Protein AF-A0A957ZTV7-F1 (afdb_monomer)

Mean predicted aligned error: 7.28 Å

Nearest PDB structures (foldseek):
  4j1s-assembly1_A  TM=8.173E-01  e=1.406E-20  Bacillus subtilis subsp. subtilis str. 168
  5d2e-assembly1_A  TM=8.448E-01  e=6.888E-19  Bacillus velezensis FZB42
  3mjc-assembly2_B  TM=8.173E-01  e=8.214E-17  Streptomyces nodosus
  7s6b-assembly1_D  TM=8.419E-01  e=7.181E-16  Streptomyces lasalocidi
  7s6b-assembly1_C  TM=7.382E-01  e=3.119E-16  Streptomyces lasalocidi

Foldseek 3Di:
DVCPVVDFDQEDEAELQVDQDDDLLPDDLVRLVVSLCSRALVVLVVCLVCVLRQFDASHEYEYEHAQAQALLPDPAFGRRLLLLLVLQLQLQVLQQLVVDPRSPNYATAYEYEHPPDDPVVVVVVSVVSSPFQSQAHYWGDDPNDIDGDDDDDDDLFPPAFFDQAAALAAEEAEPQLAFLNLLLLLLSLLRHLYEYEYEYQQDQDDPVPVLLVCCVPPVVVSLVVVCVVCVVVVHHDDPVNSVVVSVSSSSNNSSNSSQVSNVVSNHHYDYDNDQLLPLVRLLVVLVVCCVPRLAHAEYEAPFFDDDFDASNPQDSVNLCRRQCSLSSSVSSNVNSCVVGYYQEYEYEAAVCLVRNHHRCSSNVSNRSSLLSVQSNCCPVPVNYAYEYEHEYAADPGGDQNDDCNVVVCVVQVFDHHYSVQPSCSVVSSNGRYSDTGYDYDGDDPGNSPDGPDQASRDPQVVLQVVQVPDPDHLQLFHGWRHQHSHFGTKTKDKDFLVPDVQQVFQAPDNQKGWRDVVVVVSNQQSRVCSVPPLKHFQDWAPKDFQDIDIQGRRDIWMKMKTWDWDQDPPRKIKIWIWIWTWACPPPNPDDIDIGTGMTTITIIDNDDHDDPPDPDDFDDQPDDDADLCNVCVPGSGGPVRSPPPGDGDDPDDDDDD

Sequence (657 aa):
ETWLAGGPIHGVYWLPALDVEPAIEDLTLEEWRELNRIRVKNLYATTRTLYDSIAGPGAFLLAATRLGGMHGYGPDAATAPLGGSVTGFTKSYNVEQGMRETGKGVLVKAVDFAAGRKTADPADQLIAETLFDPGIVEVGYVDGQRFTVTLTEQPARDGQPGMTLDGDTVFVVTGAAGGITSAIVTDLAVASKGVFYLLDLVDSPPRNDPNILLFRGDKDGLKRKLIDEAKARGERPTPVMIDKQIMAIERSEAALRAVESVEAAGGTANYHSVNLMDGAAVAAIVDEIRERYGKIDVLLHAGGLLIDRTLPDKQPEQFALVFDVKADGFFSLIKAAKGMPIGATVAFSSVAGRFGNNGQSDYAAANDLLCKLSSSMRSWRPETRAIAIDWTAWGEIGMASRGSVPTIMAALGIDMLPPEAGVPTIRRELTYGGTRGEILVAGRLGAWLEEKDATGGLDTAKVNAMLAERDTPLVMLGEVKTAGLYQGLIAEVELDPTVQPFLFDHKVETDLPWLPGVMGSEGMAEAASLLAPGYRVAEILDQRNLGALKFHRSEPKTVRLTVKLFAGDNGDLLGEALLQSIFQPPKPELPPQVKDHFAATVRLTQAEPEQPVVDFTPPADDELPITREEVYADFFHGPAYQVIAKKRWRATRPWRA

Solvent-accessible surface area (backbone atoms only — not comparable to full-atom values): 34690 Å² total; per-residue (Å²): 118,82,68,62,76,79,51,89,56,50,60,46,80,44,54,65,30,56,56,87,61,73,63,74,83,73,54,49,74,66,58,51,51,49,56,44,38,62,39,36,54,44,46,50,51,53,50,40,75,36,46,86,59,46,41,27,67,81,10,36,40,42,38,36,25,25,16,46,9,44,69,23,72,46,97,59,44,12,71,23,27,72,24,20,25,42,42,4,25,42,33,4,48,40,45,38,28,66,74,32,83,58,19,45,60,45,42,45,32,28,39,20,28,30,76,86,61,64,81,66,58,59,58,58,49,54,55,51,59,72,74,50,46,82,30,58,43,54,39,11,33,46,96,94,41,82,45,67,84,71,89,78,93,73,70,74,60,75,84,41,78,34,55,88,66,35,57,88,34,30,36,40,32,33,25,27,33,33,62,55,46,17,53,31,47,34,55,50,16,62,64,19,22,18,36,36,39,34,30,21,73,61,61,84,55,66,94,80,38,67,66,46,55,31,47,77,75,34,52,67,57,40,54,52,50,55,44,52,53,30,46,74,72,70,44,84,74,44,72,70,60,52,51,53,53,51,51,52,46,50,32,36,41,21,36,42,48,30,42,52,36,18,45,74,44,63,19,46,62,46,80,41,62,44,56,48,71,38,48,66,65,49,28,56,54,45,49,51,41,42,76,76,66,54,46,36,43,33,40,36,44,53,37,71,67,86,81,80,34,46,64,81,75,43,48,73,68,56,40,48,52,36,20,38,38,35,48,40,24,53,49,30,53,55,50,51,39,60,96,44,58,44,46,27,36,40,34,61,32,25,43,36,16,76,66,23,30,67,26,29,34,39,51,4,8,30,20,23,22,46,30,17,42,22,17,22,34,52,70,84,37,62,78,30,40,23,28,15,39,21,42,48,49,32,36,91,44,54,86,45,51,47,86,65,47,60,63,50,33,54,74,41,50,26,44,58,30,47,55,87,67,53,47,55,42,61,58,41,50,46,45,36,13,66,71,62,24,68,47,76,54,70,58,50,59,37,62,77,72,55,70,76,25,96,23,28,38,50,65,39,70,62,53,40,51,54,56,74,69,41,93,72,70,57,89,62,58,54,49,52,64,30,40,28,80,84,68,18,35,34,29,37,24,80,49,33,40,85,77,40,64,73,30,53,26,23,30,83,44,101,61,34,28,31,66,51,70,67,56,54,49,46,29,44,46,54,55,42,43,69,79,36,81,84,46,43,83,75,46,82,39,82,72,40,80,72,39,87,52,68,25,69,82,46,45,65,42,43,33,38,40,34,26,37,80,40,88,46,72,99,77,22,35,38,17,52,23,38,38,29,40,52,44,73,49,96,52,81,89,48,74,67,44,76,45,67,25,36,36,32,35,35,34,29,29,73,69,79,82,78,76,80,84,72,93,73,80,83,69,69,90,84,64,63,94,74,52,70,65,60,53,53,71,75,43,53,49,30,79,87,66,61,71,75,85,78,81,79,64,85,89,88,85,81,92,79,135

Secondary structure (DSSP, 8-state):
-TTGGG----EEEE-GGGSPPPPTTT--HHHHHHHHIIIIIHHHHHHHHTTTTS-STT-EEEEEE-S-SSTT-SSSPPSSTTHHHHHHHHHHHHHHHHHSGGGTT-EEEEEEE-TT--SHHHHHHHHHHHHS-SS-SEEEEETTEEEE-------S--SS------TT-EEEEESTTSHHHHHHHHHHHHHH--EEEEEESS----TT-HHHHHHHH-HHHHHHHHHHHHHHTT----HHHHHHHHHHHHHHHHHHHHHHHHHHTT-EEEEEE--TT-HHHHHHHHHHHHHHHS-EEEEEE---------TTT--HHHHHHHHHHHHHHHHHHHHHTTTS-EEEEEEEEEHHHHH--TT-HHHHHHHHHHHHHHHHHHHH-TTSEEEEEEE--BSSSSSTTSTTHHHHHHHTTBPPBPHHHHTTHHHHHHHS----EEEEE-S-BGGGGS-SSTTTT--HHHHHHHHHT-SS--TT--EEEEEETTTEEEEEEEE-TTT-HHHHT-EEETTEEB--HHHHHHHHHHHHHHHSTT-EEEEEEEEEE----B-GGG--EEEEEEEEEEE-GGG-EEEEEEEEEEE--SSTTSPPEEEEEEEEEEEEESSPPPPP----PPPPTT---S-HHHHHHHS---GGG----------S-----

Structure (mmCIF, N/CA/C/O backbone):
data_AF-A0A957ZTV7-F1
#
_entry.id   AF-A0A957ZTV7-F1
#
loop_
_atom_site.group_PDB
_atom_site.id
_atom_site.type_symbol
_atom_site.label_atom_id
_atom_site.label_alt_id
_atom_site.label_comp_id
_atom_site.label_asym_id
_atom_site.label_entity_id
_atom_site.label_seq_id
_atom_site.pdbx_PDB_ins_code
_atom_site.Cartn_x
_atom_site.Cartn_y
_atom_site.Cartn_z
_atom_site.occupancy
_atom_site.B_iso_or_equiv
_atom_site.auth_seq_id
_atom_site.auth_comp_id
_atom_site.auth_asym_id
_atom_site.auth_atom_id
_atom_site.pdbx_PDB_model_num
ATOM 1 N N . GLU A 1 1 ? 16.658 -22.507 21.977 1.00 55.25 1 GLU A N 1
ATOM 2 C CA . GLU A 1 1 ? 18.091 -22.152 21.867 1.00 55.25 1 GLU A CA 1
ATOM 3 C C . GLU A 1 1 ? 19.015 -23.341 21.575 1.00 55.25 1 GLU A C 1
ATOM 5 O O . GLU A 1 1 ? 20.063 -23.132 20.987 1.00 55.25 1 GLU A O 1
ATOM 10 N N . THR A 1 2 ? 18.638 -24.593 21.869 1.00 64.00 2 THR A N 1
ATOM 11 C CA . THR A 1 2 ? 19.458 -25.801 21.602 1.00 64.00 2 THR A CA 1
ATOM 12 C C . THR A 1 2 ? 19.892 -26.013 20.143 1.00 64.00 2 THR A C 1
ATOM 14 O O . THR A 1 2 ? 20.893 -26.674 19.900 1.00 64.00 2 THR A O 1
ATOM 17 N N . TRP A 1 3 ? 19.175 -25.449 19.171 1.00 67.81 3 TRP A N 1
ATOM 18 C CA . TRP A 1 3 ? 19.455 -25.575 17.736 1.00 67.81 3 TRP A CA 1
ATOM 19 C C . TRP A 1 3 ? 20.535 -24.605 17.229 1.00 67.81 3 TRP A C 1
ATOM 21 O O . TRP A 1 3 ? 21.214 -24.924 16.259 1.00 67.81 3 TRP A O 1
ATOM 31 N N . LEU A 1 4 ? 20.775 -23.483 17.924 1.00 67.81 4 LEU A N 1
ATOM 32 C CA . LEU A 1 4 ? 21.868 -22.550 17.602 1.00 67.81 4 LEU A CA 1
ATOM 33 C C . LEU A 1 4 ? 23.256 -23.171 17.841 1.00 67.81 4 LEU A C 1
ATOM 35 O O . LEU A 1 4 ? 24.248 -22.717 17.281 1.00 67.81 4 LEU A O 1
ATOM 39 N N . ALA A 1 5 ? 23.333 -24.247 18.631 1.00 74.50 5 ALA A N 1
ATOM 40 C CA . ALA A 1 5 ? 24.566 -25.002 18.843 1.00 74.50 5 ALA A CA 1
ATOM 41 C C . ALA A 1 5 ? 25.022 -25.797 17.600 1.00 74.50 5 ALA A C 1
ATOM 43 O O . ALA A 1 5 ? 26.161 -26.256 17.562 1.00 74.50 5 ALA A O 1
ATOM 44 N N . GLY A 1 6 ? 24.151 -25.974 16.596 1.00 75.12 6 GLY A N 1
ATOM 45 C CA . GLY A 1 6 ? 24.440 -26.730 15.372 1.00 75.12 6 GLY A CA 1
ATOM 46 C C . GLY A 1 6 ? 25.236 -25.966 14.307 1.00 75.12 6 GLY A C 1
ATOM 47 O O . GLY A 1 6 ? 25.660 -26.578 13.329 1.00 75.12 6 GLY A O 1
ATOM 48 N N . GLY A 1 7 ? 25.449 -24.659 14.483 1.00 81.75 7 GLY A N 1
ATOM 49 C CA . GLY A 1 7 ? 26.152 -23.794 13.532 1.00 81.75 7 GLY A CA 1
ATOM 50 C C . GLY A 1 7 ? 25.395 -22.493 13.234 1.00 81.75 7 GLY A C 1
ATOM 51 O O . GLY A 1 7 ? 24.272 -22.311 13.711 1.00 81.75 7 GLY A O 1
ATOM 52 N N . PRO A 1 8 ? 26.004 -21.571 12.465 1.00 81.50 8 PRO A N 1
ATOM 53 C CA . PRO A 1 8 ? 25.373 -20.307 12.102 1.00 81.50 8 PRO A CA 1
ATOM 54 C C . PRO A 1 8 ? 24.155 -20.536 11.201 1.00 81.50 8 PRO A C 1
ATOM 56 O O . PRO A 1 8 ? 24.158 -21.399 10.321 1.00 81.50 8 PRO A O 1
ATOM 59 N N . ILE A 1 9 ? 23.115 -19.733 11.409 1.00 88.25 9 ILE A N 1
ATOM 60 C CA . ILE A 1 9 ? 21.906 -19.758 10.586 1.00 88.25 9 ILE A CA 1
ATOM 61 C C . ILE A 1 9 ? 22.041 -18.688 9.519 1.00 88.25 9 ILE A C 1
ATOM 63 O O . ILE A 1 9 ? 22.038 -17.501 9.826 1.00 88.25 9 ILE A O 1
ATOM 67 N N . HIS A 1 10 ? 22.125 -19.123 8.267 1.00 88.25 10 HIS A N 1
ATOM 68 C CA . HIS A 1 10 ? 22.222 -18.212 7.132 1.00 88.25 10 HIS A CA 1
ATOM 69 C C . HIS A 1 10 ? 20.877 -17.556 6.804 1.00 88.25 10 HIS A C 1
ATOM 71 O O . HIS A 1 10 ? 20.843 -16.434 6.337 1.00 88.25 10 HIS A O 1
ATOM 77 N N . GLY A 1 11 ? 19.738 -18.185 7.077 1.00 93.88 11 GLY A N 1
ATOM 78 C CA . GLY A 1 11 ? 18.472 -17.517 6.809 1.00 93.88 11 GLY A CA 1
ATOM 79 C C . GLY A 1 11 ? 17.247 -18.329 7.160 1.00 93.88 11 GLY A C 1
ATOM 80 O O . GLY A 1 11 ? 17.339 -19.449 7.666 1.00 93.88 11 GLY A O 1
ATOM 81 N N . VAL A 1 12 ? 16.090 -17.727 6.903 1.00 96.88 12 VAL A N 1
ATOM 82 C CA . VAL A 1 12 ? 14.776 -18.283 7.222 1.00 96.88 12 VAL A CA 1
ATOM 83 C C . VAL A 1 12 ? 13.899 -18.269 5.978 1.00 96.88 12 VAL A C 1
ATOM 85 O O . VAL A 1 12 ? 13.639 -17.212 5.409 1.00 96.88 12 VAL A O 1
ATOM 88 N N . TYR A 1 13 ? 13.384 -19.442 5.614 1.00 97.88 13 TYR A N 1
ATOM 89 C CA . TYR A 1 13 ? 12.224 -19.568 4.735 1.00 97.88 13 TYR A CA 1
ATOM 90 C C . TYR A 1 13 ? 10.970 -19.681 5.602 1.00 97.88 13 TYR A C 1
ATOM 92 O O . TYR A 1 13 ? 10.759 -20.685 6.285 1.00 97.88 13 TYR A O 1
ATOM 100 N N . TRP A 1 14 ? 10.146 -18.640 5.605 1.00 98.44 14 TRP A N 1
ATOM 101 C CA . TRP A 1 14 ? 8.901 -18.597 6.356 1.00 98.44 14 TRP A CA 1
ATOM 102 C C . TRP A 1 14 ? 7.728 -19.041 5.480 1.00 98.44 14 TRP A C 1
ATOM 104 O O . TRP A 1 14 ? 7.265 -18.295 4.624 1.00 98.44 14 TRP A O 1
ATOM 114 N N . LEU A 1 15 ? 7.258 -20.272 5.687 1.00 97.56 15 LEU A N 1
ATOM 115 C CA . LEU A 1 15 ? 6.249 -20.939 4.852 1.00 97.56 15 LEU A CA 1
ATOM 116 C C . LEU A 1 15 ? 4.799 -21.004 5.391 1.00 97.56 15 LEU A C 1
ATOM 118 O O . LEU A 1 15 ? 3.923 -21.282 4.573 1.00 97.56 15 LEU A O 1
ATOM 122 N N . PRO A 1 16 ? 4.473 -20.755 6.683 1.00 97.62 16 PRO A N 1
ATOM 123 C CA . PRO A 1 16 ? 3.099 -20.925 7.187 1.00 97.62 16 PRO A CA 1
ATOM 124 C C . PRO A 1 16 ? 1.999 -20.120 6.474 1.00 97.62 16 PRO A C 1
ATOM 126 O O . PRO A 1 16 ? 0.829 -20.476 6.549 1.00 97.62 16 PRO A O 1
ATOM 129 N N . ALA A 1 17 ? 2.334 -19.035 5.768 1.00 96.75 17 ALA A N 1
ATOM 130 C CA . ALA A 1 17 ? 1.360 -18.281 4.969 1.00 96.75 17 ALA A CA 1
ATOM 131 C C . ALA A 1 17 ? 1.077 -18.895 3.579 1.00 96.75 17 ALA A C 1
ATOM 133 O O . ALA A 1 17 ? 0.339 -18.312 2.784 1.00 96.75 17 ALA A O 1
ATOM 134 N N . LEU A 1 18 ? 1.623 -20.081 3.285 1.00 95.56 18 LEU A N 1
ATOM 135 C CA . LEU A 1 18 ? 1.225 -20.908 2.142 1.00 95.56 18 LEU A CA 1
ATOM 136 C C . LEU A 1 18 ? 0.043 -21.832 2.453 1.00 95.56 18 LEU A C 1
ATOM 138 O O . LEU A 1 18 ? -0.563 -22.347 1.506 1.00 95.56 18 LEU A O 1
ATOM 142 N N . ASP A 1 19 ? -0.268 -22.035 3.737 1.00 94.12 19 ASP A N 1
ATOM 143 C CA . ASP A 1 19 ? -1.369 -22.879 4.193 1.00 94.12 19 ASP A CA 1
ATOM 144 C C . ASP A 1 19 ? -2.706 -22.364 3.655 1.00 94.12 19 ASP A C 1
ATOM 146 O O . ASP A 1 19 ? -2.973 -21.159 3.644 1.00 94.12 19 ASP A O 1
ATOM 150 N N . VAL A 1 20 ? -3.571 -23.293 3.241 1.00 92.62 20 VAL A N 1
ATOM 151 C CA . VAL A 1 20 ? -4.927 -22.967 2.790 1.00 92.62 20 VAL A CA 1
ATOM 152 C C . VAL A 1 20 ? -5.720 -22.390 3.959 1.00 92.62 20 VAL A C 1
ATOM 154 O O . VAL A 1 20 ? -5.777 -22.975 5.041 1.00 92.62 20 VAL A O 1
ATOM 157 N N . GLU A 1 21 ? -6.332 -21.234 3.732 1.00 94.19 21 GLU A N 1
ATOM 158 C CA . GLU A 1 21 ? -7.177 -20.571 4.718 1.00 94.19 21 GLU A CA 1
ATOM 159 C C . GLU A 1 21 ? -8.616 -21.098 4.620 1.00 94.19 21 GLU A C 1
ATOM 161 O O . GLU A 1 21 ? -9.137 -21.249 3.510 1.00 94.19 21 GLU A O 1
ATOM 166 N N . PRO A 1 22 ? -9.284 -21.386 5.753 1.00 94.25 22 PRO A N 1
ATOM 167 C CA . PRO A 1 22 ? -10.729 -21.577 5.762 1.00 94.25 22 PRO A CA 1
ATOM 168 C C . PRO A 1 22 ? -11.449 -20.296 5.324 1.00 94.25 22 PRO A C 1
ATOM 170 O O . PRO A 1 22 ? -10.888 -19.200 5.387 1.00 94.25 22 PRO A O 1
ATOM 173 N N . ALA A 1 23 ? -12.719 -20.415 4.934 1.00 92.81 23 ALA A N 1
ATOM 174 C CA . ALA A 1 23 ? -13.532 -19.247 4.620 1.00 92.81 23 ALA A CA 1
ATOM 175 C C . ALA A 1 23 ? -13.606 -18.303 5.833 1.00 92.81 23 ALA A C 1
ATOM 177 O O . ALA A 1 23 ? -14.030 -18.699 6.921 1.00 92.81 23 ALA A O 1
ATOM 178 N N . ILE A 1 24 ? -13.208 -17.041 5.643 1.00 93.25 24 ILE A N 1
ATOM 179 C CA . ILE A 1 24 ? -13.099 -16.055 6.732 1.00 93.25 24 ILE A CA 1
ATOM 180 C C . ILE A 1 24 ? -14.431 -15.878 7.471 1.00 93.25 24 ILE A C 1
ATOM 182 O O . ILE A 1 24 ? -14.464 -15.768 8.693 1.00 93.25 24 ILE A O 1
ATOM 186 N N . GLU A 1 25 ? -15.546 -15.906 6.744 1.00 88.94 25 GLU A N 1
ATOM 187 C CA . GLU A 1 25 ? -16.891 -15.773 7.310 1.00 88.94 25 GLU A CA 1
ATOM 188 C C . GLU A 1 25 ? -17.338 -16.960 8.179 1.00 88.94 25 GLU A C 1
ATOM 190 O O . GLU A 1 25 ? -18.316 -16.849 8.932 1.00 88.94 25 GLU A O 1
ATOM 195 N N . ASP A 1 26 ? -16.642 -18.093 8.107 1.00 92.00 26 ASP A N 1
ATOM 196 C CA . ASP A 1 26 ? -16.941 -19.299 8.881 1.00 92.00 26 ASP A CA 1
ATOM 197 C C . ASP A 1 26 ? -16.093 -19.402 10.145 1.00 92.00 26 ASP A C 1
ATOM 199 O O . ASP A 1 26 ? -16.579 -19.932 11.142 1.00 92.00 26 ASP A O 1
ATOM 203 N N . LEU A 1 27 ? -14.924 -18.760 10.172 1.00 96.81 27 LEU A N 1
ATOM 204 C CA . LEU A 1 27 ? -14.039 -18.729 11.336 1.00 96.81 27 LEU A CA 1
ATOM 205 C C . LEU A 1 27 ? -14.726 -18.161 12.583 1.00 96.81 27 LEU A C 1
ATOM 207 O O . LEU A 1 27 ? -15.497 -17.198 12.527 1.00 96.81 27 LEU A O 1
ATOM 211 N N . THR A 1 28 ? -14.407 -18.729 13.736 1.00 97.56 28 THR A N 1
ATOM 212 C CA . THR A 1 28 ? -14.578 -18.089 15.041 1.00 97.56 28 THR A CA 1
ATOM 213 C C . THR A 1 28 ? -13.434 -17.106 15.316 1.00 97.56 28 THR A C 1
ATOM 215 O O . THR A 1 28 ? -12.389 -17.144 14.666 1.00 97.56 28 THR A O 1
ATOM 218 N N . LEU A 1 29 ? -13.602 -16.221 16.307 1.00 97.75 29 LEU A N 1
ATOM 219 C CA . LEU A 1 29 ? -12.530 -15.303 16.719 1.00 97.75 29 LEU A CA 1
ATOM 220 C C . LEU A 1 29 ? -11.304 -16.050 17.274 1.00 97.75 29 LEU A C 1
ATOM 222 O O . LEU A 1 29 ? -10.177 -15.590 17.116 1.00 97.75 29 LEU A O 1
ATOM 226 N N . GLU A 1 30 ? -11.507 -17.208 17.901 1.00 98.25 30 GLU A N 1
ATOM 227 C CA . GLU A 1 30 ? -10.418 -18.052 18.398 1.00 98.25 30 GLU A CA 1
ATOM 228 C C . GLU A 1 30 ? -9.603 -18.658 17.248 1.00 98.25 30 GLU A C 1
ATOM 230 O O . GLU A 1 30 ? -8.380 -18.524 17.228 1.00 98.25 30 GLU A O 1
ATOM 235 N N . GLU A 1 31 ? -10.268 -19.239 16.245 1.00 98.50 31 GLU A N 1
ATOM 236 C CA . GLU A 1 31 ? -9.599 -19.785 15.056 1.00 98.50 31 GLU A CA 1
ATOM 237 C C . GLU A 1 31 ? -8.881 -18.687 14.261 1.00 98.50 31 GLU A C 1
ATOM 239 O O . GLU A 1 31 ? -7.740 -18.872 13.842 1.00 98.50 31 GLU A O 1
ATOM 244 N N . TRP A 1 32 ? -9.506 -17.515 14.108 1.00 98.44 32 TRP A N 1
ATOM 245 C CA . TRP A 1 32 ? -8.881 -16.334 13.505 1.00 98.44 32 TRP A CA 1
ATOM 246 C C . TRP A 1 32 ? -7.572 -15.950 14.210 1.00 98.44 32 TRP A C 1
ATOM 248 O O . TRP A 1 32 ? -6.536 -15.748 13.565 1.00 98.44 32 TRP A O 1
ATOM 258 N N . ARG A 1 33 ? -7.593 -15.875 15.545 1.00 98.50 33 ARG A N 1
ATOM 259 C CA . ARG A 1 33 ? -6.410 -15.559 16.356 1.00 98.50 33 ARG A CA 1
ATOM 260 C C . ARG A 1 33 ? -5.333 -16.623 16.225 1.00 98.50 33 ARG A C 1
ATOM 262 O O . ARG A 1 33 ? -4.157 -16.273 16.128 1.00 98.50 33 ARG A O 1
ATOM 269 N N . GLU A 1 34 ? -5.714 -17.895 16.194 1.00 98.56 34 GLU A N 1
ATOM 270 C CA . GLU A 1 34 ? -4.767 -18.998 16.051 1.00 98.56 34 GLU A CA 1
ATOM 271 C C . GLU A 1 34 ? -4.090 -18.992 14.676 1.00 98.56 34 GLU A C 1
ATOM 273 O O . GLU A 1 34 ? -2.864 -19.094 14.586 1.00 98.56 34 GLU A O 1
ATOM 278 N N . LEU A 1 35 ? -4.846 -18.763 13.600 1.00 98.56 35 LEU A N 1
ATOM 279 C CA . LEU A 1 35 ? -4.289 -18.656 12.250 1.00 98.56 35 LEU A CA 1
ATOM 280 C C . LEU A 1 35 ? -3.300 -17.485 12.124 1.00 98.56 35 LEU A C 1
ATOM 282 O O . LEU A 1 35 ? -2.252 -17.638 11.488 1.00 98.56 35 LEU A O 1
ATOM 286 N N . ASN A 1 36 ? -3.591 -16.344 12.759 1.00 98.56 36 ASN A N 1
ATOM 287 C CA . ASN A 1 36 ? -2.671 -15.206 12.831 1.00 98.56 36 ASN A CA 1
ATOM 288 C C . ASN A 1 36 ? -1.465 -15.486 13.742 1.00 98.56 36 ASN A C 1
ATOM 290 O O . ASN A 1 36 ? -0.342 -15.079 13.431 1.00 98.56 36 ASN A O 1
ATOM 294 N N . ARG A 1 37 ? -1.643 -16.228 14.844 1.00 98.62 37 ARG A N 1
ATOM 295 C CA . ARG A 1 37 ? -0.528 -16.652 15.700 1.00 98.62 37 ARG A CA 1
ATOM 296 C C . ARG A 1 37 ? 0.466 -17.497 14.911 1.00 98.62 37 ARG A C 1
ATOM 298 O O . ARG A 1 37 ? 1.663 -17.210 14.945 1.00 98.62 37 ARG A O 1
ATOM 305 N N . ILE A 1 38 ? -0.040 -18.489 14.178 1.00 98.50 38 ILE A N 1
ATOM 306 C CA . ILE A 1 38 ? 0.751 -19.386 13.330 1.00 98.50 38 ILE A CA 1
ATOM 307 C C . ILE A 1 38 ? 1.543 -18.600 12.282 1.00 98.50 38 ILE A C 1
ATOM 309 O O . ILE A 1 38 ? 2.726 -18.877 12.104 1.00 98.50 38 ILE A O 1
ATOM 313 N N . ARG A 1 39 ? 0.915 -17.617 11.624 1.00 98.31 39 ARG A N 1
ATOM 314 C CA . ARG A 1 39 ? 1.493 -16.897 10.479 1.00 98.31 39 ARG A CA 1
ATOM 315 C C . ARG A 1 39 ? 2.408 -15.741 10.860 1.00 98.31 39 ARG A C 1
ATOM 317 O O . ARG A 1 39 ? 3.520 -15.687 10.352 1.00 98.31 39 ARG A O 1
ATOM 324 N N . VAL A 1 40 ? 1.975 -14.819 11.720 1.00 98.75 40 VAL A N 1
ATOM 325 C CA . VAL A 1 40 ? 2.717 -13.567 11.963 1.00 98.75 40 VAL A CA 1
ATOM 326 C C . VAL A 1 40 ? 3.302 -13.465 13.366 1.00 98.75 40 VAL A C 1
ATOM 328 O O . VAL A 1 40 ? 4.433 -13.010 13.516 1.00 98.75 40 VAL A O 1
ATOM 331 N N . LYS A 1 41 ? 2.610 -13.946 14.409 1.00 98.69 41 LYS A N 1
ATOM 332 C CA . LYS A 1 41 ? 3.158 -13.858 15.779 1.00 98.69 41 LYS A CA 1
ATOM 333 C C . LYS A 1 41 ? 4.337 -14.816 15.967 1.00 98.69 41 LYS A C 1
ATOM 335 O O . LYS A 1 41 ? 5.322 -14.457 16.608 1.00 98.69 41 LYS A O 1
ATOM 340 N N . ASN A 1 42 ? 4.281 -16.001 15.359 1.00 98.62 42 ASN A N 1
ATOM 341 C CA . ASN A 1 42 ? 5.429 -16.904 15.331 1.00 98.62 42 ASN A CA 1
ATOM 342 C C . ASN A 1 42 ? 6.555 -16.370 14.428 1.00 98.62 42 ASN A C 1
ATOM 344 O O . ASN A 1 42 ? 7.713 -16.522 14.799 1.00 98.62 42 ASN A O 1
ATOM 348 N N . LEU A 1 43 ? 6.248 -15.690 13.311 1.00 98.69 43 LEU A N 1
ATOM 349 C CA . LEU A 1 43 ? 7.265 -15.029 12.477 1.00 98.69 43 LEU A CA 1
ATOM 350 C C . LEU A 1 43 ? 8.028 -13.978 13.284 1.00 98.69 43 LEU A C 1
ATOM 352 O O . LEU A 1 43 ? 9.259 -13.977 13.298 1.00 98.69 43 LEU A O 1
ATOM 356 N N . TYR A 1 44 ? 7.291 -13.131 14.004 1.00 98.56 44 TYR A N 1
ATOM 357 C CA . TYR A 1 44 ? 7.834 -12.177 14.963 1.00 98.56 44 TYR A CA 1
ATOM 358 C C . TYR A 1 44 ? 8.731 -12.867 15.999 1.00 98.56 44 TYR A C 1
ATOM 360 O O . TYR A 1 44 ? 9.876 -12.463 16.179 1.00 98.56 44 TYR A O 1
ATOM 368 N N . ALA A 1 45 ? 8.255 -13.935 16.648 1.00 98.12 45 ALA A N 1
ATOM 369 C CA . ALA A 1 45 ? 9.041 -14.649 17.650 1.00 98.12 45 ALA A CA 1
ATOM 370 C C . ALA A 1 45 ? 10.339 -15.226 17.056 1.00 98.12 45 ALA A C 1
ATOM 372 O O . ALA A 1 45 ? 11.414 -15.028 17.618 1.00 98.12 45 ALA A O 1
ATOM 373 N N . THR A 1 46 ? 10.259 -15.878 15.893 1.00 96.81 46 THR A N 1
ATOM 374 C CA . THR A 1 46 ? 11.410 -16.464 15.194 1.00 96.81 46 THR A CA 1
ATOM 375 C C . THR A 1 46 ? 12.436 -15.405 14.808 1.00 96.81 46 THR A C 1
ATOM 377 O O . THR A 1 46 ? 13.614 -15.544 15.131 1.00 96.81 46 THR A O 1
ATOM 380 N N . THR A 1 47 ? 12.008 -14.334 14.145 1.00 96.56 47 THR A N 1
ATOM 381 C CA . THR A 1 47 ? 12.906 -13.268 13.674 1.00 96.56 47 THR A CA 1
ATOM 382 C C . THR A 1 47 ? 13.479 -12.441 14.820 1.00 96.56 47 THR A C 1
ATOM 384 O O . THR A 1 47 ? 14.628 -12.015 14.731 1.00 96.56 47 THR A O 1
ATOM 387 N N . ARG A 1 48 ? 12.739 -12.275 15.925 1.00 95.94 48 ARG A N 1
ATOM 388 C CA . ARG A 1 48 ? 13.249 -11.660 17.156 1.00 95.94 48 ARG A CA 1
ATOM 389 C C . ARG A 1 48 ? 14.335 -12.517 17.797 1.00 95.94 48 ARG A C 1
ATOM 391 O O . ARG A 1 48 ? 15.381 -11.994 18.159 1.00 95.94 48 ARG A O 1
ATOM 398 N N . THR A 1 49 ? 14.119 -13.828 17.912 1.00 94.06 49 THR A N 1
ATOM 399 C CA . THR A 1 49 ? 15.132 -14.759 18.440 1.00 94.06 49 THR A CA 1
ATOM 400 C C . THR A 1 49 ? 16.379 -14.807 17.558 1.00 94.06 49 THR A C 1
ATOM 402 O O . THR A 1 49 ? 17.488 -14.919 18.069 1.00 94.06 49 THR A O 1
ATOM 405 N N . LEU A 1 50 ? 16.207 -14.710 16.241 1.00 93.38 50 LEU A N 1
ATOM 406 C CA . LEU A 1 50 ? 17.296 -14.767 15.269 1.00 93.38 50 LEU A CA 1
ATOM 407 C C . LEU A 1 50 ? 17.887 -13.411 14.903 1.00 93.38 50 LEU A C 1
ATOM 409 O O . LEU A 1 50 ? 18.731 -13.353 14.009 1.00 93.38 50 LEU A O 1
ATOM 413 N N . TYR A 1 51 ? 17.474 -12.341 15.581 1.00 93.06 51 TYR A N 1
ATOM 414 C CA . TYR A 1 51 ? 17.768 -10.980 15.160 1.00 93.06 51 TYR A CA 1
ATOM 415 C C . TYR A 1 51 ? 19.265 -10.762 14.923 1.00 93.06 51 TYR A C 1
ATOM 417 O O . TYR A 1 51 ? 19.648 -10.324 13.841 1.00 93.06 51 TYR A O 1
ATOM 425 N N . ASP A 1 52 ? 20.116 -11.134 15.879 1.00 91.00 52 ASP A N 1
ATOM 426 C CA . ASP A 1 52 ? 21.573 -10.965 15.770 1.00 91.00 52 ASP A CA 1
ATOM 427 C C . ASP A 1 52 ? 22.267 -12.076 14.965 1.00 91.00 52 ASP A C 1
ATOM 429 O O . ASP A 1 52 ? 23.403 -11.902 14.534 1.00 91.00 52 ASP A O 1
ATOM 433 N N . SER A 1 53 ? 21.598 -13.215 14.752 1.00 90.19 53 SER A N 1
ATOM 434 C CA . SER A 1 53 ? 22.144 -14.338 13.971 1.00 90.19 53 SER A CA 1
ATOM 435 C C . SER A 1 53 ? 21.996 -14.128 12.464 1.00 90.19 53 SER A C 1
ATOM 437 O O . SER A 1 53 ? 22.872 -14.528 11.705 1.00 90.19 53 SER A O 1
ATOM 439 N N . ILE A 1 54 ? 20.901 -13.497 12.029 1.00 92.25 54 ILE A N 1
ATOM 440 C CA . ILE A 1 54 ? 20.682 -13.105 10.633 1.00 92.25 54 ILE A CA 1
ATOM 441 C C . ILE A 1 54 ? 21.353 -11.747 10.438 1.00 92.25 54 ILE A C 1
ATOM 443 O O . ILE A 1 54 ? 20.774 -10.702 10.747 1.00 92.25 54 ILE A O 1
ATOM 447 N N . ALA A 1 55 ? 22.600 -11.778 9.981 1.00 92.50 55 ALA A N 1
ATOM 448 C CA . ALA A 1 55 ? 23.437 -10.599 9.848 1.00 92.50 55 ALA A CA 1
ATOM 449 C C . ALA A 1 55 ? 24.383 -10.707 8.647 1.00 92.50 55 ALA A C 1
ATOM 451 O O . ALA A 1 55 ? 24.941 -11.767 8.370 1.00 92.50 55 ALA A O 1
ATOM 452 N N . GLY A 1 56 ? 24.606 -9.569 7.994 1.00 90.38 56 GLY A N 1
ATOM 453 C CA . GLY A 1 56 ? 25.558 -9.403 6.906 1.00 90.38 56 GLY A CA 1
ATOM 454 C C . GLY A 1 56 ? 25.132 -10.008 5.560 1.00 90.38 56 GLY A C 1
ATOM 455 O O . GLY A 1 56 ? 24.039 -10.564 5.420 1.00 90.38 56 GLY A O 1
ATOM 456 N N . PRO A 1 57 ? 26.011 -9.894 4.546 1.00 90.38 57 PRO A N 1
ATOM 457 C CA . PRO A 1 57 ? 25.775 -10.437 3.213 1.00 90.38 57 PRO A CA 1
ATOM 458 C C . PRO A 1 57 ? 25.570 -11.953 3.213 1.00 90.38 57 PRO A C 1
ATOM 460 O O . PRO A 1 57 ? 26.260 -12.688 3.918 1.00 90.38 57 PRO A O 1
ATOM 463 N N . GLY A 1 58 ? 24.647 -12.422 2.373 1.00 88.88 58 GLY A N 1
ATOM 464 C CA . GLY A 1 58 ? 24.308 -13.842 2.245 1.00 88.88 58 GLY A CA 1
ATOM 465 C C . GLY A 1 58 ? 23.323 -14.344 3.300 1.00 88.88 58 GLY A C 1
ATOM 466 O O . GLY A 1 58 ? 22.838 -15.469 3.170 1.00 88.88 58 GLY A O 1
ATOM 467 N N . ALA A 1 59 ? 22.995 -13.522 4.305 1.00 95.00 59 ALA A N 1
ATOM 468 C CA . ALA A 1 59 ? 21.917 -13.826 5.226 1.00 95.00 59 ALA A CA 1
ATOM 469 C C . ALA A 1 59 ? 20.550 -13.403 4.667 1.00 95.00 59 ALA A C 1
ATOM 471 O O . ALA A 1 59 ? 20.470 -12.422 3.924 1.00 95.00 59 ALA A O 1
ATOM 472 N N . PHE A 1 60 ? 19.470 -14.118 5.009 1.00 96.69 60 PHE A N 1
ATOM 473 C CA . PHE A 1 60 ? 18.160 -13.835 4.410 1.00 96.69 60 PHE A CA 1
ATOM 474 C C . PHE A 1 60 ? 16.921 -14.145 5.267 1.00 96.69 60 PHE A C 1
ATOM 476 O O . PHE A 1 60 ? 16.923 -15.017 6.137 1.00 96.69 60 PHE A O 1
ATOM 483 N N . LEU A 1 61 ? 15.818 -13.466 4.939 1.00 97.62 61 LEU A N 1
ATOM 484 C CA . LEU A 1 61 ? 14.445 -13.828 5.297 1.00 97.62 61 LEU A CA 1
ATOM 485 C C . LEU A 1 61 ? 13.583 -13.838 4.028 1.00 97.62 61 LEU A C 1
ATOM 487 O O . LEU A 1 61 ? 13.349 -12.789 3.431 1.00 97.62 61 LEU A O 1
ATOM 491 N N . LEU A 1 62 ? 13.066 -15.003 3.645 1.00 98.19 62 LEU A N 1
ATOM 492 C CA . LEU A 1 62 ? 12.083 -15.131 2.570 1.00 98.19 62 LEU A CA 1
ATOM 493 C C . LEU A 1 62 ? 10.756 -15.608 3.148 1.00 98.19 62 LEU A C 1
ATOM 495 O O . LEU A 1 62 ? 10.660 -16.726 3.651 1.00 98.19 62 LEU A O 1
ATOM 499 N N . ALA A 1 63 ? 9.730 -14.769 3.071 1.00 98.56 63 ALA A N 1
ATOM 500 C CA . ALA A 1 63 ? 8.396 -15.070 3.559 1.00 98.56 63 ALA A CA 1
ATOM 501 C C . ALA A 1 63 ? 7.447 -15.396 2.403 1.00 98.56 63 ALA A C 1
ATOM 503 O O . ALA A 1 63 ? 7.172 -14.555 1.554 1.00 98.56 63 ALA A O 1
ATOM 504 N N . ALA A 1 64 ? 6.954 -16.629 2.369 1.00 98.06 64 ALA A N 1
ATOM 505 C CA . ALA A 1 64 ? 6.147 -17.158 1.282 1.00 98.06 64 ALA A CA 1
ATOM 506 C C . ALA A 1 64 ? 4.644 -17.014 1.580 1.00 98.06 64 ALA A C 1
ATOM 508 O O . ALA A 1 64 ? 4.191 -17.370 2.670 1.00 98.06 64 ALA A O 1
ATOM 509 N N . THR A 1 65 ? 3.864 -16.529 0.612 1.00 98.00 65 THR A N 1
ATOM 510 C CA . THR A 1 65 ? 2.413 -16.298 0.740 1.00 98.00 65 THR A CA 1
ATOM 511 C C . THR A 1 65 ? 1.615 -16.880 -0.437 1.00 98.00 65 THR A C 1
ATOM 513 O O . THR A 1 65 ? 2.176 -17.280 -1.458 1.00 98.00 65 THR A O 1
ATOM 516 N N . ARG A 1 66 ? 0.292 -17.017 -0.262 1.00 95.50 66 ARG A N 1
ATOM 517 C CA . ARG A 1 66 ? -0.676 -17.533 -1.255 1.00 95.50 66 ARG A CA 1
ATOM 518 C C . ARG A 1 66 ? -1.816 -16.527 -1.493 1.00 95.50 66 ARG A C 1
ATOM 520 O O . ARG A 1 66 ? -2.997 -16.862 -1.490 1.00 95.50 66 ARG A O 1
ATOM 527 N N . LEU A 1 67 ? -1.476 -15.261 -1.665 1.00 96.56 67 LEU A N 1
ATOM 528 C CA . LEU A 1 67 ? -2.421 -14.178 -1.920 1.00 96.56 67 LEU A CA 1
ATOM 529 C C . LEU A 1 67 ? -2.969 -14.186 -3.351 1.00 96.56 67 LEU A C 1
ATOM 531 O O . LEU A 1 67 ? -3.981 -13.542 -3.585 1.00 96.56 67 LEU A O 1
ATOM 535 N N . GLY A 1 68 ? -2.362 -14.910 -4.292 1.00 94.62 68 GLY A N 1
ATOM 536 C CA . GLY A 1 68 ? -2.852 -15.006 -5.674 1.00 94.62 68 GLY A CA 1
ATOM 537 C C . GLY A 1 68 ? -1.766 -14.866 -6.740 1.00 94.62 68 GLY A C 1
ATOM 538 O O . GLY A 1 68 ? -2.071 -14.941 -7.921 1.00 94.62 68 GLY A O 1
ATOM 539 N N . GLY A 1 69 ? -0.503 -14.709 -6.343 1.00 95.50 69 GLY A N 1
ATOM 540 C CA . GLY A 1 69 ? 0.641 -14.531 -7.241 1.00 95.50 69 GLY A CA 1
ATOM 541 C C . GLY A 1 69 ? 0.926 -13.074 -7.606 1.00 95.50 69 GLY A C 1
ATOM 542 O O . GLY A 1 69 ? 1.945 -12.792 -8.222 1.00 95.50 69 GLY A O 1
ATOM 543 N N . MET A 1 70 ? 0.062 -12.141 -7.201 1.00 95.69 70 MET A N 1
ATOM 544 C CA . MET A 1 70 ? 0.216 -10.694 -7.401 1.00 95.69 70 MET A CA 1
ATOM 545 C C . MET A 1 70 ? -0.058 -9.913 -6.107 1.00 95.69 70 MET A C 1
ATOM 547 O O . MET A 1 70 ? -0.585 -8.805 -6.131 1.00 95.69 70 MET A O 1
ATOM 551 N N . HIS A 1 71 ? 0.218 -10.515 -4.947 1.00 97.00 71 HIS A N 1
ATOM 552 C CA . HIS A 1 71 ? 0.015 -9.935 -3.614 1.00 97.00 71 HIS A CA 1
ATOM 553 C C . HIS A 1 71 ? -1.425 -9.459 -3.354 1.00 97.00 71 HIS A C 1
ATOM 555 O O . HIS A 1 71 ? -1.651 -8.578 -2.529 1.00 97.00 71 HIS A O 1
ATOM 561 N N . GLY A 1 72 ? -2.418 -10.022 -4.046 1.00 94.69 72 GLY A N 1
ATOM 562 C CA . GLY A 1 72 ? -3.817 -9.587 -3.964 1.00 94.69 72 GLY A CA 1
ATOM 563 C C . GLY A 1 72 ? -4.154 -8.307 -4.746 1.00 94.69 72 GLY A C 1
ATOM 564 O O . GLY A 1 72 ? -5.269 -7.805 -4.595 1.00 94.69 72 GLY A O 1
ATOM 565 N N . TYR A 1 73 ? -3.234 -7.792 -5.569 1.00 94.00 73 TYR A N 1
ATOM 566 C CA . TYR A 1 73 ? -3.447 -6.652 -6.482 1.00 94.00 73 TYR A CA 1
ATOM 567 C C . TYR A 1 73 ? -3.816 -7.055 -7.904 1.00 94.00 73 TYR A C 1
ATOM 569 O O . TYR A 1 73 ? -4.110 -6.194 -8.727 1.00 94.00 73 TYR A O 1
ATOM 577 N N . GLY A 1 74 ? -3.784 -8.355 -8.190 1.00 90.56 74 GLY A N 1
ATOM 578 C CA . GLY A 1 74 ? -4.217 -8.878 -9.473 1.00 90.56 74 GLY A CA 1
ATOM 579 C C . GLY A 1 74 ? -5.721 -8.690 -9.709 1.00 90.56 74 GLY A C 1
ATOM 580 O O . GLY A 1 74 ? -6.456 -8.262 -8.806 1.00 90.56 74 GLY A O 1
ATOM 581 N N . PRO A 1 75 ? -6.193 -9.049 -10.914 1.00 88.00 75 PRO A N 1
ATOM 582 C CA . PRO A 1 75 ? -7.619 -9.025 -11.239 1.00 88.00 75 PRO A CA 1
ATOM 583 C C . PRO A 1 75 ? -8.424 -9.889 -10.255 1.00 88.00 75 PRO A C 1
ATOM 585 O O . PRO A 1 75 ? -9.446 -9.456 -9.710 1.00 88.00 75 PRO A O 1
ATOM 588 N N . ASP A 1 76 ? -7.897 -11.068 -9.928 1.00 90.19 76 ASP A N 1
ATOM 589 C CA . ASP A 1 76 ? -8.490 -11.963 -8.945 1.00 90.19 76 ASP A CA 1
ATOM 590 C C . ASP A 1 76 ? -8.293 -11.466 -7.508 1.00 90.19 76 ASP A C 1
ATOM 592 O O . ASP A 1 76 ? -7.279 -10.872 -7.133 1.00 90.19 76 ASP A O 1
ATOM 596 N N . ALA A 1 77 ? -9.309 -11.709 -6.681 1.00 93.81 77 ALA A N 1
ATOM 597 C CA . ALA A 1 77 ? -9.299 -11.378 -5.262 1.00 93.81 77 ALA A CA 1
ATOM 598 C C . ALA A 1 77 ? -8.220 -12.159 -4.501 1.00 93.81 77 ALA A C 1
ATOM 600 O O . ALA A 1 77 ? -7.914 -13.305 -4.836 1.00 93.81 77 ALA A O 1
ATOM 601 N N . ALA A 1 78 ? -7.715 -11.581 -3.407 1.00 95.56 78 ALA A N 1
ATOM 602 C CA . ALA A 1 78 ? -6.769 -12.290 -2.556 1.00 95.56 78 ALA A CA 1
ATOM 603 C C . ALA A 1 78 ? -7.373 -13.589 -1.983 1.00 95.56 78 ALA A C 1
ATOM 605 O O . ALA A 1 78 ? -8.368 -13.547 -1.252 1.00 95.56 78 ALA A O 1
ATOM 606 N N . THR A 1 79 ? -6.763 -14.741 -2.285 1.00 93.50 79 THR A N 1
ATOM 607 C CA . THR A 1 79 ? -7.314 -16.059 -1.903 1.00 93.50 79 THR A CA 1
ATOM 608 C C . THR A 1 79 ? -7.018 -16.471 -0.464 1.00 93.50 79 THR A C 1
ATOM 610 O O . THR A 1 79 ? -7.762 -17.261 0.106 1.00 93.50 79 THR A O 1
ATOM 613 N N . ALA A 1 80 ? -5.924 -15.968 0.108 1.00 96.38 80 ALA A N 1
ATOM 614 C CA . ALA A 1 80 ? -5.480 -16.270 1.468 1.00 96.38 80 ALA A CA 1
ATOM 615 C C . ALA A 1 80 ? -5.028 -14.966 2.164 1.00 96.38 80 ALA A C 1
ATOM 617 O O . ALA A 1 80 ? -3.824 -14.706 2.280 1.00 96.38 80 ALA A O 1
ATOM 618 N N . PRO A 1 81 ? -5.970 -14.062 2.509 1.00 97.31 81 PRO A N 1
ATOM 619 C CA . PRO A 1 81 ? -5.661 -12.709 2.965 1.00 97.31 81 PRO A CA 1
ATOM 620 C C . PRO A 1 81 ? -4.827 -12.623 4.247 1.00 97.31 81 PRO A C 1
ATOM 622 O O . PRO A 1 81 ? -4.184 -11.589 4.440 1.00 97.31 81 PRO A O 1
ATOM 625 N N . LEU A 1 82 ? -4.762 -13.655 5.105 1.00 98.44 82 LEU A N 1
ATOM 626 C CA . LEU A 1 82 ? -3.896 -13.581 6.294 1.00 98.44 82 LEU A CA 1
ATOM 627 C C . LEU A 1 82 ? -2.410 -13.489 5.914 1.00 98.44 82 LEU A C 1
ATOM 629 O O . LEU A 1 82 ? -1.614 -12.989 6.713 1.00 98.44 82 LEU A O 1
ATOM 633 N N . GLY A 1 83 ? -2.035 -13.868 4.686 1.00 98.19 83 GLY A N 1
ATOM 634 C CA . GLY A 1 83 ? -0.714 -13.593 4.113 1.00 98.19 83 GLY A CA 1
ATOM 635 C C . GLY A 1 83 ? -0.317 -12.109 4.151 1.00 98.19 83 GLY A C 1
ATOM 636 O O . GLY A 1 83 ? 0.866 -11.813 4.298 1.00 98.19 83 GLY A O 1
ATOM 637 N N . GLY A 1 84 ? -1.285 -11.184 4.147 1.00 98.44 84 GLY A N 1
ATOM 638 C CA . GLY A 1 84 ? -1.049 -9.743 4.302 1.00 98.44 84 GLY A CA 1
ATOM 639 C C . GLY A 1 84 ? -0.323 -9.362 5.592 1.00 98.44 84 GLY A C 1
ATOM 640 O O . GLY A 1 84 ? 0.528 -8.478 5.610 1.00 98.44 84 GLY A O 1
ATOM 641 N N . SER A 1 85 ? -0.593 -10.087 6.681 1.00 98.81 85 SER A N 1
ATOM 642 C CA . SER A 1 85 ? 0.121 -9.878 7.946 1.00 98.81 85 SER A CA 1
ATOM 643 C C . SER A 1 85 ? 1.612 -10.207 7.835 1.00 98.81 85 SER A C 1
ATOM 645 O O . SER A 1 85 ? 2.459 -9.538 8.427 1.00 98.81 85 SER A O 1
ATOM 647 N N . VAL A 1 86 ? 1.945 -11.210 7.025 1.00 98.81 86 VAL A N 1
ATOM 648 C CA . VAL A 1 86 ? 3.316 -11.653 6.782 1.00 98.81 86 VAL A CA 1
ATOM 649 C C . VAL A 1 86 ? 4.037 -10.700 5.830 1.00 98.81 86 VAL A C 1
ATOM 651 O O . VAL A 1 86 ? 5.186 -10.347 6.099 1.00 98.81 86 VAL A O 1
ATOM 654 N N . THR A 1 87 ? 3.380 -10.228 4.766 1.00 98.69 87 THR A N 1
ATOM 655 C CA . THR A 1 87 ? 3.963 -9.246 3.835 1.00 98.69 87 THR A CA 1
ATOM 656 C C . THR A 1 87 ? 4.267 -7.924 4.542 1.00 98.69 87 THR A C 1
ATOM 658 O O . THR A 1 87 ? 5.398 -7.435 4.463 1.00 98.69 87 THR A O 1
ATOM 661 N N . GLY A 1 88 ? 3.321 -7.396 5.327 1.00 98.69 88 GLY A N 1
ATOM 662 C CA . GLY A 1 88 ? 3.506 -6.168 6.104 1.00 98.69 88 GLY A CA 1
ATOM 663 C C . GLY A 1 88 ? 4.645 -6.273 7.124 1.00 98.69 88 GLY A C 1
ATOM 664 O O . GLY A 1 88 ? 5.516 -5.400 7.173 1.00 98.69 88 GLY A O 1
ATOM 665 N N . PHE A 1 89 ? 4.705 -7.379 7.880 1.00 98.88 89 PHE A N 1
ATOM 666 C CA . PHE A 1 89 ? 5.820 -7.657 8.793 1.00 98.88 89 PHE A CA 1
ATOM 667 C C . PHE A 1 89 ? 7.166 -7.644 8.057 1.00 98.88 89 PHE A C 1
ATOM 669 O O . PHE A 1 89 ? 8.115 -6.983 8.481 1.00 98.88 89 PHE A O 1
ATOM 676 N N . THR A 1 90 ? 7.238 -8.366 6.937 1.00 98.75 90 THR A N 1
ATOM 677 C CA . THR A 1 90 ? 8.471 -8.586 6.169 1.00 98.75 90 THR A CA 1
ATOM 678 C C . THR A 1 90 ? 9.041 -7.277 5.628 1.00 98.75 90 THR A C 1
ATOM 680 O O . THR A 1 90 ? 10.248 -7.049 5.708 1.00 98.75 90 THR A O 1
ATOM 683 N N . LYS A 1 91 ? 8.183 -6.367 5.157 1.00 98.31 91 LYS A N 1
ATOM 684 C CA . LYS A 1 91 ? 8.599 -5.037 4.693 1.00 98.31 91 LYS A CA 1
ATOM 685 C C . LYS A 1 91 ? 9.186 -4.177 5.807 1.00 98.31 91 LYS A C 1
ATOM 687 O O . LYS A 1 91 ? 10.249 -3.589 5.633 1.00 98.31 91 LYS A O 1
ATOM 692 N N . SER A 1 92 ? 8.540 -4.129 6.970 1.00 98.12 92 SER A N 1
ATOM 693 C CA . SER A 1 92 ? 9.070 -3.387 8.121 1.00 98.12 92 SER A CA 1
ATOM 694 C C . SER A 1 92 ? 10.379 -3.990 8.640 1.00 98.12 92 SER A C 1
ATOM 696 O O . SER A 1 92 ? 11.319 -3.247 8.920 1.00 98.12 92 SER A O 1
ATOM 698 N N . TYR A 1 93 ? 10.489 -5.323 8.673 1.00 97.81 93 TYR A N 1
ATOM 699 C CA . TYR A 1 93 ? 11.738 -6.007 9.009 1.00 97.81 93 TYR A CA 1
ATOM 700 C C . TYR A 1 93 ? 12.868 -5.661 8.029 1.00 97.81 93 TYR A C 1
ATOM 702 O O . TYR A 1 93 ? 13.989 -5.411 8.460 1.00 97.81 93 TYR A O 1
ATOM 710 N N . ASN A 1 94 ? 12.582 -5.583 6.725 1.00 96.69 94 ASN A N 1
ATOM 711 C CA . ASN A 1 94 ? 13.561 -5.146 5.727 1.00 96.69 94 ASN A CA 1
ATOM 712 C C . ASN A 1 94 ? 14.073 -3.720 5.999 1.00 96.69 94 ASN A C 1
ATOM 714 O O . ASN A 1 94 ? 15.281 -3.494 5.961 1.00 96.69 94 ASN A O 1
ATOM 718 N N . VAL A 1 95 ? 13.175 -2.778 6.311 1.00 95.75 95 VAL A N 1
ATOM 719 C CA . VAL A 1 95 ? 13.561 -1.399 6.661 1.00 95.75 95 VAL A CA 1
ATOM 720 C C . VAL A 1 95 ? 14.452 -1.382 7.906 1.00 95.75 95 VAL A C 1
ATOM 722 O O . VAL A 1 95 ? 15.495 -0.731 7.911 1.00 95.75 95 VAL A O 1
ATOM 725 N N . GLU A 1 96 ? 14.079 -2.128 8.946 1.00 95.81 96 GLU A N 1
ATOM 726 C CA . GLU A 1 96 ? 14.858 -2.224 10.184 1.00 95.81 96 GLU A CA 1
ATOM 727 C C . GLU A 1 96 ? 16.255 -2.829 9.949 1.00 95.81 96 GLU A C 1
ATOM 729 O O . GLU A 1 96 ? 17.246 -2.303 10.459 1.00 95.81 96 GLU A O 1
ATOM 734 N N . GLN A 1 97 ? 16.365 -3.867 9.110 1.00 95.00 97 GLN A N 1
ATOM 735 C CA . GLN A 1 97 ? 17.657 -4.435 8.711 1.00 95.00 97 GLN A CA 1
ATOM 736 C C . GLN A 1 97 ? 18.536 -3.420 7.977 1.00 95.00 97 GLN A C 1
ATOM 738 O O . GLN A 1 97 ? 19.717 -3.297 8.294 1.00 95.00 97 GLN A O 1
ATOM 743 N N . GLY A 1 98 ? 17.964 -2.641 7.054 1.00 93.31 98 GLY A N 1
ATOM 744 C CA . GLY A 1 98 ? 18.697 -1.600 6.330 1.00 93.31 98 GLY A CA 1
ATOM 745 C C . GLY A 1 98 ? 19.255 -0.492 7.233 1.00 93.31 98 GLY A C 1
ATOM 746 O O . GLY A 1 98 ? 20.290 0.093 6.920 1.00 93.31 98 GLY A O 1
ATOM 747 N N . MET A 1 99 ? 18.613 -0.227 8.376 1.00 92.81 99 MET A N 1
ATOM 748 C CA . MET A 1 99 ? 19.079 0.765 9.356 1.00 92.81 99 MET A CA 1
ATOM 749 C C . MET A 1 99 ? 20.136 0.227 10.326 1.00 92.81 99 MET A C 1
ATOM 751 O O . MET A 1 99 ? 20.803 1.005 11.013 1.00 92.81 99 MET A O 1
ATOM 755 N N . ARG A 1 100 ? 20.298 -1.093 10.411 1.00 93.19 100 ARG A N 1
ATOM 756 C CA . ARG A 1 100 ? 21.226 -1.738 11.336 1.00 93.19 100 ARG A CA 1
ATOM 757 C C . ARG A 1 100 ? 22.566 -1.996 10.659 1.00 93.19 100 ARG A C 1
ATOM 759 O O . ARG A 1 100 ? 22.618 -2.558 9.572 1.00 93.19 100 ARG A O 1
ATOM 766 N N . GLU A 1 101 ? 23.669 -1.703 11.348 1.00 93.00 101 GLU A N 1
ATOM 767 C CA . GLU A 1 101 ? 25.011 -1.962 10.801 1.00 93.00 101 GLU A CA 1
ATOM 768 C C . GLU A 1 101 ? 25.215 -3.442 10.445 1.00 93.00 101 GLU A C 1
ATOM 770 O O . GLU A 1 101 ? 25.660 -3.765 9.349 1.00 93.00 101 GLU A O 1
ATOM 775 N N . THR A 1 102 ? 24.807 -4.350 11.336 1.00 92.69 102 THR A N 1
ATOM 776 C CA . THR A 1 102 ? 24.858 -5.800 11.097 1.00 92.69 102 THR A CA 1
ATOM 777 C C . THR A 1 102 ? 23.791 -6.294 10.118 1.00 92.69 102 THR A C 1
ATOM 779 O O . THR A 1 102 ? 23.866 -7.436 9.680 1.00 92.69 102 THR A O 1
ATOM 782 N N . GLY A 1 103 ? 22.801 -5.470 9.762 1.00 92.88 103 GLY A N 1
ATOM 783 C CA . GLY A 1 103 ? 21.749 -5.817 8.804 1.00 92.88 103 GLY A CA 1
ATOM 784 C C . GLY A 1 103 ? 22.075 -5.472 7.350 1.00 92.88 103 GLY A C 1
ATOM 785 O O . GLY A 1 103 ? 21.386 -5.933 6.440 1.00 92.88 103 GLY A O 1
ATOM 786 N N . LYS A 1 104 ? 23.146 -4.709 7.096 1.00 91.56 104 LYS A N 1
ATOM 787 C CA . LYS A 1 104 ? 23.580 -4.377 5.734 1.00 91.56 104 LYS A CA 1
ATOM 788 C C . LYS A 1 104 ? 23.894 -5.647 4.937 1.00 91.56 104 LYS A C 1
ATOM 790 O O . LYS A 1 104 ? 24.724 -6.459 5.341 1.00 91.56 104 LYS A O 1
ATOM 795 N N . GLY A 1 105 ? 23.243 -5.791 3.785 1.00 89.81 105 GLY A N 1
ATOM 796 C CA . GLY A 1 105 ? 23.387 -6.954 2.905 1.00 89.81 105 GLY A CA 1
ATOM 797 C C . GLY A 1 105 ? 22.481 -8.143 3.244 1.00 89.81 105 GLY A C 1
ATOM 798 O O . GLY A 1 105 ? 22.529 -9.133 2.517 1.00 89.81 105 GLY A O 1
ATOM 799 N N . VAL A 1 106 ? 21.648 -8.056 4.291 1.00 94.69 106 VAL A N 1
ATOM 800 C CA . VAL A 1 106 ? 20.615 -9.067 4.565 1.00 94.69 106 VAL A CA 1
ATOM 801 C C . VAL A 1 106 ? 19.508 -8.953 3.517 1.00 94.69 106 VAL A C 1
ATOM 803 O O . VAL A 1 106 ? 18.883 -7.901 3.368 1.00 94.69 106 VAL A O 1
ATOM 806 N N . LEU A 1 107 ? 19.232 -10.051 2.817 1.00 96.06 107 LEU A N 1
ATOM 807 C CA . LEU A 1 107 ? 18.173 -10.125 1.817 1.00 96.06 107 LEU A CA 1
ATOM 808 C C . LEU A 1 107 ? 16.823 -10.390 2.488 1.00 96.06 107 LEU A C 1
ATOM 810 O O . LEU A 1 107 ? 16.674 -11.351 3.239 1.00 96.06 107 LEU A O 1
ATOM 814 N N . VAL A 1 108 ? 15.813 -9.571 2.209 1.00 97.19 108 VAL A N 1
ATOM 815 C CA . VAL A 1 108 ? 14.474 -9.762 2.781 1.00 97.19 108 VAL A CA 1
ATOM 816 C C . VAL A 1 108 ? 13.425 -9.648 1.689 1.00 97.19 108 VAL A C 1
ATOM 818 O O . VAL A 1 108 ? 13.338 -8.606 1.043 1.00 97.19 108 VAL A O 1
ATOM 821 N N . LYS A 1 109 ? 12.614 -10.696 1.513 1.00 98.00 109 LYS A N 1
ATOM 822 C CA . LYS A 1 109 ? 11.552 -10.736 0.502 1.00 98.00 109 LYS A CA 1
ATOM 823 C C . LYS A 1 109 ? 10.272 -11.363 1.023 1.00 98.00 109 LYS A C 1
ATOM 825 O O . LYS A 1 109 ? 10.301 -12.335 1.774 1.00 98.00 109 LYS A O 1
ATOM 830 N N . ALA A 1 110 ? 9.151 -10.837 0.558 1.00 98.44 110 ALA A N 1
ATOM 831 C CA . ALA A 1 110 ? 7.850 -11.472 0.602 1.00 98.44 110 ALA A CA 1
ATOM 832 C C . ALA A 1 110 ? 7.526 -12.006 -0.801 1.00 98.44 110 ALA A C 1
ATOM 834 O O . ALA A 1 110 ? 7.365 -11.226 -1.739 1.00 98.44 110 ALA A O 1
ATOM 835 N N . VAL A 1 111 ? 7.442 -13.328 -0.941 1.00 98.38 111 VAL A N 1
ATOM 836 C CA . VAL A 1 111 ? 7.211 -14.007 -2.220 1.00 98.38 111 VAL A CA 1
ATOM 837 C C . VAL A 1 111 ? 5.800 -14.583 -2.237 1.00 98.38 111 VAL A C 1
ATOM 839 O O . VAL A 1 111 ? 5.450 -15.420 -1.408 1.00 98.38 111 VAL A O 1
ATOM 842 N N . ASP A 1 112 ? 4.970 -14.115 -3.155 1.00 98.19 112 ASP A N 1
ATOM 843 C CA . ASP A 1 112 ? 3.586 -14.537 -3.315 1.00 98.19 112 ASP A CA 1
ATOM 844 C C . ASP A 1 112 ? 3.424 -15.488 -4.496 1.00 98.19 112 ASP A C 1
ATOM 846 O O . ASP A 1 112 ? 4.027 -15.304 -5.552 1.00 98.19 112 ASP A O 1
ATOM 850 N N . PHE A 1 113 ? 2.561 -16.485 -4.336 1.00 96.62 113 PHE A N 1
ATOM 851 C CA . PHE A 1 113 ? 2.300 -17.475 -5.364 1.00 96.62 113 PHE A CA 1
ATOM 852 C C . PHE A 1 113 ? 0.807 -17.678 -5.610 1.00 96.62 113 PHE A C 1
ATOM 854 O O . PHE A 1 113 ? -0.003 -17.737 -4.676 1.00 96.62 113 PHE A O 1
ATOM 861 N N . ALA A 1 114 ? 0.457 -17.919 -6.874 1.00 93.44 114 ALA A N 1
ATOM 862 C CA . ALA A 1 114 ? -0.899 -18.261 -7.286 1.00 93.44 114 ALA A CA 1
ATOM 863 C C . ALA A 1 114 ? -1.476 -19.464 -6.517 1.00 93.44 114 ALA A C 1
ATOM 865 O O . ALA A 1 114 ? -0.767 -20.404 -6.137 1.00 93.44 114 ALA A O 1
ATOM 866 N N . ALA A 1 115 ? -2.792 -19.474 -6.300 1.00 86.62 115 ALA A N 1
ATOM 867 C CA . ALA A 1 115 ? -3.458 -20.588 -5.631 1.00 86.62 115 ALA A CA 1
ATOM 868 C C . ALA A 1 115 ? -3.338 -21.905 -6.439 1.00 86.62 115 ALA A C 1
ATOM 870 O O . ALA A 1 115 ? -3.139 -22.980 -5.874 1.00 86.62 115 ALA A O 1
ATOM 871 N N . GLY A 1 116 ? -3.385 -21.846 -7.769 1.00 84.00 116 GLY A N 1
ATOM 872 C CA . GLY A 1 116 ? -3.321 -23.034 -8.634 1.00 84.00 116 GLY A CA 1
ATOM 873 C C . GLY A 1 116 ? -1.938 -23.683 -8.806 1.00 84.00 116 GLY A C 1
ATOM 874 O O . GLY A 1 116 ? -1.826 -24.654 -9.547 1.00 84.00 116 GLY A O 1
ATOM 875 N N . ARG A 1 117 ? -0.881 -23.161 -8.169 1.00 85.12 117 ARG A N 1
ATOM 876 C CA . ARG A 1 117 ? 0.513 -23.599 -8.387 1.00 85.12 117 ARG A CA 1
ATOM 877 C C . ARG A 1 117 ? 0.776 -25.071 -8.038 1.00 85.12 117 ARG A C 1
ATOM 879 O O . ARG A 1 117 ? 0.162 -25.619 -7.119 1.00 85.12 117 ARG A O 1
ATOM 886 N N . LYS A 1 118 ? 1.772 -25.677 -8.695 1.00 82.50 118 LYS A N 1
ATOM 887 C CA . LYS A 1 118 ? 2.302 -26.997 -8.311 1.00 82.50 118 LYS A CA 1
ATOM 888 C C . LYS A 1 118 ? 3.201 -26.870 -7.081 1.00 82.50 118 LYS A C 1
ATOM 890 O O . LYS A 1 118 ? 3.762 -25.816 -6.817 1.00 82.50 118 LYS A O 1
ATOM 895 N N . THR A 1 119 ? 3.361 -27.954 -6.325 1.00 76.81 119 THR A N 1
ATOM 896 C CA . THR A 1 119 ? 4.115 -27.935 -5.058 1.00 76.81 119 THR A CA 1
ATOM 897 C C . THR A 1 119 ? 5.624 -27.728 -5.232 1.00 76.81 119 THR A C 1
ATOM 899 O O . THR A 1 119 ? 6.248 -27.159 -4.343 1.00 76.81 119 THR A O 1
ATOM 902 N N . ALA A 1 120 ? 6.216 -28.186 -6.341 1.00 78.88 120 ALA A N 1
ATOM 903 C CA . ALA A 1 120 ? 7.657 -28.054 -6.580 1.00 78.88 120 ALA A CA 1
ATOM 904 C C . ALA A 1 120 ? 8.066 -26.610 -6.929 1.00 78.88 120 ALA A C 1
ATOM 906 O O . ALA A 1 120 ? 9.088 -26.138 -6.439 1.00 78.88 120 ALA A O 1
ATOM 907 N N . ASP A 1 121 ? 7.232 -25.894 -7.691 1.00 84.31 121 ASP A N 1
ATOM 908 C CA . ASP A 1 121 ? 7.571 -24.573 -8.237 1.00 84.31 121 ASP A CA 1
ATOM 909 C C . ASP A 1 121 ? 7.940 -23.534 -7.149 1.00 84.31 121 ASP A C 1
ATOM 911 O O . ASP A 1 121 ? 8.970 -22.875 -7.297 1.00 84.31 121 ASP A O 1
ATOM 915 N N . PRO A 1 122 ? 7.213 -23.412 -6.012 1.00 90.19 122 PRO A N 1
ATOM 916 C CA . PRO A 1 122 ? 7.578 -22.478 -4.946 1.00 90.19 122 PRO A CA 1
ATOM 917 C C . PRO A 1 122 ? 8.941 -22.739 -4.319 1.00 90.19 122 PRO A C 1
ATOM 919 O O . PRO A 1 122 ? 9.607 -21.790 -3.927 1.00 90.19 122 PRO A O 1
ATOM 922 N N . ALA A 1 123 ? 9.364 -23.999 -4.186 1.00 92.38 123 ALA A N 1
ATOM 923 C CA . ALA A 1 123 ? 10.654 -24.304 -3.574 1.00 92.38 123 ALA A CA 1
ATOM 924 C C . ALA A 1 123 ? 11.807 -23.803 -4.456 1.00 92.38 123 ALA A C 1
ATOM 926 O O . ALA A 1 123 ? 12.685 -23.092 -3.964 1.00 92.38 123 ALA A O 1
ATOM 927 N N . ASP A 1 124 ? 11.755 -24.103 -5.756 1.00 92.94 124 ASP A N 1
ATOM 928 C CA . ASP A 1 124 ? 12.759 -23.647 -6.720 1.00 92.94 124 ASP A CA 1
ATOM 929 C C . ASP A 1 124 ? 12.763 -22.116 -6.830 1.00 92.94 124 ASP A C 1
ATOM 931 O O . ASP A 1 124 ? 13.827 -21.499 -6.820 1.00 92.94 124 ASP A O 1
ATOM 935 N N . GLN A 1 125 ? 11.582 -21.490 -6.854 1.00 95.00 125 GLN A N 1
ATOM 936 C CA . GLN A 1 125 ? 11.437 -20.033 -6.899 1.00 95.00 125 GLN A CA 1
ATOM 937 C C . GLN A 1 125 ? 11.959 -19.351 -5.629 1.00 95.00 125 GLN A C 1
ATOM 939 O O . GLN A 1 125 ? 12.649 -18.343 -5.726 1.00 95.00 125 GLN A O 1
ATOM 944 N N . LEU A 1 126 ? 11.705 -19.895 -4.436 1.00 95.56 126 LEU A N 1
ATOM 945 C CA . LEU A 1 126 ? 12.243 -19.335 -3.189 1.00 95.56 126 LEU A CA 1
ATOM 946 C C . LEU A 1 126 ? 13.775 -19.421 -3.142 1.00 95.56 126 LEU A C 1
ATOM 948 O O . LEU A 1 126 ? 14.437 -18.460 -2.750 1.00 95.56 126 LEU A O 1
ATOM 952 N N . ILE A 1 127 ? 14.351 -20.550 -3.563 1.00 94.62 127 ILE A N 1
ATOM 953 C CA . ILE A 1 127 ? 15.810 -20.694 -3.658 1.00 94.62 127 ILE A CA 1
ATOM 954 C C . ILE A 1 127 ? 16.367 -19.690 -4.669 1.00 94.62 127 ILE A C 1
ATOM 956 O O . ILE A 1 127 ? 17.317 -18.978 -4.358 1.00 94.62 127 ILE A O 1
ATOM 960 N N . ALA A 1 128 ? 15.756 -19.589 -5.849 1.00 93.44 128 ALA A N 1
ATOM 961 C CA . ALA A 1 128 ? 16.126 -18.631 -6.883 1.00 93.44 128 ALA A CA 1
ATOM 962 C C . ALA A 1 128 ? 16.106 -17.186 -6.348 1.00 93.44 128 ALA A C 1
ATOM 964 O O . ALA A 1 128 ? 17.113 -16.486 -6.430 1.00 93.44 128 ALA A O 1
ATOM 965 N N . GLU A 1 129 ? 15.022 -16.779 -5.685 1.00 94.88 129 GLU A N 1
ATOM 966 C CA . GLU A 1 129 ? 14.879 -15.448 -5.086 1.00 94.88 129 GLU A CA 1
ATOM 967 C C . GLU A 1 129 ? 15.878 -15.162 -3.961 1.00 94.88 129 GLU A C 1
ATOM 969 O O . GLU A 1 129 ? 16.074 -14.000 -3.617 1.00 94.88 129 GLU A O 1
ATOM 974 N N . THR A 1 130 ? 16.534 -16.182 -3.406 1.00 94.00 130 THR A N 1
ATOM 975 C CA . THR A 1 130 ? 17.610 -16.012 -2.417 1.00 94.00 130 THR A CA 1
ATOM 976 C C . THR A 1 130 ? 18.953 -15.671 -3.074 1.00 94.00 130 THR A C 1
ATOM 978 O O . THR A 1 130 ? 19.861 -15.171 -2.412 1.00 94.00 130 THR A O 1
ATOM 981 N N . LEU A 1 131 ? 19.097 -15.936 -4.376 1.00 90.44 131 LEU A N 1
ATOM 982 C CA . LEU A 1 131 ? 20.365 -15.854 -5.103 1.00 90.44 131 LEU A CA 1
ATOM 983 C C . LEU A 1 131 ? 20.514 -14.594 -5.970 1.00 90.44 131 LEU A C 1
ATOM 985 O O . LEU A 1 131 ? 21.630 -14.296 -6.391 1.00 90.44 131 LEU A O 1
ATOM 989 N N . PHE A 1 132 ? 19.436 -13.860 -6.256 1.00 82.88 132 PHE A N 1
ATOM 990 C CA . PHE A 1 132 ? 19.481 -12.647 -7.083 1.00 82.88 132 PHE A CA 1
ATOM 991 C C . PHE A 1 132 ? 18.438 -11.602 -6.667 1.00 82.88 132 PHE A C 1
ATOM 993 O O . PHE A 1 132 ? 17.583 -11.864 -5.825 1.00 82.88 132 PHE A O 1
ATOM 1000 N N . ASP A 1 133 ? 18.518 -10.419 -7.284 1.00 85.31 133 ASP A N 1
ATOM 1001 C CA . ASP A 1 133 ? 17.627 -9.268 -7.090 1.00 85.31 133 ASP A CA 1
ATOM 1002 C C . ASP A 1 133 ? 17.494 -8.827 -5.619 1.00 85.31 133 ASP A C 1
ATOM 1004 O O . ASP A 1 133 ? 16.501 -9.132 -4.957 1.00 85.31 133 ASP A O 1
ATOM 1008 N N . PRO A 1 134 ? 18.485 -8.098 -5.083 1.00 86.81 134 PRO A N 1
ATOM 1009 C CA . PRO A 1 134 ? 18.370 -7.460 -3.775 1.00 86.81 134 PRO A CA 1
ATOM 1010 C C . PRO A 1 134 ? 17.489 -6.197 -3.785 1.00 86.81 134 PRO A C 1
ATOM 1012 O O . PRO A 1 134 ? 17.257 -5.622 -2.721 1.00 86.81 134 PRO A O 1
ATOM 1015 N N . GLY A 1 135 ? 17.030 -5.739 -4.956 1.00 87.94 135 GLY A N 1
ATOM 1016 C CA . GLY A 1 135 ? 16.314 -4.475 -5.118 1.00 87.94 135 GLY A CA 1
ATOM 1017 C C . GLY A 1 135 ? 14.834 -4.565 -4.752 1.00 87.94 135 GLY A C 1
ATOM 1018 O O . GLY A 1 135 ? 14.258 -3.587 -4.272 1.00 87.94 135 GLY A O 1
ATOM 1019 N N . ILE A 1 136 ? 14.222 -5.739 -4.928 1.00 94.06 136 ILE A N 1
ATOM 1020 C CA . ILE A 1 136 ? 12.779 -5.937 -4.757 1.00 94.06 136 ILE A CA 1
ATOM 1021 C C . ILE A 1 136 ? 12.449 -6.731 -3.490 1.00 94.06 136 ILE A C 1
ATOM 1023 O O . ILE A 1 136 ? 12.997 -7.803 -3.244 1.00 94.06 136 ILE A O 1
ATOM 1027 N N . VAL A 1 137 ? 11.489 -6.223 -2.706 1.00 95.81 137 VAL A N 1
ATOM 1028 C CA . VAL A 1 137 ? 10.989 -6.890 -1.489 1.00 95.81 137 VAL A CA 1
ATOM 1029 C C . VAL A 1 137 ? 9.717 -7.692 -1.750 1.00 95.81 137 VAL A C 1
ATOM 1031 O O . VAL A 1 137 ? 9.602 -8.805 -1.253 1.00 95.81 137 VAL A O 1
ATOM 1034 N N . GLU A 1 138 ? 8.751 -7.157 -2.497 1.00 97.44 138 GLU A N 1
ATOM 1035 C CA . GLU A 1 138 ? 7.498 -7.856 -2.814 1.00 97.44 138 GLU A CA 1
ATOM 1036 C C . GLU A 1 138 ? 7.602 -8.492 -4.200 1.00 97.44 138 GLU A C 1
ATOM 1038 O O . GLU A 1 138 ? 7.670 -7.792 -5.203 1.00 97.44 138 GLU A O 1
ATOM 1043 N N . VAL A 1 139 ? 7.614 -9.822 -4.258 1.00 97.19 139 VAL A N 1
ATOM 1044 C CA . VAL A 1 139 ? 7.741 -10.585 -5.508 1.00 97.19 139 VAL A CA 1
ATOM 1045 C C . VAL A 1 139 ? 6.529 -11.484 -5.662 1.00 97.19 139 VAL A C 1
ATOM 1047 O O . VAL A 1 139 ? 6.141 -12.147 -4.707 1.00 97.19 139 VAL A O 1
ATOM 1050 N N . GLY A 1 140 ? 5.902 -11.497 -6.827 1.00 96.69 140 GLY A N 1
ATOM 1051 C CA . GLY A 1 140 ? 4.746 -12.331 -7.130 1.00 96.69 140 GLY A CA 1
ATOM 1052 C C . GLY A 1 140 ? 5.027 -13.279 -8.289 1.00 96.69 140 GLY A C 1
ATOM 1053 O O . GLY A 1 140 ? 5.692 -12.891 -9.246 1.00 96.69 140 GLY A O 1
ATOM 1054 N N . TYR A 1 141 ? 4.516 -14.505 -8.217 1.00 95.25 141 TYR A N 1
ATOM 1055 C CA . TYR A 1 141 ? 4.572 -15.472 -9.308 1.00 95.25 141 TYR A CA 1
ATOM 1056 C C . TYR A 1 141 ? 3.185 -15.950 -9.726 1.00 95.25 141 TYR A C 1
ATOM 1058 O O . TYR A 1 141 ? 2.443 -16.550 -8.936 1.00 95.25 141 TYR A O 1
ATOM 1066 N N . VAL A 1 142 ? 2.878 -15.753 -11.006 1.00 91.12 142 VAL A N 1
ATOM 1067 C CA . VAL A 1 142 ? 1.659 -16.230 -11.666 1.00 91.12 142 VAL A CA 1
ATOM 1068 C C . VAL A 1 142 ? 1.971 -16.556 -13.124 1.00 91.12 142 VAL A C 1
ATOM 1070 O O . VAL A 1 142 ? 2.727 -15.840 -13.772 1.00 91.12 142 VAL A O 1
ATOM 1073 N N . ASP A 1 143 ? 1.467 -17.693 -13.606 1.00 86.38 143 ASP A N 1
ATOM 1074 C CA . ASP A 1 143 ? 1.618 -18.165 -14.992 1.00 86.38 143 ASP A CA 1
ATOM 1075 C C . ASP A 1 143 ? 3.055 -18.118 -15.545 1.00 86.38 143 ASP A C 1
ATOM 1077 O O . ASP A 1 143 ? 3.306 -17.749 -16.689 1.00 86.38 143 ASP A O 1
ATOM 1081 N N . GLY A 1 144 ? 4.029 -18.495 -14.708 1.00 85.31 144 GLY A N 1
ATOM 1082 C CA . GLY A 1 144 ? 5.451 -18.530 -15.072 1.00 85.31 144 GLY A CA 1
ATOM 1083 C C . GLY A 1 144 ? 6.135 -17.161 -15.128 1.00 85.31 144 GLY A C 1
ATOM 1084 O O . GLY A 1 144 ? 7.328 -17.093 -15.416 1.00 85.31 144 GLY A O 1
ATOM 1085 N N . GLN A 1 145 ? 5.415 -16.085 -14.819 1.00 89.56 145 GLN A N 1
ATOM 1086 C CA . GLN A 1 145 ? 5.931 -14.723 -14.792 1.00 89.56 145 GLN A CA 1
ATOM 1087 C C . GLN A 1 145 ? 6.242 -14.267 -13.370 1.00 89.56 145 GLN A C 1
ATOM 1089 O O . GLN A 1 145 ? 5.642 -14.738 -12.402 1.00 89.56 145 GLN A O 1
ATOM 1094 N N . ARG A 1 146 ? 7.179 -13.322 -13.269 1.00 93.31 146 ARG A N 1
ATOM 1095 C CA . ARG A 1 146 ? 7.600 -12.682 -12.025 1.00 93.31 146 ARG A CA 1
ATOM 1096 C C . ARG A 1 146 ? 7.138 -11.228 -12.022 1.00 93.31 146 ARG A C 1
ATOM 1098 O O . ARG A 1 146 ? 7.570 -10.448 -12.864 1.00 93.31 146 ARG A O 1
ATOM 1105 N N . PHE A 1 147 ? 6.308 -10.869 -11.055 1.00 94.19 147 PHE A N 1
ATOM 1106 C CA . PHE A 1 147 ? 5.768 -9.527 -10.859 1.00 94.19 147 PHE A CA 1
ATOM 1107 C C . PHE A 1 147 ? 6.288 -8.899 -9.568 1.00 94.19 147 PHE A C 1
ATOM 1109 O O . PHE A 1 147 ? 6.782 -9.577 -8.669 1.00 94.19 147 PHE A O 1
ATOM 1116 N N . THR A 1 148 ? 6.128 -7.586 -9.471 1.00 95.12 148 THR A N 1
ATOM 1117 C CA . THR A 1 148 ? 6.341 -6.796 -8.257 1.00 95.12 148 THR A CA 1
ATOM 1118 C C . THR A 1 148 ? 5.223 -5.760 -8.136 1.00 95.12 148 THR A C 1
ATOM 1120 O O . THR A 1 148 ? 4.426 -5.591 -9.061 1.00 95.12 148 THR A O 1
ATOM 1123 N N . VAL A 1 149 ? 5.127 -5.097 -6.988 1.00 94.19 149 VAL A N 1
ATOM 1124 C CA . VAL A 1 149 ? 4.066 -4.133 -6.679 1.00 94.19 149 VAL A CA 1
ATOM 1125 C C . VAL A 1 149 ? 4.631 -2.719 -6.745 1.00 94.19 149 VAL A C 1
ATOM 1127 O O . VAL A 1 149 ? 5.500 -2.362 -5.955 1.00 94.19 149 VAL A O 1
ATOM 1130 N N . THR A 1 150 ? 4.111 -1.907 -7.664 1.00 93.12 150 THR A N 1
ATOM 1131 C CA . THR A 1 150 ? 4.465 -0.488 -7.809 1.00 93.12 150 THR A CA 1
ATOM 1132 C C . THR A 1 150 ? 3.221 0.396 -7.711 1.00 93.12 150 THR A C 1
ATOM 1134 O O . THR A 1 150 ? 2.101 -0.101 -7.579 1.00 93.12 150 THR A O 1
ATOM 1137 N N . LEU A 1 151 ? 3.414 1.713 -7.736 1.00 92.31 151 LEU A N 1
ATOM 1138 C CA . LEU A 1 151 ? 2.335 2.693 -7.630 1.00 92.31 151 LEU A CA 1
ATOM 1139 C C . LEU A 1 151 ? 1.946 3.227 -9.006 1.00 92.31 151 LEU A C 1
ATOM 1141 O O . LEU A 1 151 ? 2.808 3.572 -9.816 1.00 92.31 151 LEU A O 1
ATOM 1145 N N . THR A 1 152 ? 0.643 3.396 -9.209 1.00 89.12 152 THR A N 1
ATOM 1146 C CA . THR A 1 152 ? 0.087 4.102 -10.364 1.00 89.12 152 THR A CA 1
ATOM 1147 C C . THR A 1 152 ? -0.817 5.217 -9.862 1.00 89.12 152 THR A C 1
ATOM 1149 O O . THR A 1 152 ? -1.744 4.971 -9.091 1.00 89.12 152 THR A O 1
ATOM 1152 N N . GLU A 1 153 ? -0.549 6.449 -10.290 1.00 89.94 153 GLU A N 1
ATOM 1153 C CA . GLU A 1 153 ? -1.423 7.583 -9.999 1.00 89.94 153 GLU A CA 1
ATOM 1154 C C . GLU A 1 153 ? -2.683 7.494 -10.865 1.00 89.94 153 GLU A C 1
ATOM 1156 O O . GLU A 1 153 ? -2.601 7.321 -12.081 1.00 89.94 153 GLU A O 1
ATOM 1161 N N . GLN A 1 154 ? -3.853 7.603 -10.236 1.00 86.88 154 GLN A N 1
ATOM 1162 C CA . GLN A 1 154 ? -5.139 7.524 -10.921 1.00 86.88 154 GLN A CA 1
ATOM 1163 C C . GLN A 1 154 ? -6.018 8.736 -10.588 1.00 86.88 154 GLN A C 1
ATOM 1165 O O . GLN A 1 154 ? -5.990 9.232 -9.456 1.00 86.88 154 GLN A O 1
ATOM 1170 N N . PRO A 1 155 ? -6.833 9.223 -11.542 1.00 86.00 155 PRO A N 1
ATOM 1171 C CA . PRO A 1 155 ? -7.846 10.227 -11.251 1.00 86.00 155 PRO A CA 1
ATOM 1172 C C . PRO A 1 155 ? -8.852 9.713 -10.217 1.00 86.00 155 PRO A C 1
ATOM 1174 O O . PRO A 1 155 ? -9.325 8.587 -10.305 1.00 86.00 155 PRO A O 1
ATOM 1177 N N . ALA A 1 156 ? -9.272 10.579 -9.292 1.00 79.00 156 ALA A N 1
ATOM 1178 C CA . ALA A 1 156 ? -10.274 10.220 -8.282 1.00 79.00 156 ALA A CA 1
ATOM 1179 C C . ALA A 1 156 ? -11.666 9.886 -8.857 1.00 79.00 156 ALA A C 1
ATOM 1181 O O . ALA A 1 156 ? -12.494 9.314 -8.160 1.00 79.00 156 ALA A O 1
ATOM 1182 N N . ARG A 1 157 ? -11.949 10.305 -10.098 1.00 84.44 157 ARG A N 1
ATOM 1183 C CA . ARG A 1 157 ? -13.141 9.901 -10.848 1.00 84.44 157 ARG A CA 1
ATOM 1184 C C . ARG A 1 157 ? -12.720 8.898 -11.906 1.00 84.44 157 ARG A C 1
ATOM 1186 O O . ARG A 1 157 ? -12.049 9.274 -12.862 1.00 84.44 157 ARG A O 1
ATOM 1193 N N . ASP A 1 158 ? -13.181 7.668 -11.753 1.00 81.81 158 ASP A N 1
ATOM 1194 C CA . ASP A 1 158 ? -12.933 6.548 -12.667 1.00 81.81 158 ASP A CA 1
ATOM 1195 C C . ASP A 1 158 ? -14.058 6.361 -13.708 1.00 81.81 158 ASP A C 1
ATOM 1197 O O . ASP A 1 158 ? -14.026 5.443 -14.524 1.00 81.81 158 ASP A O 1
ATOM 1201 N N . GLY A 1 159 ? -15.070 7.236 -13.688 1.00 81.25 159 GLY A N 1
ATOM 1202 C CA . GLY A 1 159 ? -16.238 7.165 -14.568 1.00 81.25 159 GLY A CA 1
ATOM 1203 C C . GLY A 1 159 ? -17.352 6.238 -14.072 1.00 81.25 159 GLY A C 1
ATOM 1204 O O . GLY A 1 159 ? -18.415 6.210 -14.691 1.00 81.25 159 GLY A O 1
ATOM 1205 N N . GLN A 1 160 ? -17.159 5.531 -12.954 1.00 84.81 160 GLN A N 1
ATOM 1206 C CA . GLN A 1 160 ? -18.198 4.727 -12.312 1.00 84.81 160 GLN A CA 1
ATOM 1207 C C . GLN A 1 160 ? -19.033 5.576 -11.335 1.00 84.81 160 GLN A C 1
ATOM 1209 O O . GLN A 1 160 ? -18.527 6.537 -10.745 1.00 84.81 160 GLN A O 1
ATOM 1214 N N . PRO A 1 161 ? -20.329 5.264 -11.146 1.00 85.62 161 PRO A N 1
ATOM 1215 C CA . PRO A 1 161 ? -21.153 5.961 -10.166 1.00 85.62 161 PRO A CA 1
ATOM 1216 C C . PRO A 1 161 ? -20.706 5.626 -8.736 1.00 85.62 161 PRO A C 1
ATOM 1218 O O . PRO A 1 161 ? -20.460 4.467 -8.404 1.00 85.62 161 PRO A O 1
ATOM 1221 N N . GLY A 1 162 ? -20.638 6.643 -7.875 1.00 89.81 162 GLY A N 1
ATOM 1222 C CA . GLY A 1 162 ? -20.429 6.458 -6.441 1.00 89.81 162 GLY A CA 1
ATOM 1223 C C . GLY A 1 162 ? -21.724 6.188 -5.671 1.00 89.81 162 GLY A C 1
ATOM 1224 O O . GLY A 1 162 ? -22.828 6.181 -6.217 1.00 89.81 162 GLY A O 1
ATOM 1225 N N . MET A 1 163 ? -21.579 5.998 -4.364 1.00 93.50 163 MET A N 1
ATOM 1226 C CA . MET A 1 163 ? -22.679 5.859 -3.416 1.00 93.50 163 MET A CA 1
ATOM 1227 C C . MET A 1 163 ? -23.366 7.205 -3.166 1.00 93.50 163 MET A C 1
ATOM 1229 O O . MET A 1 163 ? -22.717 8.250 -3.105 1.00 93.50 163 MET A O 1
ATOM 1233 N N . THR A 1 164 ? -24.682 7.170 -2.959 1.00 95.00 164 THR A N 1
ATOM 1234 C CA . THR A 1 164 ? -25.427 8.316 -2.419 1.00 95.00 164 THR A CA 1
ATOM 1235 C C . THR A 1 164 ? -25.355 8.272 -0.897 1.00 95.00 164 THR A C 1
ATOM 1237 O O . THR A 1 164 ? -25.559 7.213 -0.311 1.00 95.00 164 THR A O 1
ATOM 1240 N N . LEU A 1 165 ? -25.041 9.409 -0.275 1.00 97.31 165 LEU A N 1
ATOM 1241 C CA . LEU A 1 165 ? -25.057 9.576 1.177 1.00 97.31 165 LEU A CA 1
ATOM 1242 C C . LEU A 1 165 ? -26.206 10.520 1.545 1.00 97.31 165 LEU A C 1
ATOM 1244 O O . LEU A 1 165 ? -26.295 11.620 1.001 1.00 97.31 165 LEU A O 1
ATOM 1248 N N . ASP A 1 166 ? -27.064 10.089 2.460 1.00 97.94 166 ASP A N 1
ATOM 1249 C CA . ASP A 1 166 ? -28.283 10.780 2.885 1.00 97.94 166 ASP A CA 1
ATOM 1250 C C . ASP A 1 166 ? -28.639 10.468 4.354 1.00 97.94 166 ASP A C 1
ATOM 1252 O O . ASP A 1 166 ? -27.867 9.839 5.084 1.00 97.94 166 ASP A O 1
ATOM 1256 N N . GLY A 1 167 ? -29.806 10.942 4.803 1.00 97.94 167 GLY A N 1
ATOM 1257 C CA . GLY A 1 167 ? -30.251 10.801 6.191 1.00 97.94 167 GLY A CA 1
ATOM 1258 C C . GLY A 1 167 ? -30.524 9.357 6.626 1.00 97.94 167 GLY A C 1
ATOM 1259 O O . GLY A 1 167 ? -30.490 9.076 7.822 1.00 97.94 167 GLY A O 1
ATOM 1260 N N . ASP A 1 168 ? -30.730 8.441 5.675 1.00 97.62 168 ASP A N 1
ATOM 1261 C CA . ASP A 1 168 ? -30.983 7.016 5.924 1.00 97.62 168 ASP A CA 1
ATOM 1262 C C . ASP A 1 168 ? -29.694 6.177 5.852 1.00 97.62 168 ASP A C 1
ATOM 1264 O O . ASP A 1 168 ? -29.728 4.944 5.951 1.00 97.62 168 ASP A O 1
ATOM 1268 N N . THR A 1 169 ? -28.549 6.835 5.655 1.00 98.69 169 THR A N 1
ATOM 1269 C CA . THR A 1 169 ? -27.238 6.192 5.594 1.00 98.69 169 THR A CA 1
ATOM 1270 C C . THR A 1 169 ? -26.749 5.841 7.000 1.00 98.69 169 THR A C 1
ATOM 1272 O O . THR A 1 169 ? -26.588 6.715 7.855 1.00 98.69 169 THR A O 1
ATOM 1275 N N . VAL A 1 170 ? -26.475 4.555 7.231 1.00 98.88 170 VAL A N 1
ATOM 1276 C CA . VAL A 1 170 ? -25.984 4.010 8.503 1.00 98.88 170 VAL A CA 1
ATOM 1277 C C . VAL A 1 170 ? -24.469 3.815 8.455 1.00 98.88 170 VAL A C 1
ATOM 1279 O O . VAL A 1 170 ? -23.950 2.975 7.715 1.00 98.88 170 VAL A O 1
ATOM 1282 N N . PHE A 1 171 ? -23.761 4.569 9.290 1.00 98.88 171 PHE A N 1
ATOM 1283 C CA . PHE A 1 171 ? -22.317 4.508 9.473 1.00 98.88 171 PHE A CA 1
ATOM 1284 C C . PHE A 1 171 ? -21.968 3.739 10.746 1.00 98.88 171 PHE A C 1
ATOM 1286 O O . PHE A 1 171 ? -22.515 4.014 11.811 1.00 98.88 171 PHE A O 1
ATOM 1293 N N . VAL A 1 172 ? -20.988 2.842 10.664 1.00 98.88 172 VAL A N 1
ATOM 1294 C CA . VAL A 1 172 ? -20.319 2.246 11.827 1.00 98.88 172 VAL A CA 1
ATOM 1295 C C . VAL A 1 172 ? -18.861 2.670 11.788 1.00 98.88 172 VAL A C 1
ATOM 1297 O O . VAL A 1 172 ? -18.161 2.361 10.829 1.00 98.88 172 VAL A O 1
ATOM 1300 N N . VAL A 1 173 ? -18.400 3.386 12.811 1.00 98.81 173 VAL A N 1
ATOM 1301 C CA . VAL A 1 173 ? -17.066 3.993 12.852 1.00 98.81 173 VAL A CA 1
ATOM 1302 C C . VAL A 1 173 ? -16.313 3.510 14.081 1.00 98.81 173 VAL A C 1
ATOM 1304 O O . VAL A 1 173 ? -16.719 3.810 15.199 1.00 98.81 173 VAL A O 1
ATOM 1307 N N . THR A 1 174 ? -15.198 2.803 13.898 1.00 98.50 174 THR A N 1
ATOM 1308 C CA . THR A 1 174 ? -14.304 2.445 15.013 1.00 98.50 174 THR A CA 1
ATOM 1309 C C . THR A 1 174 ? -13.184 3.461 15.186 1.00 98.50 174 THR A C 1
ATOM 1311 O O . THR A 1 174 ? -12.748 4.078 14.217 1.00 98.50 174 THR A O 1
ATOM 1314 N N . GLY A 1 175 ? -12.678 3.619 16.411 1.00 96.00 175 GLY A N 1
ATOM 1315 C CA . GLY A 1 175 ? -11.656 4.626 16.706 1.00 96.00 175 GLY A CA 1
ATOM 1316 C C . GLY A 1 175 ? -12.210 6.051 16.621 1.00 96.00 175 GLY A C 1
ATOM 1317 O O . GLY A 1 175 ? -11.502 6.966 16.189 1.00 96.00 175 GLY A O 1
ATOM 1318 N N . ALA A 1 176 ? -13.493 6.227 16.955 1.00 94.81 176 ALA A N 1
ATOM 1319 C CA . ALA A 1 176 ? -14.221 7.484 16.800 1.00 94.81 176 ALA A CA 1
ATOM 1320 C C . ALA A 1 176 ? -13.645 8.638 17.646 1.00 94.81 176 ALA A C 1
ATOM 1322 O O . ALA A 1 176 ? -13.797 9.800 17.273 1.00 94.81 176 ALA A O 1
ATOM 1323 N N . ALA A 1 177 ? -12.931 8.333 18.735 1.00 92.06 177 ALA A N 1
ATOM 1324 C CA . ALA A 1 177 ? -12.231 9.311 19.569 1.00 92.06 177 ALA A CA 1
ATOM 1325 C C . ALA A 1 177 ? -10.838 9.690 19.019 1.00 92.06 177 ALA A C 1
ATOM 1327 O O . ALA A 1 177 ? -10.070 10.414 19.659 1.00 92.06 177 ALA A O 1
ATOM 1328 N N . GLY A 1 178 ? -10.467 9.199 17.833 1.00 88.69 178 GLY A N 1
ATOM 1329 C CA . GLY A 1 178 ? -9.272 9.632 17.118 1.00 88.69 178 GLY A CA 1
ATOM 1330 C C . GLY A 1 178 ? -9.436 11.049 16.566 1.00 88.69 178 GLY A C 1
ATOM 1331 O O . GLY A 1 178 ? -10.437 11.355 15.925 1.00 88.69 178 GLY A O 1
ATOM 1332 N N . GLY A 1 179 ? -8.434 11.916 16.753 1.00 84.44 179 GLY A N 1
ATOM 1333 C CA . GLY A 1 179 ? -8.510 13.316 16.311 1.00 84.44 179 GLY A CA 1
ATOM 1334 C C . GLY A 1 179 ? -8.838 13.479 14.821 1.00 84.44 179 GLY A C 1
ATOM 1335 O O . GLY A 1 179 ? -9.670 14.316 14.475 1.00 84.44 179 GLY A O 1
ATOM 1336 N N . ILE A 1 180 ? -8.239 12.644 13.960 1.00 89.44 180 ILE A N 1
ATOM 1337 C CA . ILE A 1 180 ? -8.517 12.646 12.518 1.00 89.44 180 ILE A CA 1
ATOM 1338 C C . ILE A 1 180 ? -9.840 11.955 12.168 1.00 89.44 180 ILE A C 1
ATOM 1340 O O . ILE A 1 180 ? -10.603 12.465 11.352 1.00 89.44 180 ILE A O 1
ATOM 1344 N N . THR A 1 181 ? -10.158 10.842 12.836 1.00 94.25 181 THR A N 1
ATOM 1345 C CA . THR A 1 181 ? -11.428 10.124 12.659 1.00 94.25 181 THR A CA 1
ATOM 1346 C C . THR A 1 181 ? -12.612 11.029 12.983 1.00 94.25 181 THR A C 1
ATOM 1348 O O . THR A 1 181 ? -13.570 11.072 12.225 1.00 94.25 181 THR A O 1
ATOM 1351 N N . SER A 1 182 ? -12.519 11.816 14.058 1.00 93.00 182 SER A N 1
ATOM 1352 C CA . SER A 1 182 ? -13.527 12.806 14.442 1.00 93.00 182 SER A CA 1
ATOM 1353 C C . SER A 1 182 ? -13.761 13.846 13.337 1.00 93.00 182 SER A C 1
ATOM 1355 O O . SER A 1 182 ? -14.910 14.118 13.009 1.00 93.00 182 SER A O 1
ATOM 1357 N N . ALA A 1 183 ? -12.704 14.369 12.700 1.00 93.06 183 ALA A N 1
ATOM 1358 C CA . ALA A 1 183 ? -12.844 15.318 11.588 1.00 93.06 183 ALA A CA 1
ATOM 1359 C C . ALA A 1 183 ? -13.505 14.685 10.347 1.00 93.06 183 ALA A C 1
ATOM 1361 O O . ALA A 1 183 ? -14.313 15.318 9.670 1.00 93.06 183 ALA A O 1
ATOM 1362 N N . ILE A 1 184 ? -13.200 13.416 10.078 1.00 96.75 184 ILE A N 1
ATOM 1363 C CA . ILE A 1 184 ? -13.811 12.628 8.999 1.00 96.75 184 ILE A CA 1
ATOM 1364 C C . ILE A 1 184 ? -15.289 12.348 9.282 1.00 96.75 184 ILE A C 1
ATOM 1366 O O . ILE A 1 184 ? -16.120 12.475 8.385 1.00 96.75 184 ILE A O 1
ATOM 1370 N N . VAL A 1 185 ? -15.636 12.020 10.529 1.00 98.06 185 VAL A N 1
ATOM 1371 C CA . VAL A 1 185 ? -17.030 11.882 10.969 1.00 98.06 185 VAL A CA 1
ATOM 1372 C C . VAL A 1 185 ? -17.785 13.191 10.750 1.00 98.06 185 VAL A C 1
ATOM 1374 O O . VAL A 1 185 ? -18.897 13.153 10.234 1.00 98.06 185 VAL A O 1
ATOM 1377 N N . THR A 1 186 ? -17.182 14.343 11.058 1.00 96.88 186 THR A N 1
ATOM 1378 C CA . THR A 1 186 ? -17.786 15.653 10.778 1.00 96.88 186 THR A CA 1
ATOM 1379 C C . THR A 1 186 ? -18.065 15.853 9.282 1.00 96.88 186 THR A C 1
ATOM 1381 O O . THR A 1 186 ? -19.185 16.219 8.934 1.00 96.88 186 THR A O 1
ATOM 1384 N N . ASP A 1 187 ? -17.102 15.588 8.388 1.00 97.94 187 ASP A N 1
ATOM 1385 C CA . ASP A 1 187 ? -17.307 15.726 6.930 1.00 97.94 187 ASP A CA 1
ATOM 1386 C C . ASP A 1 187 ? -18.423 14.798 6.415 1.00 97.94 187 ASP A C 1
ATOM 1388 O O . ASP A 1 187 ? -19.324 15.243 5.696 1.00 97.94 187 ASP A O 1
ATOM 1392 N N . LEU A 1 188 ? -18.429 13.531 6.845 1.00 98.38 188 LEU A N 1
ATOM 1393 C CA . LEU A 1 188 ? -19.468 12.566 6.475 1.00 98.38 188 LEU A CA 1
ATOM 1394 C C . LEU A 1 188 ? -20.844 12.954 7.028 1.00 98.38 188 LEU A C 1
ATOM 1396 O O . LEU A 1 188 ? -21.846 12.809 6.327 1.00 98.38 188 LEU A O 1
ATOM 1400 N N . ALA A 1 189 ? -20.914 13.460 8.259 1.00 98.44 189 ALA A N 1
ATOM 1401 C CA . ALA A 1 189 ? -22.165 13.881 8.878 1.00 98.44 189 ALA A CA 1
ATOM 1402 C C . ALA A 1 189 ? -22.756 15.113 8.189 1.00 98.44 189 ALA A C 1
ATOM 1404 O O . ALA A 1 189 ? -23.954 15.140 7.928 1.00 98.44 189 ALA A O 1
ATOM 1405 N N . VAL A 1 190 ? -21.929 16.098 7.824 1.00 98.00 190 VAL A N 1
ATOM 1406 C CA . VAL A 1 190 ? -22.372 17.273 7.055 1.00 98.00 190 VAL A CA 1
ATOM 1407 C C . VAL A 1 190 ? -22.935 16.863 5.693 1.00 98.00 190 VAL A C 1
ATOM 1409 O O . VAL A 1 190 ? -23.932 17.431 5.246 1.00 98.00 190 VAL A O 1
ATOM 1412 N N . ALA A 1 191 ? -22.320 15.875 5.041 1.00 97.75 191 ALA A N 1
ATOM 1413 C CA . ALA A 1 191 ? -22.745 15.414 3.725 1.00 97.75 191 ALA A CA 1
ATOM 1414 C C . ALA A 1 191 ? -24.011 14.544 3.751 1.00 97.75 191 ALA A C 1
ATOM 1416 O O . ALA A 1 191 ? -24.829 14.651 2.843 1.00 97.75 191 ALA A O 1
ATOM 1417 N N . SER A 1 192 ? -24.164 13.688 4.764 1.00 98.25 192 SER A N 1
ATOM 1418 C CA . SER A 1 192 ? -25.246 12.694 4.833 1.00 98.25 192 SER A CA 1
ATOM 1419 C C . SER A 1 192 ? -26.408 13.123 5.724 1.00 98.25 192 SER A C 1
ATOM 1421 O O . SER A 1 192 ? -27.563 12.925 5.370 1.00 98.25 192 SER A O 1
ATOM 1423 N N . LYS A 1 193 ? -26.120 13.727 6.884 1.00 98.38 193 LYS A N 1
ATOM 1424 C CA . LYS A 1 193 ? -27.043 13.825 8.030 1.00 98.38 193 LYS A CA 1
ATOM 1425 C C . LYS A 1 193 ? -27.546 12.453 8.500 1.00 98.38 193 LYS A C 1
ATOM 1427 O O . LYS A 1 193 ? -28.660 12.342 9.001 1.00 98.38 193 LYS A O 1
ATOM 1432 N N . GLY A 1 194 ? -26.731 11.417 8.298 1.00 98.31 194 GLY A N 1
ATOM 1433 C CA . GLY A 1 194 ? -27.093 10.027 8.547 1.00 98.31 194 GLY A CA 1
ATOM 1434 C C . GLY A 1 194 ? -27.063 9.612 10.019 1.00 98.31 194 GLY A C 1
ATOM 1435 O O . GLY A 1 194 ? -26.976 10.427 10.946 1.00 98.31 194 GLY A O 1
ATOM 1436 N N . VAL A 1 195 ? -27.098 8.298 10.223 1.00 98.81 195 VAL A N 1
ATOM 1437 C CA . VAL A 1 195 ? -27.027 7.639 11.530 1.00 98.81 195 VAL A CA 1
ATOM 1438 C C . VAL A 1 195 ? -25.614 7.113 11.756 1.00 98.81 195 VAL A C 1
ATOM 1440 O O . VAL A 1 195 ? -25.109 6.331 10.961 1.00 98.81 195 VAL A O 1
ATOM 1443 N N . PHE A 1 196 ? -24.981 7.492 12.861 1.00 98.88 196 PHE A N 1
ATOM 1444 C CA . PHE A 1 196 ? -23.605 7.131 13.191 1.00 98.88 196 PHE A CA 1
ATOM 1445 C C . PHE A 1 196 ? -23.552 6.280 14.455 1.00 98.88 196 PHE A C 1
ATOM 1447 O O . PHE A 1 196 ? -23.928 6.736 15.530 1.00 98.88 196 PHE A O 1
ATOM 1454 N N . TYR A 1 197 ? -23.022 5.068 14.335 1.00 98.81 197 TYR A N 1
ATOM 1455 C CA . TYR A 1 197 ? -22.570 4.239 15.446 1.00 98.81 197 TYR A CA 1
ATOM 1456 C C . TYR A 1 197 ? -21.072 4.464 15.641 1.00 98.81 197 TYR A C 1
ATOM 1458 O O . TYR A 1 197 ? -20.252 4.031 14.832 1.00 98.81 197 TYR A O 1
ATOM 1466 N N . LEU A 1 198 ? -20.722 5.197 16.695 1.00 98.56 198 LEU A N 1
ATOM 1467 C CA . LEU A 1 198 ? -19.364 5.619 17.023 1.00 98.56 198 LEU A CA 1
ATOM 1468 C C . LEU A 1 198 ? -18.805 4.706 18.118 1.00 98.56 198 LEU A C 1
ATOM 1470 O O . LEU A 1 198 ? -19.288 4.726 19.247 1.00 98.56 198 LEU A O 1
ATOM 1474 N N . LEU A 1 199 ? -17.810 3.891 17.779 1.00 98.38 199 LEU A N 1
ATOM 1475 C CA . LEU A 1 199 ? -17.212 2.891 18.662 1.00 98.38 199 LEU A CA 1
ATOM 1476 C C . LEU A 1 199 ? -15.781 3.302 19.016 1.00 98.38 199 LEU A C 1
ATOM 1478 O O . LEU A 1 199 ? -14.944 3.525 18.136 1.00 98.38 199 LEU A O 1
ATOM 1482 N N . ASP A 1 200 ? -15.472 3.352 20.305 1.00 96.50 200 ASP A N 1
ATOM 1483 C CA . ASP A 1 200 ? -14.117 3.589 20.810 1.00 96.50 200 ASP A CA 1
ATOM 1484 C C . ASP A 1 200 ? -13.931 2.926 22.181 1.00 96.50 200 ASP A C 1
ATOM 1486 O O . ASP A 1 200 ? -14.903 2.531 22.806 1.00 96.50 200 ASP A O 1
ATOM 1490 N N . LEU A 1 201 ? -12.697 2.821 22.674 1.00 94.88 201 LEU A N 1
ATOM 1491 C CA . LEU A 1 201 ? -12.425 2.362 24.041 1.00 94.88 201 LEU A CA 1
ATOM 1492 C C . LEU A 1 201 ? -12.696 3.463 25.081 1.00 94.88 201 LEU A C 1
ATOM 1494 O O . LEU A 1 201 ? -12.833 3.181 26.268 1.00 94.88 201 LEU A O 1
ATOM 1498 N N . VAL A 1 202 ? -12.685 4.727 24.654 1.00 93.19 202 VAL A N 1
ATOM 1499 C CA . VAL A 1 202 ? -12.912 5.882 25.527 1.00 93.19 202 VAL A CA 1
ATOM 1500 C C . VAL A 1 202 ? -14.396 6.003 25.859 1.00 93.19 202 VAL A C 1
ATOM 1502 O O . VAL A 1 202 ? -15.232 5.982 24.959 1.00 93.19 202 VAL A O 1
ATOM 1505 N N . ASP A 1 203 ? -14.721 6.206 27.133 1.00 91.38 203 ASP A N 1
ATOM 1506 C CA . ASP A 1 203 ? -16.093 6.486 27.559 1.00 91.38 203 ASP A CA 1
ATOM 1507 C C . ASP A 1 203 ? -16.602 7.817 26.997 1.00 91.38 203 ASP A C 1
ATOM 1509 O O . ASP A 1 203 ? -15.847 8.786 26.892 1.00 91.38 203 ASP A O 1
ATOM 1513 N N . SER A 1 204 ? -17.902 7.890 26.689 1.00 86.50 204 SER A N 1
ATOM 1514 C CA . SER A 1 204 ? -18.538 9.158 26.318 1.00 86.50 204 SER A CA 1
ATOM 1515 C C . SER A 1 204 ? -18.505 10.107 27.519 1.00 86.50 204 SER A C 1
ATOM 1517 O O . SER A 1 204 ? -19.194 9.844 28.511 1.00 86.50 204 SER A O 1
ATOM 1519 N N . PRO A 1 205 ? -17.753 11.220 27.469 1.00 88.94 205 PRO A N 1
ATOM 1520 C CA . PRO A 1 205 ? -17.692 12.129 28.600 1.00 88.94 205 PRO A CA 1
ATOM 1521 C C . PRO A 1 205 ? -18.983 12.964 28.706 1.00 88.94 205 PRO A C 1
ATOM 1523 O O . PRO A 1 205 ? -19.689 13.161 27.709 1.00 88.94 205 PRO A O 1
ATOM 1526 N N . PRO A 1 206 ? -19.301 13.507 29.895 1.00 91.81 206 PRO A N 1
ATOM 1527 C CA . PRO A 1 206 ? -20.380 14.477 30.048 1.00 91.81 206 PRO A CA 1
ATOM 1528 C C . PRO A 1 206 ? -20.135 15.733 29.199 1.00 91.81 206 PRO A C 1
ATOM 1530 O O . PRO A 1 206 ? -19.021 16.251 29.148 1.00 91.81 206 PRO A O 1
ATOM 1533 N N . ARG A 1 207 ? -21.194 16.297 28.601 1.00 91.38 207 ARG A N 1
ATOM 1534 C CA . ARG A 1 207 ? -21.095 17.532 27.788 1.00 91.38 207 ARG A CA 1
ATOM 1535 C C . ARG A 1 207 ? -20.545 18.735 28.555 1.00 91.38 207 ARG A C 1
ATOM 1537 O O . ARG A 1 207 ? -19.969 19.643 27.971 1.00 91.38 207 ARG A O 1
ATOM 1544 N N . ASN A 1 208 ? -20.761 18.758 29.865 1.00 93.88 208 ASN A N 1
ATOM 1545 C CA . ASN A 1 208 ? -20.321 19.815 30.767 1.00 93.88 208 ASN A CA 1
ATOM 1546 C C . ASN A 1 208 ? -19.017 19.468 31.506 1.00 93.88 208 ASN A C 1
ATOM 1548 O O . ASN A 1 208 ? -18.754 20.054 32.557 1.00 93.88 208 ASN A O 1
ATOM 1552 N N . ASP A 1 209 ? -18.216 18.526 30.995 1.00 94.75 209 ASP A N 1
ATOM 1553 C CA . ASP A 1 209 ? -16.930 18.180 31.598 1.00 94.75 209 ASP A CA 1
ATOM 1554 C C . ASP A 1 209 ? -16.015 19.426 31.684 1.00 94.75 209 ASP A C 1
ATOM 1556 O O . ASP A 1 209 ? -15.677 20.037 30.662 1.00 94.75 209 ASP A O 1
ATOM 1560 N N . PRO A 1 210 ? -15.590 19.834 32.894 1.00 94.38 210 PRO A N 1
ATOM 1561 C CA . PRO A 1 210 ? -14.848 21.076 33.085 1.00 94.38 210 PRO A CA 1
ATOM 1562 C C . PRO A 1 210 ? -13.429 21.024 32.510 1.00 94.38 210 PRO A C 1
ATOM 1564 O O . PRO A 1 210 ? -12.864 22.072 32.197 1.00 94.38 210 PRO A O 1
ATOM 1567 N N . ASN A 1 211 ? -12.829 19.837 32.383 1.00 94.94 211 ASN A N 1
ATOM 1568 C CA . ASN A 1 211 ? -11.507 19.678 31.786 1.00 94.94 211 ASN A CA 1
ATOM 1569 C C . ASN A 1 211 ? -11.580 19.792 30.266 1.00 94.94 211 ASN A C 1
ATOM 1571 O O . ASN A 1 211 ? -10.710 20.432 29.681 1.00 94.94 211 ASN A O 1
ATOM 1575 N N . ILE A 1 212 ? -12.624 19.243 29.641 1.00 95.12 212 ILE A N 1
ATOM 1576 C CA . ILE A 1 212 ? -12.865 19.397 28.201 1.00 95.12 212 ILE A CA 1
ATOM 1577 C C . ILE A 1 212 ? -13.172 20.857 27.853 1.00 95.12 212 ILE A C 1
ATOM 1579 O O . ILE A 1 212 ? -12.588 21.407 26.920 1.00 95.12 212 ILE A O 1
ATOM 1583 N N . LEU A 1 213 ? -14.037 21.521 28.627 1.00 95.12 213 LEU A N 1
ATOM 1584 C CA . LEU A 1 213 ? -14.342 22.941 28.422 1.00 95.12 213 LEU A CA 1
ATOM 1585 C C . LEU A 1 213 ? -13.086 23.814 28.553 1.00 95.12 213 LEU A C 1
ATOM 1587 O O . LEU A 1 213 ? -12.857 24.700 27.728 1.00 95.12 213 LEU A O 1
ATOM 1591 N N . LEU A 1 214 ? -12.238 23.532 29.549 1.00 95.12 214 LEU A N 1
ATOM 1592 C CA . LEU A 1 214 ? -10.969 24.235 29.713 1.00 95.12 214 LEU A CA 1
ATOM 1593 C C . LEU A 1 214 ? -9.975 23.891 28.597 1.00 95.12 214 LEU A C 1
ATOM 1595 O O . LEU A 1 214 ? -9.297 24.787 28.117 1.00 95.12 214 LEU A O 1
ATOM 1599 N N . PHE A 1 215 ? -9.918 22.641 28.130 1.00 94.25 215 PHE A N 1
ATOM 1600 C CA . PHE A 1 215 ? -9.083 22.246 26.991 1.00 94.25 215 PHE A CA 1
ATOM 1601 C C . PHE A 1 215 ? -9.429 23.037 25.723 1.00 94.25 215 PHE A C 1
ATOM 1603 O O . PHE A 1 215 ? -8.524 23.514 25.039 1.00 94.25 215 PHE A O 1
ATOM 1610 N N . ARG A 1 216 ? -10.727 23.205 25.434 1.00 93.38 216 ARG A N 1
ATOM 1611 C CA . ARG A 1 216 ? -11.227 23.949 24.266 1.00 93.38 216 ARG A CA 1
ATOM 1612 C C . ARG A 1 216 ? -10.922 25.450 24.335 1.00 93.38 216 ARG A C 1
ATOM 1614 O O . ARG A 1 216 ? -10.700 26.061 23.295 1.00 93.38 216 ARG A O 1
ATOM 1621 N N . GLY A 1 217 ? -10.939 26.044 25.533 1.00 92.88 217 GLY A N 1
ATOM 1622 C CA . GLY A 1 217 ? -10.783 27.493 25.725 1.00 92.88 217 GLY A CA 1
ATOM 1623 C C . GLY A 1 217 ? -9.378 27.975 26.119 1.00 92.88 217 GLY A C 1
ATOM 1624 O O . GLY A 1 217 ? -8.964 29.045 25.687 1.00 92.88 217 GLY A O 1
ATOM 1625 N N . ASP A 1 218 ? -8.652 27.217 26.947 1.00 93.12 218 ASP A N 1
ATOM 1626 C CA . ASP A 1 218 ? -7.321 27.554 27.479 1.00 93.12 218 ASP A CA 1
ATOM 1627 C C . ASP A 1 218 ? -6.521 26.279 27.828 1.00 93.12 218 ASP A C 1
ATOM 1629 O O . ASP A 1 218 ? -6.470 25.819 28.977 1.00 93.12 218 ASP A O 1
ATOM 1633 N N . LYS A 1 219 ? -5.852 25.703 26.821 1.00 90.19 219 LYS A N 1
ATOM 1634 C CA . LYS A 1 219 ? -5.016 24.499 26.976 1.00 90.19 219 LYS A CA 1
ATOM 1635 C C . LYS A 1 219 ? -3.864 24.695 27.975 1.00 90.19 219 LYS A C 1
ATOM 1637 O O . LYS A 1 219 ? -3.522 23.762 28.706 1.00 90.19 219 LYS A O 1
ATOM 1642 N N . ASP A 1 220 ? -3.294 25.896 28.059 1.00 91.25 220 ASP A N 1
ATOM 1643 C CA . ASP A 1 220 ? -2.236 26.216 29.027 1.00 91.25 220 ASP A CA 1
ATOM 1644 C C . ASP A 1 220 ? -2.794 26.366 30.450 1.00 91.25 220 ASP A C 1
ATOM 1646 O O . ASP A 1 220 ? -2.153 25.982 31.435 1.00 91.25 220 ASP A O 1
ATOM 1650 N N . GLY A 1 221 ? -4.015 26.883 30.580 1.00 93.38 221 GLY A N 1
ATOM 1651 C CA . GLY A 1 221 ? -4.817 26.846 31.801 1.00 93.38 221 GLY A CA 1
ATOM 1652 C C . GLY A 1 221 ? -5.064 25.425 32.286 1.00 93.38 221 GLY A C 1
ATOM 1653 O O . GLY A 1 221 ? -4.822 25.137 33.460 1.00 93.38 221 GLY A O 1
ATOM 1654 N N . LEU A 1 222 ? -5.448 24.512 31.388 1.00 95.06 222 LEU A N 1
ATOM 1655 C CA . LEU A 1 222 ? -5.600 23.095 31.723 1.00 95.06 222 LEU A CA 1
ATOM 1656 C C . LEU A 1 222 ? -4.286 22.498 32.231 1.00 95.06 222 LEU A C 1
ATOM 1658 O O . LEU A 1 222 ? -4.266 21.845 33.272 1.00 95.06 222 LEU A O 1
ATOM 1662 N N . LYS A 1 223 ? -3.172 22.757 31.538 1.00 94.00 223 LYS A N 1
ATOM 1663 C CA . LYS A 1 223 ? -1.854 22.264 31.956 1.00 94.00 223 LYS A CA 1
ATOM 1664 C C . LYS A 1 223 ? -1.485 22.736 33.365 1.00 94.00 223 LYS A C 1
ATOM 1666 O O . LYS A 1 223 ? -1.024 21.931 34.174 1.00 94.00 223 LYS A O 1
ATOM 1671 N N . ARG A 1 224 ? -1.710 24.018 33.677 1.00 95.00 224 ARG A N 1
ATOM 1672 C CA . ARG A 1 224 ? -1.486 24.580 35.023 1.00 95.00 224 ARG A CA 1
ATOM 1673 C C . ARG A 1 224 ? -2.378 23.911 36.069 1.00 95.00 224 ARG A C 1
ATOM 1675 O O . ARG A 1 224 ? -1.861 23.452 37.084 1.00 95.00 224 ARG A O 1
ATOM 1682 N N . LYS A 1 225 ? -3.675 23.764 35.779 1.00 95.56 225 LYS A N 1
ATOM 1683 C CA . LYS A 1 225 ? -4.640 23.082 36.653 1.00 95.56 225 LYS A CA 1
ATOM 1684 C C . LYS A 1 225 ? -4.187 21.660 37.005 1.00 95.56 225 LYS A C 1
ATOM 1686 O O . LYS A 1 225 ? -4.131 21.321 38.182 1.00 95.56 225 LYS A O 1
ATOM 1691 N N . LEU A 1 226 ? -3.799 20.855 36.014 1.00 94.94 226 LEU A N 1
ATOM 1692 C CA . LEU A 1 226 ? -3.359 19.468 36.232 1.00 94.94 226 LEU A CA 1
ATOM 1693 C C . LEU A 1 226 ? -2.079 19.381 37.080 1.00 94.94 226 LEU A C 1
ATOM 1695 O O . LEU A 1 226 ? -1.939 18.483 37.912 1.00 94.94 226 LEU A O 1
ATOM 1699 N N . ILE A 1 227 ? -1.147 20.325 36.904 1.00 94.31 227 ILE A N 1
ATOM 1700 C CA . ILE A 1 227 ? 0.066 20.424 37.730 1.00 94.31 227 ILE A CA 1
ATOM 1701 C C . ILE A 1 227 ? -0.293 20.729 39.187 1.00 94.31 227 ILE A C 1
ATOM 1703 O O . ILE A 1 227 ? 0.266 20.110 40.095 1.00 94.31 227 ILE A O 1
ATOM 1707 N N . ASP A 1 228 ? -1.198 21.677 39.416 1.00 94.94 228 ASP A N 1
ATOM 1708 C CA . ASP A 1 228 ? -1.591 22.083 40.765 1.00 94.94 228 ASP A CA 1
ATOM 1709 C C . ASP A 1 228 ? -2.400 20.987 41.471 1.00 94.94 228 ASP A C 1
ATOM 1711 O O . ASP A 1 228 ? -2.156 20.710 42.645 1.00 94.94 228 ASP A O 1
ATOM 1715 N N . GLU A 1 229 ? -3.268 20.273 40.750 1.00 93.62 229 GLU A N 1
ATOM 1716 C CA . GLU A 1 229 ? -3.975 19.095 41.264 1.00 93.62 229 GLU A CA 1
ATOM 1717 C C . GLU A 1 229 ? -3.019 17.950 41.627 1.00 93.62 229 GLU A C 1
ATOM 1719 O O . GLU A 1 229 ? -3.167 17.336 42.683 1.00 93.62 229 GLU A O 1
ATOM 1724 N N . ALA A 1 230 ? -2.009 17.676 40.794 1.00 92.88 230 ALA A N 1
ATOM 1725 C CA . ALA A 1 230 ? -0.987 16.677 41.103 1.00 92.88 230 ALA A CA 1
ATOM 1726 C C . ALA A 1 230 ? -0.202 17.049 42.372 1.00 92.88 230 ALA A C 1
ATOM 1728 O O . ALA A 1 230 ? -0.043 16.219 43.268 1.00 92.88 230 ALA A O 1
ATOM 1729 N N . LYS A 1 231 ? 0.214 18.317 42.505 1.00 93.56 231 LYS A N 1
ATOM 1730 C CA . LYS A 1 231 ? 0.868 18.814 43.727 1.00 93.56 231 LYS A CA 1
ATOM 1731 C C . LYS A 1 231 ? -0.039 18.692 44.951 1.00 93.56 231 LYS A C 1
ATOM 1733 O O . LYS A 1 231 ? 0.435 18.291 46.010 1.00 93.56 231 LYS A O 1
ATOM 1738 N N . ALA A 1 232 ? -1.327 19.008 44.813 1.00 94.31 232 ALA A N 1
ATOM 1739 C CA . ALA A 1 232 ? -2.301 18.897 45.897 1.00 94.31 232 ALA A CA 1
ATOM 1740 C C . ALA A 1 232 ? -2.507 17.442 46.360 1.00 94.31 232 ALA A C 1
ATOM 1742 O O . ALA A 1 232 ? -2.736 17.210 47.545 1.00 94.31 232 ALA A O 1
ATOM 1743 N N . ARG A 1 233 ? -2.359 16.459 45.460 1.00 93.94 233 ARG A N 1
ATOM 1744 C CA . ARG A 1 233 ? -2.348 15.020 45.791 1.00 93.94 233 ARG A CA 1
ATOM 1745 C C . ARG A 1 233 ? -1.014 14.517 46.363 1.00 93.94 233 ARG A C 1
ATOM 1747 O O . ARG A 1 233 ? -0.897 13.336 46.673 1.00 93.94 233 ARG A O 1
ATOM 1754 N N . GLY A 1 234 ? -0.009 15.383 46.511 1.00 91.62 234 GLY A N 1
ATOM 1755 C CA . GLY A 1 234 ? 1.331 15.004 46.968 1.00 91.62 234 GLY A CA 1
ATOM 1756 C C . GLY A 1 234 ? 2.177 14.295 45.903 1.00 91.62 234 GLY A C 1
ATOM 1757 O O . GLY A 1 234 ? 3.235 13.752 46.216 1.00 91.62 234 GLY A O 1
ATOM 1758 N N . GLU A 1 235 ? 1.738 14.298 44.643 1.00 92.44 235 GLU A N 1
ATOM 1759 C CA . GLU A 1 235 ? 2.496 13.753 43.519 1.00 92.44 235 GLU A CA 1
ATOM 1760 C C . GLU A 1 235 ? 3.552 14.769 43.057 1.00 92.44 235 GLU A C 1
ATOM 1762 O O . GLU A 1 235 ? 3.345 15.983 43.106 1.00 92.44 235 GLU A O 1
ATOM 1767 N N . ARG A 1 236 ? 4.695 14.285 42.554 1.00 91.44 236 ARG A N 1
ATOM 1768 C CA . ARG A 1 236 ? 5.685 15.136 41.880 1.00 91.44 236 ARG A CA 1
ATOM 1769 C C . ARG A 1 236 ? 5.353 15.181 40.382 1.00 91.44 236 ARG A C 1
ATOM 1771 O O . ARG A 1 236 ? 5.696 14.226 39.684 1.00 91.44 236 ARG A O 1
ATOM 1778 N N . PRO A 1 237 ? 4.707 16.245 39.861 1.00 89.75 237 PRO A N 1
ATOM 1779 C CA . PRO A 1 237 ? 4.317 16.294 38.458 1.00 89.75 237 PRO A CA 1
ATOM 1780 C C . PRO A 1 237 ? 5.557 16.299 37.563 1.00 89.75 237 PRO A C 1
ATOM 1782 O O . PRO A 1 237 ? 6.431 17.158 37.688 1.00 89.75 237 PRO A O 1
ATOM 1785 N N . THR A 1 238 ? 5.624 15.336 36.647 1.00 92.19 238 THR A N 1
ATOM 1786 C CA . THR A 1 238 ? 6.617 15.308 35.567 1.00 92.19 238 THR A CA 1
ATOM 1787 C C . THR A 1 238 ? 5.951 15.712 34.249 1.00 92.19 238 THR A C 1
ATOM 1789 O O . THR A 1 238 ? 4.748 15.482 34.097 1.00 92.19 238 THR A O 1
ATOM 1792 N N . PRO A 1 239 ? 6.692 16.275 33.273 1.00 88.12 239 PRO A N 1
ATOM 1793 C CA . PRO A 1 239 ? 6.129 16.618 31.964 1.00 88.12 239 PRO A CA 1
ATOM 1794 C C . PRO A 1 239 ? 5.387 15.445 31.311 1.00 88.12 239 PRO A C 1
ATOM 1796 O O . PRO A 1 239 ? 4.238 15.595 30.920 1.00 88.12 239 PRO A O 1
ATOM 1799 N N . VAL A 1 240 ? 5.981 14.247 31.335 1.00 87.62 240 VAL A N 1
ATOM 1800 C CA . VAL A 1 240 ? 5.393 13.024 30.761 1.00 87.62 240 VAL A CA 1
ATOM 1801 C C . VAL A 1 240 ? 4.058 12.655 31.417 1.00 87.62 240 VAL A C 1
ATOM 1803 O O . VAL A 1 240 ? 3.118 12.269 30.725 1.00 87.62 240 VAL A O 1
ATOM 1806 N N . MET A 1 241 ? 3.947 12.776 32.745 1.00 90.06 241 MET A N 1
ATOM 1807 C CA . MET A 1 241 ? 2.691 12.495 33.453 1.00 90.06 241 MET A CA 1
ATOM 1808 C C . MET A 1 241 ? 1.583 13.475 33.060 1.00 90.06 241 MET A C 1
ATOM 1810 O O . MET A 1 241 ? 0.453 13.052 32.823 1.00 90.06 241 MET A O 1
ATOM 1814 N N . ILE A 1 242 ? 1.905 14.768 32.988 1.00 91.50 242 ILE A N 1
ATOM 1815 C CA . ILE A 1 242 ? 0.938 15.813 32.637 1.00 91.50 242 ILE A CA 1
ATOM 1816 C C . ILE A 1 242 ? 0.522 15.690 31.173 1.00 91.50 242 ILE A C 1
ATOM 1818 O O . ILE A 1 242 ? -0.669 15.716 30.877 1.00 91.50 242 ILE A O 1
ATOM 1822 N N . ASP A 1 243 ? 1.473 15.468 30.268 1.00 88.56 243 ASP A N 1
ATOM 1823 C CA . ASP A 1 243 ? 1.184 15.268 28.850 1.00 88.56 243 ASP A CA 1
ATOM 1824 C C . ASP A 1 243 ? 0.288 14.037 28.645 1.00 88.56 243 ASP A C 1
ATOM 1826 O O . ASP A 1 243 ? -0.670 14.102 27.880 1.00 88.56 243 ASP A O 1
ATOM 1830 N N . LYS A 1 244 ? 0.506 12.945 29.396 1.00 89.44 244 LYS A N 1
ATOM 1831 C CA . LYS A 1 244 ? -0.376 11.765 29.372 1.00 89.44 244 LYS A CA 1
ATOM 1832 C C . LYS A 1 244 ? -1.812 12.093 29.803 1.00 89.44 244 LYS A C 1
ATOM 1834 O O . LYS A 1 244 ? -2.751 11.599 29.183 1.00 89.44 244 LYS A O 1
ATOM 1839 N N . GLN A 1 245 ? -1.997 12.913 30.839 1.00 92.44 245 GLN A N 1
ATOM 1840 C CA . GLN A 1 245 ? -3.332 13.348 31.275 1.00 92.44 245 GLN A CA 1
ATOM 1841 C C . GLN A 1 245 ? -4.000 14.259 30.237 1.00 92.44 245 GLN A C 1
ATOM 1843 O O . GLN A 1 245 ? -5.174 14.071 29.928 1.00 92.44 245 GLN A O 1
ATOM 1848 N N . ILE A 1 246 ? -3.248 15.190 29.641 1.00 91.69 246 ILE A N 1
ATOM 1849 C CA . ILE A 1 246 ? -3.746 16.047 28.555 1.00 91.69 246 ILE A CA 1
ATOM 1850 C C . ILE A 1 246 ? -4.173 15.199 27.354 1.00 91.69 246 ILE A C 1
ATOM 1852 O O . ILE A 1 246 ? -5.239 15.441 26.804 1.00 91.69 246 ILE A O 1
ATOM 1856 N N . MET A 1 247 ? -3.394 14.182 26.974 1.00 88.06 247 MET A N 1
ATOM 1857 C CA . MET A 1 247 ? -3.753 13.275 25.877 1.00 88.06 247 MET A CA 1
ATOM 1858 C C . MET A 1 247 ? -5.034 12.482 26.161 1.00 88.06 247 MET A C 1
ATOM 1860 O O . MET A 1 247 ? -5.808 12.233 25.240 1.00 88.06 247 MET A O 1
ATOM 1864 N N . ALA A 1 248 ? -5.271 12.084 27.414 1.00 91.12 248 ALA A N 1
ATOM 1865 C CA . ALA A 1 248 ? -6.522 11.432 27.795 1.00 91.12 248 ALA A CA 1
ATOM 1866 C C . ALA A 1 248 ? -7.718 12.385 27.635 1.00 91.12 248 ALA A C 1
ATOM 1868 O O . ALA A 1 248 ? -8.718 12.008 27.033 1.00 91.12 248 ALA A O 1
ATOM 1869 N N . ILE A 1 249 ? -7.580 13.636 28.088 1.00 93.44 249 ILE A N 1
ATOM 1870 C CA . ILE A 1 249 ? -8.620 14.668 27.945 1.00 93.44 249 ILE A CA 1
ATOM 1871 C C . ILE A 1 249 ? -8.858 15.013 26.474 1.00 93.44 249 ILE A C 1
ATOM 1873 O O . ILE A 1 249 ? -10.002 15.140 26.060 1.00 93.44 249 ILE A O 1
ATOM 1877 N N . GLU A 1 250 ? -7.802 15.122 25.669 1.00 91.44 250 GLU A N 1
ATOM 1878 C CA . GLU A 1 250 ? -7.896 15.357 24.226 1.00 91.44 250 GLU A CA 1
ATOM 1879 C C . GLU A 1 250 ? -8.664 14.232 23.517 1.00 91.44 250 GLU A C 1
ATOM 1881 O O . GLU A 1 2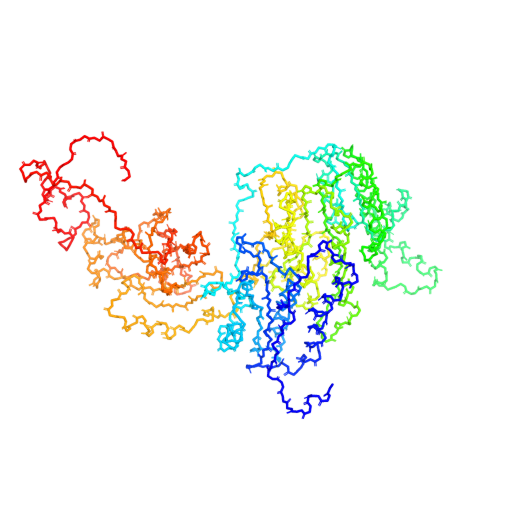50 ? -9.485 14.507 22.646 1.00 91.44 250 GLU A O 1
ATOM 1886 N N . ARG A 1 251 ? -8.456 12.968 23.912 1.00 90.94 251 ARG A N 1
ATOM 1887 C CA . ARG A 1 251 ? -9.251 11.846 23.388 1.00 90.94 251 ARG A CA 1
ATOM 1888 C C . ARG A 1 251 ? -10.717 11.925 23.810 1.00 90.94 251 ARG A C 1
ATOM 1890 O O . ARG A 1 251 ? -11.589 11.737 22.968 1.00 90.94 251 ARG A O 1
ATOM 1897 N N . SER A 1 252 ? -11.003 12.227 25.075 1.00 93.50 252 SER A N 1
ATOM 1898 C CA . SER A 1 252 ? -12.384 12.433 25.529 1.00 93.50 252 SER A CA 1
ATOM 1899 C C . SER A 1 252 ? -13.047 13.618 24.813 1.00 93.50 252 SER A C 1
ATOM 1901 O O . SER A 1 252 ? -14.204 13.525 24.412 1.00 93.50 252 SER A O 1
ATOM 1903 N N . GLU A 1 253 ? -12.316 14.708 24.569 1.00 94.00 253 GLU A N 1
ATOM 1904 C CA . GLU A 1 253 ? -12.806 15.836 23.771 1.00 94.00 253 GLU A CA 1
ATOM 1905 C C . GLU A 1 253 ? -13.133 15.416 22.340 1.00 94.00 253 GLU A C 1
ATOM 1907 O O . GLU A 1 253 ? -14.206 15.761 21.853 1.00 94.00 253 GLU A O 1
ATOM 1912 N N . ALA A 1 254 ? -12.268 14.637 21.688 1.00 92.75 254 ALA A N 1
ATOM 1913 C CA . ALA A 1 254 ? -12.505 14.148 20.334 1.00 92.75 254 ALA A CA 1
ATOM 1914 C C . ALA A 1 254 ? -13.733 13.223 20.248 1.00 92.75 254 ALA A C 1
ATOM 1916 O O . ALA A 1 254 ? -14.512 13.342 19.300 1.00 92.75 254 ALA A O 1
ATOM 1917 N N . ALA A 1 255 ? -13.943 12.356 21.248 1.00 93.88 255 ALA A N 1
ATOM 1918 C CA . ALA A 1 255 ? -15.148 11.533 21.370 1.00 93.88 255 ALA A CA 1
ATOM 1919 C C . ALA A 1 255 ? -16.414 12.400 21.438 1.00 93.88 255 ALA A C 1
ATOM 1921 O O . ALA A 1 255 ? -17.341 12.226 20.645 1.00 93.88 255 ALA A O 1
ATOM 1922 N N . LEU A 1 256 ? -16.423 13.388 22.340 1.00 95.00 256 LEU A N 1
ATOM 1923 C CA . LEU A 1 256 ? -17.546 14.311 22.488 1.00 95.00 256 LEU A CA 1
ATOM 1924 C C . LEU A 1 256 ? -17.773 15.142 21.221 1.00 95.00 256 LEU A C 1
ATOM 1926 O O . LEU A 1 256 ? -18.905 15.298 20.775 1.00 95.00 256 LEU A O 1
ATOM 1930 N N . ARG A 1 257 ? -16.696 15.633 20.606 1.00 94.50 257 ARG A N 1
ATOM 1931 C CA . ARG A 1 257 ? -16.744 16.420 19.374 1.00 94.50 257 ARG A CA 1
ATOM 1932 C C . ARG A 1 257 ? -17.336 15.630 18.213 1.00 94.50 257 ARG A C 1
ATOM 1934 O O . ARG A 1 257 ? -18.067 16.213 17.417 1.00 94.50 257 ARG A O 1
ATOM 1941 N N . ALA A 1 258 ? -17.038 14.334 18.098 1.00 95.31 258 ALA A N 1
ATOM 1942 C CA . ALA A 1 258 ? -17.628 13.482 17.068 1.00 95.31 258 ALA A CA 1
ATOM 1943 C C . ALA A 1 258 ? -19.156 13.392 17.230 1.00 95.31 258 ALA A C 1
ATOM 1945 O O . ALA A 1 258 ? -19.882 13.603 16.262 1.00 95.31 258 ALA A O 1
ATOM 1946 N N . VAL A 1 259 ? -19.640 13.177 18.460 1.00 96.94 259 VAL A N 1
ATOM 1947 C CA . VAL A 1 259 ? -21.079 13.170 18.783 1.00 96.94 259 VAL A CA 1
ATOM 1948 C C . VAL A 1 259 ? -21.721 14.525 18.470 1.00 96.94 259 VAL A C 1
ATOM 1950 O O . VAL A 1 259 ? -22.682 14.591 17.706 1.00 96.94 259 VAL A O 1
ATOM 1953 N N . GLU A 1 260 ? -21.155 15.613 18.998 1.00 96.69 260 GLU A N 1
ATOM 1954 C CA . GLU A 1 260 ? -21.669 16.975 18.801 1.00 96.69 260 GLU A CA 1
ATOM 1955 C C . GLU A 1 260 ? -21.701 17.374 17.319 1.00 96.69 260 GLU A C 1
ATOM 1957 O O . GLU A 1 260 ? -22.641 18.034 16.882 1.00 96.69 260 GLU A O 1
ATOM 1962 N N . SER A 1 261 ? -20.706 16.958 16.530 1.00 96.56 261 SER A N 1
ATOM 1963 C CA . SER A 1 261 ? -20.643 17.256 15.094 1.00 96.56 261 SER A CA 1
ATOM 1964 C C . SER A 1 261 ? -21.748 16.561 14.306 1.00 96.56 261 SER A C 1
ATOM 1966 O O . SER A 1 261 ? -22.339 17.175 13.417 1.00 96.56 261 SER A O 1
ATOM 1968 N N . VAL A 1 262 ? -22.038 15.297 14.628 1.00 98.38 262 VAL A N 1
ATOM 1969 C CA . VAL A 1 262 ? -23.117 14.541 13.979 1.00 98.38 262 VAL A CA 1
ATOM 1970 C C . VAL A 1 262 ? -24.467 15.195 14.260 1.00 98.38 262 VAL A C 1
ATOM 1972 O O . VAL A 1 262 ? -25.229 15.465 13.333 1.00 98.38 262 VAL A O 1
ATOM 1975 N N . GLU A 1 263 ? -24.739 15.518 15.523 1.00 97.75 263 GLU A N 1
ATOM 1976 C CA . GLU A 1 263 ? -25.989 16.165 15.935 1.00 97.75 263 GLU A CA 1
ATOM 1977 C C . GLU A 1 263 ? -26.131 17.575 15.350 1.00 97.75 263 GLU A C 1
ATOM 1979 O O . GLU A 1 263 ? -27.206 17.946 14.880 1.00 97.75 263 GLU A O 1
ATOM 1984 N N . ALA A 1 264 ? -25.047 18.359 15.323 1.00 98.06 264 ALA A N 1
ATOM 1985 C CA . ALA A 1 264 ? -25.047 19.701 14.744 1.00 98.06 264 ALA A CA 1
ATOM 1986 C C . ALA A 1 264 ? -25.309 19.692 13.229 1.00 98.06 264 ALA A C 1
ATOM 1988 O O . ALA A 1 264 ? -25.924 20.624 12.708 1.00 98.06 264 ALA A O 1
ATOM 1989 N N . ALA A 1 265 ? -24.888 18.639 12.521 1.00 98.06 265 ALA A N 1
ATOM 1990 C CA . ALA A 1 265 ? -25.223 18.432 11.112 1.00 98.06 265 ALA A CA 1
ATOM 1991 C C . ALA A 1 265 ? -26.688 17.991 10.894 1.00 98.06 265 ALA A C 1
ATOM 1993 O O . ALA A 1 265 ? -27.183 18.037 9.765 1.00 98.06 265 ALA A O 1
ATOM 1994 N N . GLY A 1 266 ? -27.394 17.604 11.962 1.00 98.25 266 GLY A N 1
ATOM 1995 C CA . GLY A 1 266 ? -28.762 17.085 11.934 1.00 98.25 266 GLY A CA 1
ATOM 1996 C C . GLY A 1 266 ? -28.860 15.561 11.825 1.00 98.25 266 GLY A C 1
ATOM 1997 O O . GLY A 1 266 ? -29.947 15.061 11.551 1.00 98.25 266 GLY A O 1
ATOM 1998 N N . GLY A 1 267 ? -27.750 14.839 12.008 1.00 98.19 267 GLY A N 1
ATOM 1999 C CA . GLY A 1 267 ? -27.719 13.377 12.063 1.00 98.19 267 GLY A CA 1
ATOM 2000 C C . GLY A 1 267 ? -27.959 12.817 13.467 1.00 98.19 267 GLY A C 1
ATOM 2001 O O . GLY A 1 267 ? -28.156 13.554 14.434 1.00 98.19 267 GLY A O 1
ATOM 2002 N N . THR A 1 268 ? -27.914 11.488 13.587 1.00 98.56 268 THR A N 1
ATOM 2003 C CA . THR A 1 268 ? -28.098 10.768 14.862 1.00 98.56 268 THR A CA 1
ATOM 2004 C C . THR A 1 268 ? -26.798 10.102 15.295 1.00 98.56 268 THR A C 1
ATOM 2006 O O . THR A 1 268 ? -26.254 9.299 14.544 1.00 98.56 268 THR A O 1
ATOM 2009 N N . ALA A 1 269 ? -26.314 10.382 16.508 1.00 98.06 269 ALA A N 1
ATOM 2010 C CA . ALA A 1 269 ? -25.111 9.761 17.065 1.00 98.06 269 ALA A CA 1
ATOM 2011 C C . ALA A 1 269 ? -25.450 8.721 18.147 1.00 98.06 269 ALA A C 1
ATOM 2013 O O . ALA A 1 269 ? -26.086 9.043 19.147 1.00 98.06 269 ALA A O 1
ATOM 2014 N N . ASN A 1 270 ? -24.964 7.492 17.975 1.00 98.12 270 ASN A N 1
ATOM 2015 C CA . ASN A 1 270 ? -24.995 6.407 18.956 1.00 98.12 270 ASN A CA 1
ATOM 2016 C C . ASN A 1 270 ? -23.548 6.086 19.346 1.00 98.12 270 ASN A C 1
ATOM 2018 O O . ASN A 1 270 ? -22.806 5.503 18.557 1.00 98.12 270 ASN A O 1
ATOM 2022 N N . TYR A 1 271 ? -23.116 6.517 20.530 1.00 98.12 271 TYR A N 1
ATOM 2023 C CA . TYR A 1 271 ? -21.742 6.308 20.988 1.00 98.12 271 TYR A CA 1
ATOM 2024 C C . TYR A 1 271 ? -21.648 5.095 21.916 1.00 98.12 271 TYR A C 1
ATOM 2026 O O . TYR A 1 271 ? -22.389 5.004 22.894 1.00 98.12 271 TYR A O 1
ATOM 2034 N N . HIS A 1 272 ? -20.692 4.205 21.652 1.00 97.94 272 HIS A N 1
ATOM 2035 C CA . HIS A 1 272 ? -20.435 3.007 22.445 1.00 97.94 272 HIS A CA 1
ATOM 2036 C C . HIS A 1 272 ? -18.969 2.951 22.886 1.00 97.94 272 HIS A C 1
ATOM 2038 O O . HIS A 1 272 ? -18.057 2.920 22.057 1.00 97.94 272 HIS A O 1
ATOM 2044 N N . SER A 1 273 ? -18.762 2.881 24.204 1.00 97.62 273 SER A N 1
ATOM 2045 C CA . SER A 1 273 ? -17.474 2.510 24.795 1.00 97.62 273 SER A CA 1
ATOM 2046 C C . SER A 1 273 ? -17.326 0.990 24.723 1.00 97.62 273 SER A C 1
ATOM 2048 O O . SER A 1 273 ? -18.070 0.260 25.379 1.00 97.62 273 SER A O 1
ATOM 2050 N N . VAL A 1 274 ? -16.434 0.497 23.866 1.00 97.50 274 VAL A N 1
ATOM 2051 C CA . VAL A 1 274 ? -16.259 -0.928 23.582 1.00 97.50 274 VAL A CA 1
ATOM 2052 C C . VAL A 1 274 ? -14.809 -1.252 23.228 1.00 97.50 274 VAL A C 1
ATOM 2054 O O . VAL A 1 274 ? -14.151 -0.570 22.440 1.00 97.50 274 VAL A O 1
ATOM 2057 N N . ASN A 1 275 ? -14.300 -2.349 23.788 1.00 97.00 275 ASN A N 1
ATOM 2058 C CA . ASN A 1 275 ? -13.037 -2.927 23.352 1.00 97.00 275 ASN A CA 1
ATOM 2059 C C . ASN A 1 275 ? -13.265 -3.728 22.065 1.00 97.00 275 ASN A C 1
ATOM 2061 O O . ASN A 1 275 ? -13.949 -4.745 22.087 1.00 97.00 275 ASN A O 1
ATOM 2065 N N . LEU A 1 276 ? -12.643 -3.320 20.958 1.00 95.94 276 LEU A N 1
ATOM 2066 C CA . LEU A 1 276 ? -12.780 -4.004 19.665 1.00 95.94 276 LEU A CA 1
ATOM 2067 C C . LEU A 1 276 ? -12.261 -5.454 19.667 1.00 95.94 276 LEU A C 1
ATOM 2069 O O . LEU A 1 276 ? -12.623 -6.226 18.786 1.00 95.94 276 LEU A O 1
ATOM 2073 N N . MET A 1 277 ? -11.432 -5.834 20.645 1.00 95.94 277 MET A N 1
ATOM 2074 C CA . MET A 1 277 ? -10.967 -7.217 20.820 1.00 95.94 277 MET A CA 1
ATOM 2075 C C . MET A 1 277 ? -11.990 -8.111 21.546 1.00 95.94 277 MET A C 1
ATOM 2077 O O . MET A 1 277 ? -11.777 -9.325 21.643 1.00 95.94 277 MET A O 1
ATOM 2081 N N . ASP A 1 278 ? -13.075 -7.533 22.072 1.00 97.94 278 ASP A N 1
ATOM 2082 C CA . ASP A 1 278 ? -14.211 -8.254 22.647 1.00 97.94 278 ASP A CA 1
ATOM 2083 C C . ASP A 1 278 ? -15.275 -8.486 21.566 1.00 97.94 278 ASP A C 1
ATOM 2085 O O . ASP A 1 278 ? -16.157 -7.659 21.319 1.00 97.94 278 ASP A O 1
ATOM 2089 N N . GLY A 1 279 ? -15.178 -9.641 20.905 1.00 97.25 279 GLY A N 1
ATOM 2090 C CA . GLY A 1 279 ? -16.084 -9.998 19.818 1.00 97.25 279 GLY A CA 1
ATOM 2091 C C . GLY A 1 279 ? -17.556 -10.079 20.236 1.00 97.25 279 GLY A C 1
ATOM 2092 O O . GLY A 1 279 ? -18.422 -9.784 19.417 1.00 97.25 279 GLY A O 1
ATOM 2093 N N . ALA A 1 280 ? -17.861 -10.428 21.492 1.00 98.25 280 ALA A N 1
ATOM 2094 C CA . ALA A 1 280 ? -19.242 -10.511 21.968 1.00 98.25 280 ALA A CA 1
ATOM 2095 C C . ALA A 1 280 ? -19.845 -9.113 22.168 1.00 98.25 280 ALA A C 1
ATOM 2097 O O . ALA A 1 280 ? -20.982 -8.868 21.765 1.00 98.25 280 ALA A O 1
ATOM 2098 N N . ALA A 1 281 ? -19.067 -8.181 22.726 1.00 98.31 281 ALA A N 1
ATOM 2099 C CA . ALA A 1 281 ? -19.492 -6.792 22.872 1.00 98.31 281 ALA A CA 1
ATOM 2100 C C . ALA A 1 281 ? -19.678 -6.102 21.509 1.00 98.31 281 ALA A C 1
ATOM 2102 O O . ALA A 1 281 ? -20.658 -5.385 21.310 1.00 98.31 281 ALA A O 1
ATOM 2103 N N . VAL A 1 282 ? -18.783 -6.359 20.546 1.00 98.44 282 VAL A N 1
ATOM 2104 C CA . VAL A 1 282 ? -18.930 -5.867 19.164 1.00 98.44 282 VAL A CA 1
ATOM 2105 C C . VAL A 1 282 ? -20.176 -6.459 18.499 1.00 98.44 282 VAL A C 1
ATOM 2107 O O . VAL A 1 282 ? -20.934 -5.722 17.868 1.00 98.44 282 VAL A O 1
ATOM 2110 N N . ALA A 1 283 ? -20.424 -7.763 18.663 1.00 98.44 283 ALA A N 1
ATOM 2111 C CA . ALA A 1 283 ? -21.596 -8.423 18.092 1.00 98.44 283 ALA A CA 1
ATOM 2112 C C . ALA A 1 283 ? -22.912 -7.825 18.606 1.00 98.44 283 ALA A C 1
ATOM 2114 O O . ALA A 1 283 ? -23.785 -7.531 17.798 1.00 98.44 283 ALA A O 1
ATOM 2115 N N . ALA A 1 284 ? -23.015 -7.540 19.909 1.00 98.62 284 ALA A N 1
ATOM 2116 C CA . ALA A 1 284 ? -24.211 -6.932 20.492 1.00 98.62 284 ALA A CA 1
ATOM 2117 C C . ALA A 1 284 ? -24.574 -5.575 19.853 1.00 98.62 284 ALA A C 1
ATOM 2119 O O . ALA A 1 284 ? -25.748 -5.287 19.634 1.00 98.62 284 ALA A O 1
ATOM 2120 N N . ILE A 1 285 ? -23.575 -4.754 19.509 1.00 98.69 285 ILE A N 1
ATOM 2121 C CA . ILE A 1 285 ? -23.791 -3.461 18.837 1.00 98.69 285 ILE A CA 1
ATOM 2122 C C . ILE A 1 285 ? -24.246 -3.673 17.386 1.00 98.69 285 ILE A C 1
ATOM 2124 O O . ILE A 1 285 ? -25.144 -2.988 16.900 1.00 98.69 285 ILE A O 1
ATOM 2128 N N . VAL A 1 286 ? -23.647 -4.634 16.678 1.00 98.75 286 VAL A N 1
ATOM 2129 C CA . VAL A 1 286 ? -24.047 -4.959 15.300 1.00 98.75 286 VAL A CA 1
ATOM 2130 C C . VAL A 1 286 ? -25.451 -5.567 15.249 1.00 98.75 286 VAL A C 1
ATOM 2132 O O . VAL A 1 286 ? -26.196 -5.279 14.312 1.00 98.75 286 VAL A O 1
ATOM 2135 N N . ASP A 1 287 ? -25.847 -6.347 16.252 1.00 98.62 287 ASP A N 1
ATOM 2136 C CA . ASP A 1 287 ? -27.207 -6.878 16.375 1.00 98.62 287 ASP A CA 1
ATOM 2137 C C . ASP A 1 287 ? -28.226 -5.762 16.642 1.00 98.62 287 ASP A C 1
ATOM 2139 O O . ASP A 1 287 ? -29.283 -5.744 16.014 1.00 98.62 287 ASP A O 1
ATOM 2143 N N . GLU A 1 288 ? -27.885 -4.753 17.448 1.00 98.50 288 GLU A N 1
ATOM 2144 C CA . GLU A 1 288 ? -28.722 -3.556 17.591 1.00 98.50 288 GLU A CA 1
ATOM 2145 C C . GLU A 1 288 ? -28.939 -2.848 16.238 1.00 98.50 288 GLU A C 1
ATOM 2147 O O . GLU A 1 288 ? -30.062 -2.473 15.888 1.00 98.50 288 GLU A O 1
ATOM 2152 N N . ILE A 1 289 ? -27.874 -2.687 15.445 1.00 98.75 289 ILE A N 1
ATOM 2153 C CA . ILE A 1 289 ? -27.955 -2.097 14.099 1.00 98.75 289 ILE A CA 1
ATOM 2154 C C . ILE A 1 289 ? -28.818 -2.970 13.179 1.00 98.75 289 ILE A C 1
ATOM 2156 O O . ILE A 1 289 ? -29.640 -2.452 12.416 1.00 98.75 289 ILE A O 1
ATOM 2160 N N . ARG A 1 290 ? -28.667 -4.298 13.269 1.00 98.50 290 ARG A N 1
ATOM 2161 C CA . ARG A 1 290 ? -29.457 -5.277 12.513 1.00 98.50 290 ARG A CA 1
ATOM 2162 C C . ARG A 1 290 ? -30.944 -5.120 12.784 1.00 98.50 290 ARG A C 1
ATOM 2164 O O . ARG A 1 290 ? -31.720 -5.078 11.837 1.00 98.50 290 ARG A O 1
ATOM 2171 N N . GLU A 1 291 ? -31.325 -5.038 14.052 1.00 98.38 291 GLU A N 1
ATOM 2172 C CA . GLU A 1 291 ? -32.720 -4.939 14.476 1.00 98.38 291 GLU A CA 1
ATOM 2173 C C . GLU A 1 291 ? -33.363 -3.617 14.049 1.00 98.38 291 GLU A C 1
ATOM 2175 O O . GLU A 1 291 ? -34.529 -3.600 13.654 1.00 98.38 291 GLU A O 1
ATOM 2180 N N . ARG A 1 292 ? -32.611 -2.510 14.101 1.00 98.12 292 ARG A N 1
ATOM 2181 C CA . ARG A 1 292 ? -33.141 -1.172 13.798 1.00 98.12 292 ARG A CA 1
ATOM 2182 C C . ARG A 1 292 ? -33.148 -0.828 12.312 1.00 98.12 292 ARG A C 1
ATOM 2184 O O . ARG A 1 292 ? -34.103 -0.211 11.848 1.00 98.12 292 ARG A O 1
ATOM 2191 N N . TYR A 1 293 ? -32.093 -1.189 11.583 1.00 98.25 293 TYR A N 1
ATOM 2192 C CA . TYR A 1 293 ? -31.871 -0.725 10.208 1.00 98.25 293 TYR A CA 1
ATOM 2193 C C . TYR A 1 293 ? -31.705 -1.860 9.196 1.00 98.25 293 TYR A C 1
ATOM 2195 O O . TYR A 1 293 ? -31.922 -1.652 8.005 1.00 98.25 293 TYR A O 1
ATOM 2203 N N . GLY A 1 294 ? -31.305 -3.058 9.636 1.00 98.12 294 GLY A N 1
ATOM 2204 C CA . GLY A 1 294 ? -31.120 -4.227 8.766 1.00 98.12 294 GLY A CA 1
ATOM 2205 C C . GLY A 1 294 ? -29.939 -4.142 7.790 1.00 98.12 294 GLY A C 1
ATOM 2206 O O . GLY A 1 294 ? -29.747 -5.068 7.002 1.00 98.12 294 GLY A O 1
ATOM 2207 N N . LYS A 1 295 ? -29.144 -3.065 7.835 1.00 98.38 295 LYS A N 1
ATOM 2208 C CA . LYS A 1 295 ? -28.011 -2.794 6.939 1.00 98.38 295 LYS A CA 1
ATOM 2209 C C . LYS A 1 295 ? -26.936 -1.950 7.627 1.00 98.38 295 LYS A C 1
ATOM 2211 O O . LYS A 1 295 ? -27.224 -1.225 8.578 1.00 98.38 295 LYS A O 1
ATOM 2216 N N . ILE A 1 296 ? -25.723 -1.997 7.081 1.00 98.81 296 ILE A N 1
ATOM 2217 C CA . ILE A 1 296 ? -24.666 -1.007 7.319 1.00 98.81 296 ILE A CA 1
ATOM 2218 C C . ILE A 1 296 ? -24.313 -0.407 5.959 1.00 98.81 296 ILE A C 1
ATOM 2220 O O . ILE A 1 296 ? -23.853 -1.115 5.072 1.00 98.81 296 ILE A O 1
ATOM 2224 N N . ASP A 1 297 ? -24.510 0.888 5.751 1.00 98.75 297 ASP A N 1
ATOM 2225 C CA . ASP A 1 297 ? -24.150 1.490 4.465 1.00 98.75 297 ASP A CA 1
ATOM 2226 C C . ASP A 1 297 ? -22.633 1.711 4.384 1.00 98.75 297 ASP A C 1
ATOM 2228 O O . ASP A 1 297 ? -22.019 1.391 3.367 1.00 98.75 297 ASP A O 1
ATOM 2232 N N . VAL A 1 298 ? -22.002 2.172 5.474 1.00 98.69 298 VAL A N 1
ATOM 2233 C CA . VAL A 1 298 ? -20.548 2.398 5.535 1.00 98.69 298 VAL A CA 1
ATOM 2234 C C . VAL A 1 298 ? -19.956 1.883 6.849 1.00 98.69 298 VAL A C 1
ATOM 2236 O O . VAL A 1 298 ? -20.261 2.390 7.926 1.00 98.69 298 VAL A O 1
ATOM 2239 N N . LEU A 1 299 ? -19.039 0.919 6.759 1.00 98.81 299 LEU A N 1
ATOM 2240 C CA . LEU A 1 299 ? -18.206 0.460 7.874 1.00 98.81 299 LEU A CA 1
ATOM 2241 C C . LEU A 1 299 ? -16.813 1.098 7.781 1.00 98.81 299 LEU A C 1
ATOM 2243 O O . LEU A 1 299 ? -15.978 0.670 6.986 1.00 98.81 299 LEU A O 1
ATOM 2247 N N . LEU A 1 300 ? -16.545 2.104 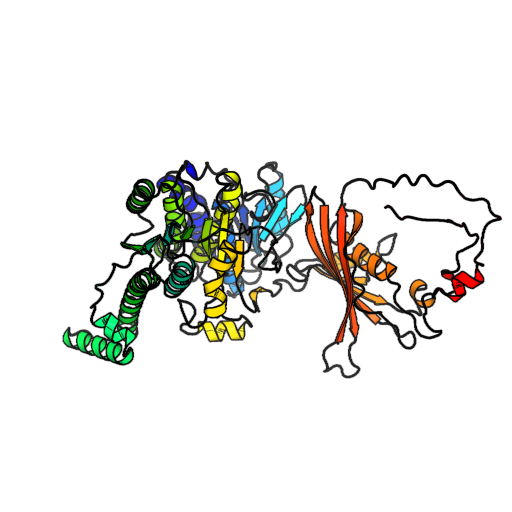8.607 1.00 98.75 300 LEU A N 1
ATOM 2248 C CA . LEU A 1 300 ? -15.267 2.803 8.699 1.00 98.75 300 LEU A CA 1
ATOM 2249 C C . LEU A 1 300 ? -14.437 2.247 9.866 1.00 98.75 300 LEU A C 1
ATOM 2251 O O . LEU A 1 300 ? -14.724 2.504 11.035 1.00 98.75 300 LEU A O 1
ATOM 2255 N N . HIS A 1 301 ? -13.382 1.497 9.563 1.00 98.69 301 HIS A N 1
ATOM 2256 C CA . HIS A 1 301 ? -12.515 0.893 10.569 1.00 98.69 301 HIS A CA 1
ATOM 2257 C C . HIS A 1 301 ? -11.234 1.715 10.770 1.00 98.69 301 HIS A C 1
ATOM 2259 O O . HIS A 1 301 ? -10.238 1.502 10.075 1.00 98.69 301 HIS A O 1
ATOM 2265 N N . ALA A 1 302 ? -11.259 2.652 11.724 1.00 97.19 302 ALA A N 1
ATOM 2266 C CA . ALA A 1 302 ? -10.123 3.515 12.071 1.00 97.19 302 ALA A CA 1
ATOM 2267 C C . ALA A 1 302 ? -9.482 3.196 13.437 1.00 97.19 302 ALA A C 1
ATOM 2269 O O . ALA A 1 302 ? -8.477 3.805 13.809 1.00 97.19 302 ALA A O 1
ATOM 2270 N N . GLY A 1 303 ? -10.023 2.218 14.170 1.00 92.94 303 GLY A N 1
ATOM 2271 C CA . GLY A 1 303 ? -9.469 1.728 15.431 1.00 92.94 303 GLY A CA 1
ATOM 2272 C C . GLY A 1 303 ? -8.017 1.256 15.292 1.00 92.94 303 GLY A C 1
ATOM 2273 O O . GLY A 1 303 ? -7.665 0.511 14.379 1.00 92.94 303 GLY A O 1
ATOM 2274 N N . GLY A 1 304 ? -7.150 1.708 16.197 1.00 92.44 304 GLY A N 1
ATOM 2275 C CA . GLY A 1 304 ? -5.726 1.386 16.165 1.00 92.44 304 GLY A CA 1
ATOM 2276 C C . GLY A 1 304 ? -4.924 2.136 17.222 1.00 92.44 304 GLY A C 1
ATOM 2277 O O . GLY A 1 304 ? -5.369 3.141 17.779 1.00 92.44 304 GLY A O 1
ATOM 2278 N N . LEU A 1 305 ? -3.717 1.647 17.492 1.00 92.00 305 LEU A N 1
ATOM 2279 C CA . LEU A 1 305 ? -2.738 2.293 18.364 1.00 92.00 305 LEU A CA 1
ATOM 2280 C C . LEU A 1 305 ? -1.315 2.005 17.874 1.00 92.00 305 LEU A C 1
ATOM 2282 O O . LEU A 1 305 ? -1.108 1.113 17.055 1.00 92.00 305 LEU A O 1
ATOM 2286 N N . LEU A 1 306 ? -0.349 2.769 18.384 1.00 89.94 306 LEU A N 1
ATOM 2287 C CA . LEU A 1 306 ? 1.066 2.678 18.023 1.00 89.94 306 LEU A CA 1
ATOM 2288 C C . LEU A 1 306 ? 1.922 2.468 19.273 1.00 89.94 306 LEU A C 1
ATOM 2290 O O . LEU A 1 306 ? 1.742 3.167 20.272 1.00 89.94 306 LEU A O 1
ATOM 2294 N N . ILE A 1 307 ? 2.860 1.521 19.208 1.00 94.25 307 ILE A N 1
ATOM 2295 C CA . ILE A 1 307 ? 3.885 1.289 20.239 1.00 94.25 307 ILE A CA 1
ATOM 2296 C C . ILE A 1 307 ? 5.212 0.995 19.534 1.00 94.25 307 ILE A C 1
ATOM 2298 O O . ILE A 1 307 ? 5.654 -0.146 19.494 1.00 94.25 307 ILE A O 1
ATOM 2302 N N . ASP A 1 308 ? 5.840 1.996 18.929 1.00 94.31 308 ASP A N 1
ATOM 2303 C CA . ASP A 1 308 ? 7.006 1.764 18.068 1.00 94.31 308 ASP A CA 1
ATOM 2304 C C . ASP A 1 308 ? 8.232 1.296 18.876 1.00 94.31 308 ASP A C 1
ATOM 2306 O O . ASP A 1 308 ? 8.654 1.945 19.840 1.00 94.31 308 ASP A O 1
ATOM 2310 N N . ARG A 1 309 ? 8.790 0.143 18.490 1.00 95.88 309 ARG A N 1
ATOM 2311 C CA . ARG A 1 309 ? 10.016 -0.466 19.035 1.00 95.88 309 ARG A CA 1
ATOM 2312 C C . ARG A 1 309 ? 10.639 -1.354 17.968 1.00 95.88 309 ARG A C 1
ATOM 2314 O O . ARG A 1 309 ? 9.914 -2.090 17.302 1.00 95.88 309 ARG A O 1
ATOM 2321 N N . THR A 1 310 ? 11.963 -1.337 17.870 1.00 95.81 310 THR A N 1
ATOM 2322 C CA . THR A 1 310 ? 12.704 -2.341 17.097 1.00 95.81 310 THR A CA 1
ATOM 2323 C C . THR A 1 310 ? 12.414 -3.741 17.627 1.00 95.81 310 THR A C 1
ATOM 2325 O O . THR A 1 310 ? 12.001 -3.923 18.778 1.00 95.81 310 THR A O 1
ATOM 2328 N N . LEU A 1 311 ? 12.623 -4.746 16.787 1.00 95.56 311 LEU A N 1
ATOM 2329 C CA . LEU A 1 311 ? 12.231 -6.122 17.049 1.00 95.56 311 LEU A CA 1
ATOM 2330 C C . LEU A 1 311 ? 12.770 -6.697 18.378 1.00 95.56 311 LEU A C 1
ATOM 2332 O O . LEU A 1 311 ? 11.992 -7.359 19.068 1.00 95.56 311 LEU A O 1
ATOM 2336 N N . PRO A 1 312 ? 14.026 -6.439 18.809 1.00 95.94 312 PRO A N 1
ATOM 2337 C CA . PRO A 1 312 ? 14.523 -6.921 20.105 1.00 95.94 312 PRO A CA 1
ATOM 2338 C C . PRO A 1 312 ? 13.766 -6.339 21.303 1.00 95.94 312 PRO A C 1
ATOM 2340 O O . PRO A 1 312 ? 13.437 -7.066 22.251 1.00 95.94 312 PRO A O 1
ATOM 2343 N N . ASP A 1 313 ? 13.456 -5.044 21.229 1.00 97.25 313 ASP A N 1
ATOM 2344 C CA . ASP A 1 313 ? 12.849 -4.262 22.309 1.00 97.25 313 ASP A CA 1
ATOM 2345 C C . ASP A 1 313 ? 11.321 -4.359 22.328 1.00 97.25 313 ASP A C 1
ATOM 2347 O O . ASP A 1 313 ? 10.681 -4.051 23.342 1.00 97.25 313 ASP A O 1
ATOM 2351 N N . LYS A 1 314 ? 10.724 -4.803 21.221 1.00 97.75 314 LYS A N 1
ATOM 2352 C CA . LYS A 1 314 ? 9.296 -5.065 21.115 1.00 97.75 314 LYS A CA 1
ATOM 2353 C C . LYS A 1 314 ? 8.925 -6.245 22.006 1.00 97.75 314 LYS A C 1
ATOM 2355 O O . LYS A 1 314 ? 9.431 -7.347 21.826 1.00 97.75 314 LYS A O 1
ATOM 2360 N N . GLN A 1 315 ? 8.045 -6.028 22.982 1.00 98.12 315 GLN A N 1
ATOM 2361 C CA . GLN A 1 315 ? 7.555 -7.127 23.820 1.00 98.12 315 GLN A CA 1
ATOM 2362 C C . GLN A 1 315 ? 6.410 -7.880 23.124 1.00 98.12 315 GLN A C 1
ATOM 2364 O O . GLN A 1 315 ? 5.641 -7.256 22.386 1.00 98.12 315 GLN A O 1
ATOM 2369 N N . PRO A 1 316 ? 6.249 -9.201 23.350 1.00 97.88 316 PRO A N 1
ATOM 2370 C CA . PRO A 1 316 ? 5.205 -9.994 22.696 1.00 97.88 316 PRO A CA 1
ATOM 2371 C C . PRO A 1 316 ? 3.791 -9.445 22.917 1.00 97.88 316 PRO A C 1
ATOM 2373 O O . PRO A 1 316 ? 2.984 -9.432 21.992 1.00 97.88 316 PRO A O 1
ATOM 2376 N N . GLU A 1 317 ? 3.506 -8.929 24.110 1.00 98.12 317 GLU A N 1
ATOM 2377 C CA . GLU A 1 317 ? 2.204 -8.362 24.467 1.00 98.12 317 GLU A CA 1
ATOM 2378 C C . GLU A 1 317 ? 1.950 -7.038 23.739 1.00 98.12 317 GLU A C 1
ATOM 2380 O O . GLU A 1 317 ? 0.814 -6.731 23.391 1.00 98.12 317 GLU A O 1
ATOM 2385 N N . GLN A 1 318 ? 3.007 -6.262 23.470 1.00 98.31 318 GLN A N 1
ATOM 2386 C CA . GLN A 1 318 ? 2.910 -5.028 22.686 1.00 98.31 318 GLN A CA 1
ATOM 2387 C C . GLN A 1 318 ? 2.637 -5.341 21.217 1.00 98.31 318 GLN A C 1
ATOM 2389 O O . GLN A 1 318 ? 1.759 -4.715 20.631 1.00 98.31 318 GLN A O 1
ATOM 2394 N N . PHE A 1 319 ? 3.355 -6.324 20.658 1.00 98.50 319 PHE A N 1
ATOM 2395 C CA . PHE A 1 319 ? 3.123 -6.809 19.298 1.00 98.50 319 PHE A CA 1
ATOM 2396 C C . PHE A 1 319 ? 1.673 -7.275 19.134 1.00 98.50 319 PHE A C 1
ATOM 2398 O O . PHE A 1 319 ? 0.970 -6.831 18.228 1.00 98.50 319 PHE A O 1
ATOM 2405 N N . ALA A 1 320 ? 1.214 -8.144 20.042 1.00 98.19 320 ALA A N 1
ATOM 2406 C CA . ALA A 1 320 ? -0.148 -8.661 20.030 1.00 98.19 320 ALA A CA 1
ATOM 2407 C C . ALA A 1 320 ? -1.175 -7.527 20.128 1.00 98.19 320 ALA A C 1
ATOM 2409 O O . ALA A 1 320 ? -2.065 -7.457 19.296 1.00 98.19 320 ALA A O 1
ATOM 2410 N N . LEU A 1 321 ? -1.017 -6.589 21.066 1.00 98.00 321 LEU A N 1
ATOM 2411 C CA . LEU A 1 321 ? -1.968 -5.492 21.258 1.00 98.00 321 LEU A CA 1
ATOM 2412 C C . LEU A 1 321 ? -2.125 -4.591 20.019 1.00 98.00 321 LEU A C 1
ATOM 2414 O O . LEU A 1 321 ? -3.250 -4.276 19.632 1.00 98.00 321 LEU A O 1
ATOM 2418 N N . VAL A 1 322 ? -1.017 -4.151 19.412 1.00 98.25 322 VAL A N 1
ATOM 2419 C CA . VAL A 1 322 ? -1.048 -3.284 18.218 1.00 98.25 322 VAL A CA 1
ATOM 2420 C C . VAL A 1 322 ? -1.689 -4.012 17.039 1.00 98.25 322 VAL A C 1
ATOM 2422 O O . VAL A 1 322 ? -2.488 -3.417 16.314 1.00 98.25 322 VAL A O 1
ATOM 2425 N N . PHE A 1 323 ? -1.351 -5.291 16.860 1.00 98.69 323 PHE A N 1
ATOM 2426 C CA . PHE A 1 323 ? -1.877 -6.098 15.768 1.00 98.69 323 PHE A CA 1
ATOM 2427 C C . PHE A 1 323 ? -3.364 -6.433 15.957 1.00 98.69 323 PHE A C 1
ATOM 2429 O O . PHE A 1 323 ? -4.183 -6.164 15.076 1.00 98.69 323 PHE A O 1
ATOM 2436 N N . ASP A 1 324 ? -3.721 -6.972 17.124 1.00 98.25 324 ASP A N 1
ATOM 2437 C CA . ASP A 1 324 ? -5.038 -7.541 17.415 1.00 98.25 324 ASP A CA 1
ATOM 2438 C C . ASP A 1 324 ? -6.135 -6.464 17.438 1.00 98.25 324 ASP A C 1
ATOM 2440 O O . ASP A 1 324 ? -7.234 -6.717 16.956 1.00 98.25 324 ASP A O 1
ATOM 2444 N N . VAL A 1 325 ? -5.861 -5.229 17.887 1.00 96.94 325 VAL A N 1
ATOM 2445 C CA . VAL A 1 325 ? -6.866 -4.140 17.860 1.00 96.94 325 VAL A CA 1
ATOM 2446 C C . VAL A 1 325 ? -7.407 -3.873 16.450 1.00 96.94 325 VAL A C 1
ATOM 2448 O O . VAL A 1 325 ? -8.603 -3.614 16.294 1.00 96.94 325 VAL A O 1
ATOM 2451 N N . LYS A 1 326 ? -6.542 -3.939 15.432 1.00 97.69 326 LYS A N 1
ATOM 2452 C CA . LYS A 1 326 ? -6.930 -3.777 14.024 1.00 97.69 326 LYS A CA 1
ATOM 2453 C C . LYS A 1 326 ? -7.500 -5.076 13.460 1.00 97.69 326 LYS A C 1
ATOM 2455 O O . LYS A 1 326 ? -8.606 -5.090 12.924 1.00 97.69 326 LYS A O 1
ATOM 2460 N N . ALA A 1 327 ? -6.754 -6.170 13.605 1.00 98.31 327 ALA A N 1
ATOM 2461 C CA . ALA A 1 327 ? -7.100 -7.456 13.013 1.00 98.31 327 ALA A CA 1
ATOM 2462 C C . ALA A 1 327 ? -8.409 -8.023 13.589 1.00 98.31 327 ALA A C 1
ATOM 2464 O O . ALA A 1 327 ? -9.355 -8.279 12.843 1.00 98.31 327 ALA A O 1
ATOM 2465 N N . ASP A 1 328 ? -8.495 -8.167 14.912 1.00 98.31 328 ASP A N 1
ATOM 2466 C CA . ASP A 1 328 ? -9.671 -8.726 15.584 1.00 98.31 328 ASP A CA 1
ATOM 2467 C C . ASP A 1 328 ? -10.860 -7.774 15.512 1.00 98.31 328 ASP A C 1
ATOM 2469 O O . ASP A 1 328 ? -11.996 -8.225 15.374 1.00 98.31 328 ASP A O 1
ATOM 2473 N N . GLY A 1 329 ? -10.608 -6.463 15.580 1.00 97.44 329 GLY A N 1
ATOM 2474 C CA . GLY A 1 329 ? -11.654 -5.450 15.498 1.00 97.44 329 GLY A CA 1
ATOM 2475 C C . GLY A 1 329 ? -12.378 -5.481 14.154 1.00 97.44 329 GLY A C 1
ATOM 2476 O O . GLY A 1 329 ? -13.608 -5.530 14.115 1.00 97.44 329 GLY A O 1
ATOM 2477 N N . PHE A 1 330 ? -11.629 -5.498 13.047 1.00 98.31 330 PHE A N 1
ATOM 2478 C CA . PHE A 1 330 ? -12.218 -5.610 11.714 1.00 98.31 330 PHE A CA 1
ATOM 2479 C C . PHE A 1 330 ? -12.907 -6.965 11.514 1.00 98.31 330 PHE A C 1
ATOM 2481 O O . PHE A 1 330 ? -14.056 -7.013 11.071 1.00 98.31 330 PHE A O 1
ATOM 2488 N N . PHE A 1 331 ? -12.247 -8.062 11.898 1.00 98.50 331 PHE A N 1
ATOM 2489 C CA . PHE A 1 331 ? -12.816 -9.405 11.794 1.00 98.50 331 PHE A CA 1
ATOM 2490 C C . PHE A 1 331 ? -14.142 -9.535 12.559 1.00 98.50 331 PHE A C 1
ATOM 2492 O O . PHE A 1 331 ? -15.128 -10.015 11.999 1.00 98.50 331 PHE A O 1
ATOM 2499 N N . SER A 1 332 ? -14.200 -9.058 13.806 1.00 98.25 332 SER A N 1
ATOM 2500 C CA . SER A 1 332 ? -15.392 -9.155 14.658 1.00 98.25 332 SER A CA 1
ATOM 2501 C C . SER A 1 332 ? -16.583 -8.397 14.070 1.00 98.25 332 SER A C 1
ATOM 2503 O O . SER A 1 332 ? -17.697 -8.916 14.077 1.00 98.25 332 SER A O 1
ATOM 2505 N N . LEU A 1 333 ? -16.351 -7.213 13.490 1.00 98.25 333 LEU A N 1
ATOM 2506 C CA . LEU A 1 333 ? -17.389 -6.437 12.803 1.00 98.2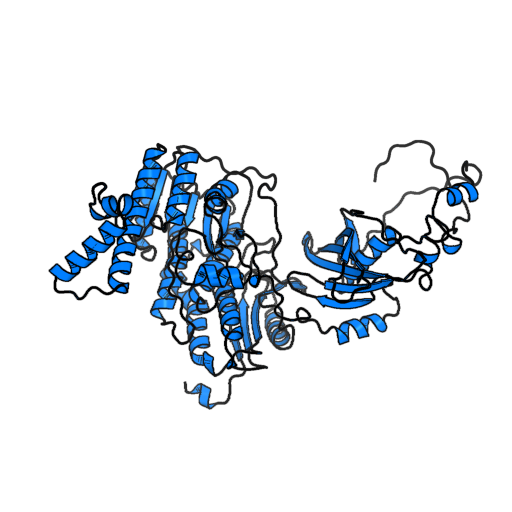5 333 LEU A CA 1
ATOM 2507 C C . LEU A 1 333 ? -17.950 -7.185 11.588 1.00 98.25 333 LEU A C 1
ATOM 2509 O O . LEU A 1 333 ? -19.165 -7.324 11.447 1.00 98.25 333 LEU A O 1
ATOM 2513 N N . ILE A 1 334 ? -17.076 -7.707 10.723 1.00 97.50 334 ILE A N 1
ATOM 2514 C CA . ILE A 1 334 ? -17.489 -8.441 9.520 1.00 97.50 334 ILE A CA 1
ATOM 2515 C C . ILE A 1 334 ? -18.203 -9.749 9.874 1.00 97.50 334 ILE A C 1
ATOM 2517 O O . ILE A 1 334 ? -19.196 -10.104 9.227 1.00 97.50 334 ILE A O 1
ATOM 2521 N N . LYS A 1 335 ? -17.716 -10.458 10.900 1.00 96.88 335 LYS A N 1
ATOM 2522 C CA . LYS A 1 335 ? -18.319 -1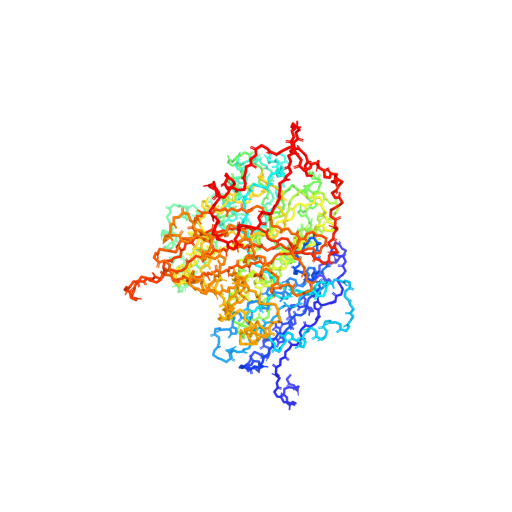1.695 11.400 1.00 96.88 335 LYS A CA 1
ATOM 2523 C C . LYS A 1 335 ? -19.713 -11.437 11.966 1.00 96.88 335 LYS A C 1
ATOM 2525 O O . LYS A 1 335 ? -20.649 -12.140 11.592 1.00 96.88 335 LYS A O 1
ATOM 2530 N N . ALA A 1 336 ? -19.873 -10.421 12.813 1.00 97.50 336 ALA A N 1
ATOM 2531 C CA . ALA A 1 336 ? -21.171 -10.048 13.375 1.00 97.50 336 ALA A CA 1
ATOM 2532 C C . ALA A 1 336 ? -22.159 -9.578 12.290 1.00 97.50 336 ALA A C 1
ATOM 2534 O O . ALA A 1 336 ? -23.354 -9.871 12.336 1.00 97.50 336 ALA A O 1
ATOM 2535 N N . ALA A 1 337 ? -21.651 -8.932 11.240 1.00 96.75 337 ALA A N 1
ATOM 2536 C CA . ALA A 1 337 ? -22.429 -8.530 10.075 1.00 96.75 337 ALA A CA 1
ATOM 2537 C C . ALA A 1 337 ? -22.632 -9.662 9.041 1.00 96.75 337 ALA A C 1
ATOM 2539 O O . ALA A 1 337 ? -23.019 -9.395 7.897 1.00 96.75 337 ALA A O 1
ATOM 2540 N N . LYS A 1 338 ? -22.381 -10.942 9.371 1.00 95.19 338 LYS A N 1
ATOM 2541 C CA . LYS A 1 338 ? -22.662 -12.070 8.458 1.00 95.19 338 LYS A CA 1
ATOM 2542 C C . LYS A 1 338 ? -24.131 -12.055 8.022 1.00 95.19 338 LYS A C 1
ATOM 2544 O O . LYS A 1 338 ? -25.032 -11.835 8.833 1.00 95.19 338 LYS A O 1
ATOM 2549 N N . GLY A 1 339 ? -24.364 -12.198 6.717 1.00 94.25 339 GLY A N 1
ATOM 2550 C CA . GLY A 1 339 ? -25.698 -12.114 6.109 1.00 94.25 339 GLY A CA 1
ATOM 2551 C C . GLY A 1 339 ? -26.372 -10.733 6.163 1.00 94.25 339 GLY A C 1
ATOM 2552 O O . GLY A 1 339 ? -27.502 -10.609 5.707 1.00 94.25 339 GLY A O 1
ATOM 2553 N N . MET A 1 340 ? -25.725 -9.702 6.718 1.00 97.12 340 MET A N 1
ATOM 2554 C CA . MET A 1 340 ? -26.192 -8.316 6.641 1.00 97.12 340 MET A CA 1
ATOM 2555 C C . MET A 1 340 ? -25.573 -7.628 5.413 1.00 97.12 340 MET A C 1
ATOM 2557 O O . MET A 1 340 ? -24.362 -7.788 5.191 1.00 97.12 340 MET A O 1
ATOM 2561 N N . PRO A 1 341 ? -26.353 -6.854 4.634 1.00 97.88 341 PRO A N 1
ATOM 2562 C CA . PRO A 1 341 ? -25.813 -5.985 3.595 1.00 97.88 341 PRO A CA 1
ATOM 2563 C C . PRO A 1 341 ? -24.841 -4.957 4.181 1.00 97.88 341 PRO A C 1
ATOM 2565 O O . PRO A 1 341 ? -25.173 -4.264 5.147 1.00 97.88 341 PRO A O 1
ATOM 2568 N N . ILE A 1 342 ? -23.658 -4.860 3.568 1.00 98.38 342 ILE A N 1
ATOM 2569 C CA . ILE A 1 342 ? -22.694 -3.786 3.815 1.00 98.38 342 ILE A CA 1
ATOM 2570 C C . ILE A 1 342 ? -22.432 -3.074 2.490 1.00 98.38 342 ILE A C 1
ATOM 2572 O O . ILE A 1 342 ? -21.958 -3.728 1.559 1.00 98.38 342 ILE A O 1
ATOM 2576 N N . GLY A 1 343 ? -22.721 -1.774 2.401 1.00 97.56 343 GLY A N 1
ATOM 2577 C CA . GLY A 1 343 ? -22.505 -0.993 1.176 1.00 97.56 343 GLY A CA 1
ATOM 2578 C C . GLY A 1 343 ? -21.017 -0.817 0.861 1.00 97.56 343 GLY A C 1
ATOM 2579 O O . GLY A 1 343 ? -20.535 -1.242 -0.190 1.00 97.56 343 GLY A O 1
ATOM 2580 N N . ALA A 1 344 ? -20.262 -0.261 1.807 1.00 98.31 344 ALA A N 1
ATOM 2581 C CA . ALA A 1 344 ? -18.813 -0.133 1.714 1.00 98.31 344 ALA A CA 1
ATOM 2582 C C . ALA A 1 344 ? -18.111 -0.419 3.043 1.00 98.31 344 ALA A C 1
ATOM 2584 O O . ALA A 1 344 ? -18.629 -0.120 4.120 1.00 98.31 344 ALA A O 1
ATOM 2585 N N . THR A 1 345 ? -16.887 -0.937 2.959 1.00 98.56 345 THR A N 1
ATOM 2586 C CA . THR A 1 345 ? -15.943 -0.935 4.082 1.00 98.56 345 THR A CA 1
ATOM 2587 C C . THR A 1 345 ? -14.781 -0.019 3.747 1.00 98.56 345 THR A C 1
ATOM 2589 O O . THR A 1 345 ? -14.240 -0.089 2.648 1.00 98.56 345 THR A O 1
ATOM 2592 N N . VAL A 1 346 ? -14.368 0.807 4.698 1.00 98.44 346 VAL A N 1
ATOM 2593 C CA . VAL A 1 346 ? -13.196 1.672 4.579 1.00 98.44 346 VAL A CA 1
ATOM 2594 C C . VAL A 1 346 ? -12.273 1.359 5.747 1.00 98.44 346 VAL A C 1
ATOM 2596 O O . VAL A 1 346 ? -12.552 1.730 6.885 1.00 98.44 346 VAL A O 1
ATOM 2599 N N . ALA A 1 347 ? -11.189 0.641 5.484 1.00 98.44 347 ALA A N 1
ATOM 2600 C CA . ALA A 1 347 ? -10.190 0.295 6.483 1.00 98.44 347 ALA A CA 1
ATOM 2601 C C . ALA A 1 347 ? -9.058 1.327 6.485 1.00 98.44 347 ALA A C 1
ATOM 2603 O O . ALA A 1 347 ? -8.487 1.640 5.439 1.00 98.44 347 ALA A O 1
ATOM 2604 N N . PHE A 1 348 ? -8.707 1.856 7.658 1.00 97.94 348 PHE A N 1
ATOM 2605 C CA . PHE A 1 348 ? -7.519 2.697 7.787 1.00 97.94 348 PHE A CA 1
ATOM 2606 C C . PHE A 1 348 ? -6.292 1.810 7.864 1.00 97.94 348 PHE A C 1
ATOM 2608 O O . PHE A 1 348 ? -6.017 1.189 8.898 1.00 97.94 348 PHE A O 1
ATOM 2615 N N . SER A 1 349 ? -5.572 1.800 6.753 1.00 97.81 349 SER A N 1
ATOM 2616 C CA . SER A 1 349 ? -4.234 1.263 6.626 1.00 97.81 349 SER A CA 1
ATOM 2617 C C . SER A 1 349 ? -3.206 2.390 6.855 1.00 97.81 349 SER A C 1
ATOM 2619 O O . SER A 1 349 ? -3.506 3.434 7.448 1.00 97.81 349 SER A O 1
ATOM 2621 N N . SER A 1 350 ? -1.961 2.176 6.448 1.00 96.69 350 SER A N 1
ATOM 2622 C CA . SER A 1 350 ? -0.851 3.104 6.620 1.00 96.69 350 SER A CA 1
ATOM 2623 C C . SER A 1 350 ? 0.216 2.841 5.571 1.00 96.69 350 SER A C 1
ATOM 2625 O O . SER A 1 350 ? 0.497 1.688 5.248 1.00 96.69 350 SER A O 1
ATOM 2627 N N . VAL A 1 351 ? 0.941 3.886 5.177 1.00 95.88 351 VAL A N 1
ATOM 2628 C CA . VAL A 1 351 ? 2.183 3.738 4.399 1.00 95.88 351 VAL A CA 1
ATOM 2629 C C . VAL A 1 351 ? 3.224 2.832 5.067 1.00 95.88 351 VAL A C 1
ATOM 2631 O O . VAL A 1 351 ? 4.042 2.231 4.380 1.00 95.88 351 VAL A O 1
ATOM 2634 N N . ALA A 1 352 ? 3.164 2.648 6.391 1.00 95.25 352 ALA A N 1
ATOM 2635 C CA . ALA A 1 352 ? 3.972 1.640 7.082 1.00 95.25 352 ALA A CA 1
ATOM 2636 C C . ALA A 1 352 ? 3.594 0.202 6.679 1.00 95.25 352 ALA A C 1
ATOM 2638 O O . ALA A 1 352 ? 4.469 -0.653 6.614 1.00 95.25 352 ALA A O 1
ATOM 2639 N N . GLY A 1 353 ? 2.316 -0.070 6.394 1.00 97.00 353 GLY A N 1
ATOM 2640 C CA . GLY A 1 353 ? 1.865 -1.335 5.809 1.00 97.00 353 GLY A CA 1
ATOM 2641 C C . GLY A 1 353 ? 2.342 -1.492 4.368 1.00 97.00 353 GLY A C 1
ATOM 2642 O O . GLY A 1 353 ? 2.831 -2.559 4.009 1.00 97.00 353 GLY A O 1
ATOM 2643 N N . ARG A 1 354 ? 2.303 -0.417 3.569 1.00 96.75 354 ARG A N 1
ATOM 2644 C CA . ARG A 1 354 ? 2.738 -0.445 2.166 1.00 96.75 354 ARG A CA 1
ATOM 2645 C C . ARG A 1 354 ? 4.242 -0.603 1.978 1.00 96.75 354 ARG A C 1
ATOM 2647 O O . ARG A 1 354 ? 4.650 -1.498 1.247 1.00 96.75 354 ARG A O 1
ATOM 2654 N N . PHE A 1 355 ? 5.053 0.239 2.617 1.00 95.88 355 PHE A N 1
ATOM 2655 C CA . PHE A 1 355 ? 6.507 0.304 2.399 1.00 95.88 355 PHE A CA 1
ATOM 2656 C C . PHE A 1 355 ? 7.328 -0.344 3.520 1.00 95.88 355 PHE A C 1
ATOM 2658 O O . PHE A 1 355 ? 8.520 -0.597 3.347 1.00 95.88 355 PHE A O 1
ATOM 2665 N N . GLY A 1 356 ? 6.708 -0.624 4.670 1.00 95.88 356 GLY A N 1
ATOM 2666 C CA . GLY A 1 356 ? 7.427 -0.893 5.911 1.00 95.88 356 GLY A CA 1
ATOM 2667 C C . GLY A 1 356 ? 7.857 0.398 6.612 1.00 95.88 356 GLY A C 1
ATOM 2668 O O . GLY A 1 356 ? 7.995 1.457 6.003 1.00 95.88 356 GLY A O 1
ATOM 2669 N N . ASN A 1 357 ? 8.089 0.316 7.921 1.00 94.81 357 ASN A N 1
ATOM 2670 C CA . ASN A 1 357 ? 8.756 1.375 8.673 1.00 94.81 357 ASN A CA 1
ATOM 2671 C C . ASN A 1 357 ? 9.561 0.780 9.833 1.00 94.81 357 ASN A C 1
ATOM 2673 O O . ASN A 1 357 ? 9.208 -0.282 10.349 1.00 94.81 357 ASN A O 1
ATOM 2677 N N . ASN A 1 358 ? 10.632 1.451 10.248 1.00 94.44 358 ASN A N 1
ATOM 2678 C CA . ASN A 1 358 ? 11.495 0.973 11.325 1.00 94.44 358 ASN A CA 1
ATOM 2679 C C . ASN A 1 358 ? 10.736 0.892 12.662 1.00 94.44 358 ASN A C 1
ATOM 2681 O O . ASN A 1 358 ? 10.060 1.845 13.050 1.00 94.44 358 ASN A O 1
ATOM 2685 N N . GLY A 1 359 ? 10.851 -0.233 13.373 1.00 95.62 359 GLY A N 1
ATOM 2686 C CA . GLY A 1 359 ? 10.199 -0.445 14.668 1.00 95.62 359 GLY A CA 1
ATOM 2687 C C . GLY A 1 359 ? 8.668 -0.582 14.635 1.00 95.62 359 GLY A C 1
ATOM 2688 O O . GLY A 1 359 ? 8.018 -0.490 15.681 1.00 95.62 359 GLY A O 1
ATOM 2689 N N . GLN A 1 360 ? 8.084 -0.792 13.450 1.00 97.19 360 GLN A N 1
ATOM 2690 C CA . GLN A 1 360 ? 6.633 -0.867 13.234 1.00 97.19 360 GLN A CA 1
ATOM 2691 C C . GLN A 1 360 ? 6.187 -2.205 12.623 1.00 97.19 360 GLN A C 1
ATOM 2693 O O . GLN A 1 360 ? 5.244 -2.239 11.837 1.00 97.19 360 GLN A O 1
ATOM 2698 N N . SER A 1 361 ? 6.853 -3.313 12.952 1.00 98.00 361 SER A N 1
ATOM 2699 C CA . SER A 1 361 ? 6.623 -4.609 12.292 1.00 98.00 361 SER A CA 1
ATOM 2700 C C . SER A 1 361 ? 5.236 -5.209 12.539 1.00 98.00 361 SER A C 1
ATOM 2702 O O . SER A 1 361 ? 4.642 -5.781 11.629 1.00 98.00 361 SER A O 1
ATOM 2704 N N . ASP A 1 362 ? 4.673 -5.016 13.728 1.00 98.56 362 ASP A N 1
ATOM 2705 C CA . ASP A 1 362 ? 3.281 -5.343 14.059 1.00 98.56 362 ASP A CA 1
ATOM 2706 C C . ASP A 1 362 ? 2.271 -4.413 13.390 1.00 98.56 362 ASP A C 1
ATOM 2708 O O . ASP A 1 362 ? 1.259 -4.868 12.859 1.00 98.56 362 ASP A O 1
ATOM 2712 N N . TYR A 1 363 ? 2.538 -3.107 13.402 1.00 98.44 363 TYR A N 1
ATOM 2713 C CA . TYR A 1 363 ? 1.654 -2.121 12.794 1.00 98.44 363 TYR A CA 1
ATOM 2714 C C . TYR A 1 363 ? 1.598 -2.307 11.275 1.00 98.44 363 TYR A C 1
ATOM 2716 O O . TYR A 1 363 ? 0.513 -2.335 10.699 1.00 98.44 363 TYR A O 1
ATOM 2724 N N . ALA A 1 364 ? 2.742 -2.499 10.619 1.00 98.62 364 ALA A N 1
ATOM 2725 C CA . ALA A 1 364 ? 2.822 -2.802 9.195 1.00 98.62 364 ALA A CA 1
ATOM 2726 C C . ALA A 1 364 ? 2.074 -4.099 8.855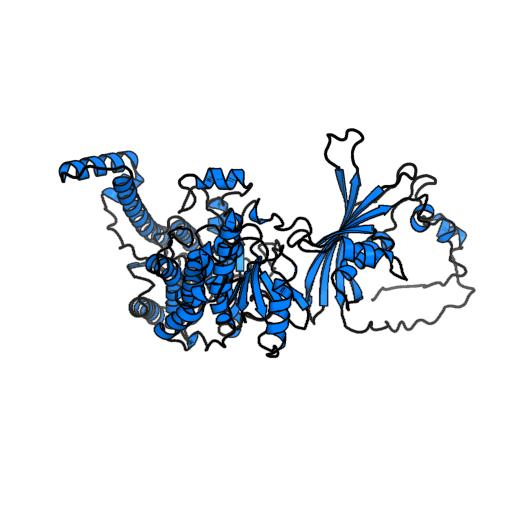 1.00 98.62 364 ALA A C 1
ATOM 2728 O O . ALA A 1 364 ? 1.265 -4.106 7.929 1.00 98.62 364 ALA A O 1
ATOM 2729 N N . ALA A 1 365 ? 2.269 -5.158 9.650 1.00 98.81 365 ALA A N 1
ATOM 2730 C CA . ALA A 1 365 ? 1.535 -6.413 9.509 1.00 98.81 365 ALA A CA 1
ATOM 2731 C C . ALA A 1 365 ? 0.014 -6.219 9.586 1.00 98.81 365 ALA A C 1
ATOM 2733 O O . ALA A 1 365 ? -0.725 -6.711 8.737 1.00 98.81 365 ALA A O 1
ATOM 2734 N N . ALA A 1 366 ? -0.472 -5.490 10.588 1.00 98.75 366 ALA A N 1
ATOM 2735 C CA . ALA A 1 366 ? -1.904 -5.294 10.773 1.00 98.75 366 ALA A CA 1
ATOM 2736 C C . ALA A 1 366 ? -2.543 -4.459 9.657 1.00 98.75 366 ALA A C 1
ATOM 2738 O O . ALA A 1 366 ? -3.663 -4.741 9.247 1.00 98.75 366 ALA A O 1
ATOM 2739 N N . ASN A 1 367 ? -1.845 -3.436 9.163 1.00 98.81 367 ASN A N 1
ATOM 2740 C CA . ASN A 1 367 ? -2.360 -2.576 8.100 1.00 98.81 367 ASN A CA 1
ATOM 2741 C C . ASN A 1 367 ? -2.396 -3.306 6.747 1.00 98.81 367 ASN A C 1
ATOM 2743 O O . ASN A 1 367 ? -3.442 -3.331 6.107 1.00 98.81 367 ASN A O 1
ATOM 2747 N N . ASP A 1 368 ? -1.321 -4.002 6.364 1.00 98.81 368 ASP A N 1
ATOM 2748 C CA . ASP A 1 368 ? -1.293 -4.744 5.095 1.00 98.81 368 ASP A CA 1
ATOM 2749 C C . ASP A 1 368 ? -2.273 -5.939 5.113 1.00 98.81 368 ASP A C 1
ATOM 2751 O O . ASP A 1 368 ? -2.907 -6.247 4.105 1.00 98.81 368 ASP A O 1
ATOM 2755 N N . LEU A 1 369 ? -2.527 -6.549 6.282 1.00 98.81 369 LEU A N 1
ATOM 2756 C CA . LEU A 1 369 ? -3.633 -7.502 6.459 1.00 98.81 369 LEU A CA 1
ATOM 2757 C C . LEU A 1 369 ? -4.992 -6.900 6.059 1.00 98.81 369 LEU A C 1
ATOM 2759 O O . LEU A 1 369 ? -5.756 -7.549 5.346 1.00 98.81 369 LEU A O 1
ATOM 2763 N N . LEU A 1 370 ? -5.302 -5.671 6.485 1.00 98.69 370 LEU A N 1
ATOM 2764 C CA . LEU A 1 370 ? -6.555 -4.997 6.120 1.00 98.69 370 LEU A CA 1
ATOM 2765 C C . LEU A 1 370 ? -6.641 -4.731 4.609 1.00 98.69 370 LEU A C 1
ATOM 2767 O O . LEU A 1 370 ? -7.723 -4.861 4.025 1.00 98.69 370 LEU A O 1
ATOM 2771 N N . CYS A 1 371 ? -5.514 -4.433 3.958 1.00 98.62 371 CYS A N 1
ATOM 2772 C CA . CYS A 1 371 ? -5.437 -4.300 2.504 1.00 98.62 371 CYS A CA 1
ATOM 2773 C C . CYS A 1 371 ? -5.784 -5.619 1.803 1.00 98.62 371 CYS A C 1
ATOM 2775 O O . CYS A 1 371 ? -6.649 -5.654 0.920 1.00 98.62 371 CYS A O 1
ATOM 2777 N N . LYS A 1 372 ? -5.194 -6.739 2.242 1.00 98.31 372 LYS A N 1
ATOM 2778 C CA . LYS A 1 372 ? -5.478 -8.052 1.638 1.00 98.31 372 LYS A CA 1
ATOM 2779 C C . LYS A 1 372 ? -6.884 -8.551 1.944 1.00 98.31 372 LYS A C 1
ATOM 2781 O O . LYS A 1 372 ? -7.504 -9.150 1.070 1.00 98.31 372 LYS A O 1
ATOM 2786 N N . LEU A 1 373 ? -7.425 -8.269 3.130 1.00 98.19 373 LEU A N 1
ATOM 2787 C CA . LEU A 1 373 ? -8.829 -8.544 3.450 1.00 98.19 373 LEU A CA 1
ATOM 2788 C C . LEU A 1 373 ? -9.770 -7.761 2.531 1.00 98.19 373 LEU A C 1
ATOM 2790 O O . LEU A 1 373 ? -10.703 -8.347 1.987 1.00 98.19 373 LEU A O 1
ATOM 2794 N N . SER A 1 374 ? -9.487 -6.475 2.296 1.00 97.88 374 SER A N 1
ATOM 2795 C CA . SER A 1 374 ? -10.270 -5.641 1.374 1.00 97.88 374 SER A CA 1
ATOM 2796 C C . SER A 1 374 ? -10.237 -6.191 -0.054 1.00 97.88 374 SER A C 1
ATOM 2798 O O . SER A 1 374 ? -11.259 -6.204 -0.738 1.00 97.88 374 SER A O 1
ATOM 2800 N N . SER A 1 375 ? -9.091 -6.720 -0.497 1.00 97.38 375 SER A N 1
ATOM 2801 C CA . SER A 1 375 ? -9.001 -7.439 -1.772 1.00 97.38 375 SER A CA 1
ATOM 2802 C C . SER A 1 375 ? -9.820 -8.735 -1.767 1.00 97.38 375 SER A C 1
ATOM 2804 O O . SER A 1 375 ? -10.644 -8.952 -2.655 1.00 97.38 375 SER A O 1
ATOM 2806 N N . SER A 1 376 ? -9.651 -9.572 -0.740 1.00 97.00 376 SER A N 1
ATOM 2807 C CA . SER A 1 376 ? -10.326 -10.868 -0.610 1.00 97.00 376 SER A CA 1
ATOM 2808 C C . SER A 1 376 ? -11.851 -10.748 -0.610 1.00 97.00 376 SER A C 1
ATOM 2810 O O . SER A 1 376 ? -12.527 -11.567 -1.237 1.00 97.00 376 SER A O 1
ATOM 2812 N N . MET A 1 377 ? -12.398 -9.691 0.007 1.00 96.62 377 MET A N 1
ATOM 2813 C CA . MET A 1 377 ? -13.837 -9.402 0.044 1.00 96.62 377 MET A CA 1
ATOM 2814 C C . MET A 1 377 ? -14.496 -9.379 -1.336 1.00 96.62 377 MET A C 1
ATOM 2816 O O . MET A 1 377 ? -15.673 -9.716 -1.428 1.00 96.62 377 MET A O 1
ATOM 2820 N N . ARG A 1 378 ? -13.762 -9.073 -2.418 1.00 94.81 378 ARG A N 1
ATOM 2821 C CA . ARG A 1 378 ? -14.311 -9.132 -3.784 1.00 94.81 378 ARG A CA 1
ATOM 2822 C C . ARG A 1 378 ? -14.859 -10.517 -4.152 1.00 94.81 378 ARG A C 1
ATOM 2824 O O . ARG A 1 378 ? -15.743 -10.592 -4.994 1.00 94.81 378 ARG A O 1
ATOM 2831 N N . SER A 1 379 ? -14.363 -11.589 -3.528 1.00 94.00 379 SER A N 1
ATOM 2832 C CA . SER A 1 379 ? -14.779 -12.967 -3.832 1.00 94.00 379 SER A CA 1
ATOM 2833 C C . SER A 1 379 ? -15.987 -13.460 -3.027 1.00 94.00 379 SER A C 1
ATOM 2835 O O . SER A 1 379 ? -16.828 -14.163 -3.578 1.00 94.00 379 SER A O 1
ATOM 2837 N N . TRP A 1 380 ? -16.106 -13.087 -1.749 1.00 94.25 380 TRP A N 1
ATOM 2838 C CA . TRP A 1 380 ? -17.153 -13.595 -0.843 1.00 94.25 380 TRP A CA 1
ATOM 2839 C C . TRP A 1 380 ? -18.167 -12.526 -0.397 1.00 94.25 380 TRP A C 1
ATOM 2841 O O . TRP A 1 380 ? -19.235 -12.849 0.116 1.00 94.25 380 TRP A O 1
ATOM 2851 N N . ARG A 1 381 ? -17.889 -11.242 -0.653 1.00 94.94 381 ARG A N 1
ATOM 2852 C CA . ARG A 1 381 ? -18.825 -10.109 -0.533 1.00 94.94 381 ARG A CA 1
ATOM 2853 C C . ARG A 1 381 ? -18.699 -9.160 -1.740 1.00 94.94 381 ARG A C 1
ATOM 2855 O O . ARG A 1 381 ? -18.387 -7.985 -1.555 1.00 94.94 381 ARG A O 1
ATOM 2862 N N . PRO A 1 382 ? -18.957 -9.626 -2.978 1.00 94.19 382 PRO A N 1
ATOM 2863 C CA . PRO A 1 382 ? -18.781 -8.816 -4.192 1.00 94.19 382 PRO A CA 1
ATOM 2864 C C . PRO A 1 382 ? -19.627 -7.529 -4.208 1.00 94.19 382 PRO A C 1
ATOM 2866 O O . PRO A 1 382 ? -19.200 -6.515 -4.767 1.00 94.19 382 PRO A O 1
ATOM 2869 N N . GLU A 1 383 ? -20.785 -7.544 -3.543 1.00 94.44 383 GLU A N 1
ATOM 2870 C CA . GLU A 1 383 ? -21.676 -6.383 -3.400 1.00 94.44 383 GLU A CA 1
ATOM 2871 C C . GLU A 1 383 ? -21.118 -5.307 -2.458 1.00 94.44 383 GLU A C 1
ATOM 2873 O O . GLU A 1 383 ? -21.487 -4.140 -2.557 1.00 94.44 383 GLU A O 1
ATOM 2878 N N . THR A 1 384 ? -20.204 -5.672 -1.554 1.00 96.12 384 THR A N 1
ATOM 2879 C CA . THR A 1 384 ? -19.568 -4.722 -0.642 1.00 96.12 384 THR A CA 1
ATOM 2880 C C . THR A 1 384 ? -18.360 -4.092 -1.313 1.00 96.12 384 THR A C 1
ATOM 2882 O O . THR A 1 384 ? -17.410 -4.768 -1.719 1.00 96.12 384 THR A O 1
ATOM 2885 N N . ARG A 1 385 ? -18.351 -2.763 -1.384 1.00 95.88 385 ARG A N 1
ATOM 2886 C CA . ARG A 1 385 ? -17.204 -2.020 -1.895 1.00 95.88 385 ARG A CA 1
ATOM 2887 C C . ARG A 1 385 ? -16.145 -1.863 -0.803 1.00 95.88 385 ARG A C 1
ATOM 2889 O O . ARG A 1 385 ? -16.237 -0.978 0.044 1.00 95.88 385 ARG A O 1
ATOM 2896 N N . ALA A 1 386 ? -15.152 -2.746 -0.805 1.00 97.31 386 ALA A N 1
ATOM 2897 C CA . ALA A 1 386 ? -14.081 -2.737 0.184 1.00 97.31 386 ALA A CA 1
ATOM 2898 C C . ALA A 1 386 ? -12.898 -1.864 -0.257 1.00 97.31 386 ALA A C 1
ATOM 2900 O O . ALA A 1 386 ? -12.351 -2.061 -1.343 1.00 97.31 386 ALA A O 1
ATOM 2901 N N . ILE A 1 387 ? -12.514 -0.911 0.592 1.00 97.50 387 ILE A N 1
ATOM 2902 C CA . ILE A 1 387 ? -11.420 0.040 0.382 1.00 97.50 387 ILE A CA 1
ATOM 2903 C C . ILE A 1 387 ? -10.484 -0.014 1.590 1.00 97.50 387 ILE A C 1
ATOM 2905 O O . ILE A 1 387 ? -10.937 0.095 2.729 1.00 97.50 387 ILE A O 1
ATOM 2909 N N . ALA A 1 388 ? -9.183 -0.118 1.345 1.00 98.19 388 ALA A N 1
ATOM 2910 C CA . ALA A 1 388 ? -8.149 0.138 2.342 1.00 98.19 388 ALA A CA 1
ATOM 2911 C C . ALA A 1 388 ? -7.395 1.412 1.958 1.00 98.19 388 ALA A C 1
ATOM 2913 O O . ALA A 1 388 ? -7.018 1.573 0.801 1.00 98.19 388 ALA A O 1
ATOM 2914 N N . ILE A 1 389 ? -7.205 2.326 2.909 1.00 97.81 389 ILE A N 1
ATOM 2915 C CA . ILE A 1 389 ? -6.519 3.597 2.655 1.00 97.81 389 ILE A CA 1
ATOM 2916 C C . ILE A 1 389 ? -5.204 3.631 3.422 1.00 97.81 389 ILE A C 1
ATOM 2918 O O . ILE A 1 389 ? -5.210 3.688 4.654 1.00 97.81 389 ILE A O 1
ATOM 2922 N N . ASP A 1 390 ? -4.091 3.641 2.696 1.00 97.56 390 ASP A N 1
ATOM 2923 C CA . ASP A 1 390 ? -2.763 3.894 3.237 1.00 97.56 390 ASP A CA 1
ATOM 2924 C C . ASP A 1 390 ? -2.558 5.389 3.432 1.00 97.56 390 ASP A C 1
ATOM 2926 O O . ASP A 1 390 ? -2.216 6.137 2.511 1.00 97.56 390 ASP A O 1
ATOM 2930 N N . TRP A 1 391 ? -2.756 5.832 4.667 1.00 95.25 391 TRP A N 1
ATOM 2931 C CA . TRP A 1 391 ? -2.485 7.210 5.043 1.00 95.25 391 TRP A CA 1
ATOM 2932 C C . TRP A 1 391 ? -0.988 7.440 5.252 1.00 95.25 391 TRP A C 1
ATOM 2934 O O . TRP A 1 391 ? -0.331 6.665 5.958 1.00 95.25 391 TRP A O 1
ATOM 2944 N N . THR A 1 392 ? -0.453 8.536 4.706 1.00 90.88 392 THR A N 1
ATOM 2945 C CA . THR A 1 392 ? 0.829 9.087 5.170 1.00 90.88 392 THR A CA 1
ATOM 2946 C C . THR A 1 392 ? 0.679 9.780 6.527 1.00 90.88 392 THR A C 1
ATOM 2948 O O . THR A 1 392 ? -0.401 9.857 7.120 1.00 90.88 392 THR A O 1
ATOM 2951 N N . ALA A 1 393 ? 1.796 10.275 7.063 1.00 86.31 393 ALA A N 1
ATOM 2952 C CA . ALA A 1 393 ? 1.804 11.071 8.280 1.00 86.31 393 ALA A CA 1
ATOM 2953 C C . ALA A 1 393 ? 0.941 12.333 8.116 1.00 86.31 393 ALA A C 1
ATOM 2955 O O . ALA A 1 393 ? 1.290 13.231 7.356 1.00 86.31 393 ALA A O 1
ATOM 2956 N N . TRP A 1 394 ? -0.161 12.418 8.862 1.00 86.19 394 TRP A N 1
ATOM 2957 C CA . TRP A 1 394 ? -1.015 13.604 8.900 1.00 86.19 394 TRP A CA 1
ATOM 2958 C C . TRP A 1 394 ? -0.286 14.796 9.525 1.00 86.19 394 TRP A C 1
ATOM 2960 O O . TRP A 1 394 ? 0.280 14.691 10.619 1.00 86.19 394 TRP A O 1
ATOM 2970 N N . GLY A 1 395 ? -0.313 15.928 8.827 1.00 77.00 395 GLY A N 1
ATOM 2971 C CA . GLY A 1 395 ? 0.090 17.221 9.360 1.00 77.00 395 GLY A CA 1
ATOM 2972 C C . GLY A 1 395 ? -0.945 17.730 10.360 1.00 77.00 395 GLY A C 1
ATOM 2973 O O . GLY A 1 395 ? -2.123 17.401 10.258 1.00 77.00 395 GLY A O 1
ATOM 2974 N N . GLU A 1 396 ? -0.494 18.536 11.325 1.00 70.56 396 GLU A N 1
ATOM 2975 C CA . GLU A 1 396 ? -1.318 19.279 12.301 1.00 70.56 396 GLU A CA 1
ATOM 2976 C C . GLU A 1 396 ? -2.101 18.428 13.323 1.00 70.56 396 GLU A C 1
ATOM 2978 O O . GLU A 1 396 ? -2.093 18.732 14.517 1.00 70.56 396 GLU A O 1
ATOM 2983 N N . ILE A 1 397 ? -2.712 17.318 12.911 1.00 63.72 397 ILE A N 1
ATOM 2984 C CA . ILE A 1 397 ? -3.618 16.484 13.703 1.00 63.72 397 ILE A CA 1
ATOM 2985 C C . ILE A 1 397 ? -3.116 15.034 13.720 1.00 63.72 397 ILE A C 1
ATOM 2987 O O . ILE A 1 397 ? -2.559 14.525 12.753 1.00 63.72 397 ILE A O 1
ATOM 2991 N N . GLY A 1 398 ? -3.365 14.330 14.826 1.00 60.81 398 GLY A N 1
ATOM 2992 C CA . GLY A 1 398 ? -3.109 12.895 14.936 1.00 60.81 398 GLY A CA 1
ATOM 2993 C C . GLY A 1 398 ? -1.753 12.548 15.549 1.00 60.81 398 GLY A C 1
ATOM 2994 O O . GLY A 1 398 ? -1.076 13.376 16.154 1.00 60.81 398 GLY A O 1
ATOM 2995 N N . MET A 1 399 ? -1.388 11.266 15.469 1.00 63.38 399 MET A N 1
ATOM 2996 C CA . MET A 1 399 ? -0.214 10.732 16.175 1.00 63.38 399 MET A CA 1
ATOM 2997 C C . MET A 1 399 ? 1.117 11.180 15.550 1.00 63.38 399 MET A C 1
ATOM 2999 O O . MET A 1 399 ? 2.106 11.293 16.268 1.00 63.38 399 MET A O 1
ATOM 3003 N N . ALA A 1 400 ? 1.132 11.472 14.244 1.00 64.69 400 ALA A N 1
ATOM 3004 C CA . ALA A 1 400 ? 2.341 11.811 13.491 1.00 64.69 400 ALA A CA 1
ATOM 3005 C C . ALA A 1 400 ? 2.712 13.308 13.514 1.00 64.69 400 ALA A C 1
ATOM 3007 O O . ALA A 1 400 ? 3.835 13.655 13.166 1.00 64.69 400 ALA A O 1
ATOM 3008 N N . SER A 1 401 ? 1.824 14.200 13.971 1.00 59.38 401 SER A N 1
ATOM 3009 C CA . SER A 1 401 ? 2.089 15.648 14.045 1.00 59.38 401 SER A CA 1
ATOM 3010 C C . SER A 1 401 ? 2.954 16.069 15.243 1.00 59.38 401 SER A C 1
ATOM 3012 O O . SER A 1 401 ? 3.144 17.257 15.501 1.00 59.38 401 SER A O 1
ATOM 3014 N N . ARG A 1 402 ? 3.482 15.103 16.007 1.00 66.56 402 ARG A N 1
ATOM 3015 C CA . ARG A 1 402 ? 4.155 15.321 17.294 1.00 66.56 402 ARG A CA 1
ATOM 3016 C C . ARG A 1 402 ? 5.638 14.950 17.231 1.00 66.56 402 ARG A C 1
ATOM 3018 O O . ARG A 1 402 ? 6.052 14.068 16.484 1.00 66.56 402 ARG A O 1
ATOM 3025 N N . GLY A 1 403 ? 6.434 15.572 18.100 1.00 70.88 403 GLY A N 1
ATOM 3026 C CA . GLY A 1 403 ? 7.846 15.230 18.283 1.00 70.88 403 GLY A CA 1
ATOM 3027 C C . GLY A 1 403 ? 8.714 15.573 17.070 1.00 70.88 403 GLY A C 1
ATOM 3028 O O . GLY A 1 403 ? 8.513 16.597 16.427 1.00 70.88 403 GLY A O 1
ATOM 3029 N N . SER A 1 404 ? 9.702 14.725 16.779 1.00 75.56 404 SER A N 1
ATOM 3030 C CA . SER A 1 404 ? 10.662 14.914 15.683 1.00 75.56 404 SER A CA 1
ATOM 3031 C C . SER A 1 404 ? 10.159 14.443 14.315 1.00 75.56 404 SER A C 1
ATOM 3033 O O . SER A 1 404 ? 10.873 14.615 13.328 1.00 75.56 404 SER A O 1
ATOM 3035 N N . VAL A 1 405 ? 8.959 13.855 14.236 1.00 79.12 405 VAL A N 1
ATOM 3036 C CA . VAL A 1 405 ? 8.420 13.262 13.000 1.00 79.12 405 VAL A CA 1
ATOM 3037 C C . VAL A 1 405 ? 8.362 14.270 11.843 1.00 79.12 405 VAL A C 1
ATOM 3039 O O . VAL A 1 405 ? 8.896 13.934 10.788 1.00 79.12 405 VAL A O 1
ATOM 3042 N N . PRO A 1 406 ? 7.839 15.508 12.002 1.00 80.31 406 PRO A N 1
ATOM 3043 C CA . PRO A 1 406 ? 7.798 16.473 10.897 1.00 80.31 406 PRO A CA 1
ATOM 3044 C C . PRO A 1 406 ? 9.184 16.801 10.328 1.00 80.31 406 PRO A C 1
ATOM 3046 O O . PRO A 1 406 ? 9.373 16.843 9.115 1.00 80.31 406 PRO A O 1
ATOM 3049 N N . THR A 1 407 ? 10.178 16.976 11.204 1.00 82.94 407 THR A N 1
ATOM 3050 C CA . THR A 1 407 ? 11.562 17.263 10.806 1.00 82.94 407 THR A CA 1
ATOM 3051 C C . THR A 1 407 ? 12.189 16.090 10.055 1.00 82.94 407 THR A C 1
ATOM 3053 O O . THR A 1 407 ? 12.889 16.303 9.069 1.00 82.94 407 THR A O 1
ATOM 3056 N N . ILE A 1 408 ? 11.933 14.855 10.502 1.00 84.38 408 ILE A N 1
ATOM 3057 C CA . ILE A 1 408 ? 12.432 13.639 9.844 1.00 84.38 408 ILE A CA 1
ATOM 3058 C C . ILE A 1 408 ? 11.792 13.478 8.461 1.00 84.38 408 ILE A C 1
ATOM 3060 O O . ILE A 1 408 ? 12.511 13.260 7.492 1.00 84.38 408 ILE A O 1
ATOM 3064 N N . MET A 1 409 ? 10.469 13.634 8.353 1.00 86.00 409 MET A N 1
ATOM 3065 C CA . MET A 1 409 ? 9.756 13.522 7.073 1.00 86.00 409 MET A CA 1
ATOM 3066 C C . MET A 1 409 ? 10.277 14.542 6.057 1.00 86.00 409 MET A C 1
ATOM 3068 O O . MET A 1 409 ? 10.636 14.167 4.943 1.00 86.00 409 MET A O 1
ATOM 3072 N N . ALA A 1 410 ? 10.441 15.803 6.472 1.00 86.75 410 ALA A N 1
ATOM 3073 C CA . ALA A 1 410 ? 11.002 16.845 5.618 1.00 86.75 410 ALA A CA 1
ATOM 3074 C C . ALA A 1 410 ? 12.433 16.521 5.150 1.00 86.75 410 ALA A C 1
ATOM 3076 O O . ALA A 1 410 ? 12.757 16.727 3.982 1.00 86.75 410 ALA A O 1
ATOM 3077 N N . ALA A 1 411 ? 13.281 15.975 6.029 1.00 88.25 411 ALA A N 1
ATOM 3078 C CA . ALA A 1 411 ? 14.643 15.566 5.675 1.00 88.25 411 ALA A CA 1
ATOM 3079 C C . ALA A 1 411 ? 14.681 14.396 4.673 1.00 88.25 411 ALA A C 1
ATOM 3081 O O . ALA A 1 411 ? 15.623 14.296 3.892 1.00 88.25 411 ALA A O 1
ATOM 3082 N N . LEU A 1 412 ? 13.652 13.545 4.676 1.00 87.69 412 LEU A N 1
ATOM 3083 C CA . LEU A 1 412 ? 13.463 12.444 3.727 1.00 87.69 412 LEU A CA 1
ATOM 3084 C C . LEU A 1 412 ? 12.698 12.865 2.459 1.00 87.69 412 LEU A C 1
ATOM 3086 O O . LEU A 1 412 ? 12.386 12.022 1.622 1.00 87.69 412 LEU A O 1
ATOM 3090 N N . GLY A 1 413 ? 12.357 14.152 2.314 1.00 92.62 413 GLY A N 1
ATOM 3091 C CA . GLY A 1 413 ? 11.580 14.661 1.181 1.00 92.62 413 GLY A CA 1
ATOM 3092 C C . GLY A 1 413 ? 10.132 14.156 1.131 1.00 92.62 413 GLY A C 1
ATOM 3093 O O . GLY A 1 413 ? 9.542 14.145 0.047 1.00 92.62 413 GLY A O 1
ATOM 3094 N N . ILE A 1 414 ? 9.592 13.718 2.273 1.00 92.31 414 ILE A N 1
ATOM 3095 C CA . ILE A 1 414 ? 8.220 13.230 2.441 1.00 92.31 414 ILE A CA 1
ATOM 3096 C C . ILE A 1 414 ? 7.334 14.377 2.932 1.00 92.31 414 ILE A C 1
ATOM 3098 O O . ILE A 1 414 ? 7.606 14.982 3.973 1.00 92.31 414 ILE A O 1
ATOM 3102 N N . ASP A 1 415 ? 6.241 14.634 2.218 1.00 91.75 415 ASP A N 1
ATOM 3103 C CA . ASP A 1 415 ? 5.236 15.604 2.641 1.00 91.75 415 ASP A CA 1
ATOM 3104 C C . ASP A 1 415 ? 4.297 14.986 3.681 1.00 91.75 415 ASP A C 1
ATOM 3106 O O . ASP A 1 415 ? 3.770 13.879 3.515 1.00 91.75 415 ASP A O 1
ATOM 3110 N N . MET A 1 416 ? 4.031 15.742 4.744 1.00 90.56 416 MET A N 1
ATOM 3111 C CA . MET A 1 416 ? 2.931 15.420 5.648 1.00 90.56 416 MET A CA 1
ATOM 3112 C C . MET A 1 416 ? 1.594 15.714 4.962 1.00 90.56 416 MET A C 1
ATOM 3114 O O . MET A 1 416 ? 1.468 16.724 4.274 1.00 90.56 416 MET A O 1
ATOM 3118 N N . LEU A 1 417 ? 0.590 14.859 5.166 1.00 91.69 417 LEU A N 1
ATOM 3119 C CA . LEU A 1 417 ? -0.736 15.019 4.572 1.00 91.69 417 LEU A CA 1
ATOM 3120 C C . LEU A 1 417 ? -1.523 16.128 5.284 1.00 91.69 417 LEU A C 1
ATOM 3122 O O . LEU A 1 417 ? -1.843 15.960 6.465 1.00 91.69 417 LEU A O 1
ATOM 3126 N N . PRO A 1 418 ? -1.884 17.228 4.602 1.00 91.69 418 PRO A N 1
ATOM 3127 C CA . PRO A 1 418 ? -2.699 18.273 5.207 1.00 91.69 418 PRO A CA 1
ATOM 3128 C C . PRO A 1 418 ? -4.123 17.760 5.498 1.00 91.69 418 PRO A C 1
ATOM 3130 O O . PRO A 1 418 ? -4.710 17.090 4.634 1.00 91.69 418 PRO A O 1
ATOM 3133 N N . PRO A 1 419 ? -4.712 18.051 6.677 1.00 90.62 419 PRO A N 1
ATOM 3134 C CA . PRO A 1 419 ? -6.067 17.620 7.016 1.00 90.62 419 PRO A CA 1
ATOM 3135 C C . PRO A 1 419 ? -7.119 17.995 5.966 1.00 90.62 419 PRO A C 1
ATOM 3137 O O . PRO A 1 419 ? -7.971 17.176 5.632 1.00 90.62 419 PRO A O 1
ATOM 3140 N N . GLU A 1 420 ? -7.036 19.193 5.393 1.00 91.00 420 GLU A N 1
ATOM 3141 C CA . GLU A 1 420 ? -7.951 19.701 4.370 1.00 91.00 420 GLU A CA 1
ATOM 3142 C C . GLU A 1 420 ? -7.912 18.904 3.059 1.00 91.00 420 GLU A C 1
ATOM 3144 O O . GLU A 1 420 ? -8.915 18.846 2.347 1.00 91.00 420 GLU A O 1
ATOM 3149 N N . ALA A 1 421 ? -6.784 18.255 2.756 1.00 90.75 421 ALA A N 1
ATOM 3150 C CA . ALA A 1 421 ? -6.648 17.371 1.604 1.00 90.75 421 ALA A CA 1
ATOM 3151 C C . ALA A 1 421 ? -7.109 15.944 1.936 1.00 90.75 421 ALA A C 1
ATOM 3153 O O . ALA A 1 421 ? -7.809 15.309 1.147 1.00 90.75 421 ALA A O 1
ATOM 3154 N N . GLY A 1 422 ? -6.742 15.432 3.114 1.00 92.56 422 GLY A N 1
ATOM 3155 C CA . GLY A 1 422 ? -7.018 14.046 3.481 1.00 92.56 422 GLY A CA 1
ATOM 3156 C C . GLY A 1 422 ? -8.451 13.789 3.962 1.00 92.56 422 GLY A C 1
ATOM 3157 O O . GLY A 1 422 ? -9.062 12.816 3.526 1.00 92.56 422 GLY A O 1
ATOM 3158 N N . VAL A 1 423 ? -9.020 14.646 4.822 1.00 94.75 423 VAL A N 1
ATOM 3159 C CA . VAL A 1 423 ? -10.360 14.459 5.424 1.00 94.75 423 VAL A CA 1
ATOM 3160 C C . VAL A 1 423 ? -11.461 14.189 4.387 1.00 94.75 423 VAL A C 1
ATOM 3162 O O . VAL A 1 423 ? -12.176 13.197 4.548 1.00 94.75 423 VAL A O 1
ATOM 3165 N N . PRO A 1 424 ? -11.602 14.971 3.295 1.00 94.56 424 PRO A N 1
ATOM 3166 C CA . PRO A 1 424 ? -12.666 14.733 2.320 1.00 94.56 424 PRO A CA 1
ATOM 3167 C C . PRO A 1 424 ? -12.437 13.481 1.461 1.00 94.56 424 PRO A C 1
ATOM 3169 O O . PRO A 1 424 ? -13.321 13.117 0.686 1.00 94.56 424 PRO A O 1
ATOM 3172 N N . THR A 1 425 ? -11.278 12.815 1.561 1.00 94.12 425 THR A N 1
ATOM 3173 C CA . THR A 1 425 ? -10.919 11.699 0.675 1.00 94.12 425 THR A CA 1
ATOM 3174 C C . THR A 1 425 ? -11.867 10.519 0.838 1.00 94.12 425 THR A C 1
ATOM 3176 O O . THR A 1 425 ? -12.312 9.974 -0.160 1.00 94.12 425 THR A O 1
ATOM 3179 N N . ILE A 1 426 ? -12.281 10.161 2.055 1.00 95.12 426 ILE A N 1
ATOM 3180 C CA . ILE A 1 426 ? -13.205 9.029 2.248 1.00 95.12 426 ILE A CA 1
ATOM 3181 C C . ILE A 1 426 ? -14.549 9.308 1.593 1.00 95.12 426 ILE A C 1
ATOM 3183 O O . ILE A 1 426 ? -15.035 8.490 0.817 1.00 95.12 426 ILE A O 1
ATOM 3187 N N . ARG A 1 427 ? -15.136 10.484 1.845 1.00 95.50 427 ARG A N 1
ATOM 3188 C CA . ARG A 1 427 ? -16.361 10.893 1.157 1.00 95.50 427 ARG A CA 1
ATOM 3189 C C . ARG A 1 427 ? -16.152 10.920 -0.352 1.00 95.50 427 ARG A C 1
ATOM 3191 O O . ARG A 1 427 ? -17.044 10.498 -1.084 1.00 95.50 427 ARG A O 1
ATOM 3198 N N . ARG A 1 428 ? -14.996 11.395 -0.826 1.00 93.38 428 ARG A N 1
ATOM 3199 C CA . ARG A 1 428 ? -14.676 11.434 -2.253 1.00 93.38 428 ARG A CA 1
ATOM 3200 C C . ARG A 1 428 ? -14.687 10.036 -2.857 1.00 93.38 428 ARG A C 1
ATOM 3202 O O . ARG A 1 428 ? -15.424 9.822 -3.808 1.00 93.38 428 ARG A O 1
ATOM 3209 N N . GLU A 1 429 ? -13.954 9.093 -2.275 1.00 93.00 429 GLU A N 1
ATOM 3210 C CA . GLU A 1 429 ? -13.936 7.708 -2.742 1.00 93.00 429 GLU A CA 1
ATOM 3211 C C . GLU A 1 429 ? -15.337 7.092 -2.679 1.00 93.00 429 GLU A C 1
ATOM 3213 O O . GLU A 1 429 ? -15.757 6.413 -3.611 1.00 93.00 429 GLU A O 1
ATOM 3218 N N . LEU A 1 430 ? -16.114 7.344 -1.616 1.00 94.69 430 LEU A N 1
ATOM 3219 C CA . LEU A 1 430 ? -17.519 6.917 -1.489 1.00 94.69 430 LEU A CA 1
ATOM 3220 C C . LEU A 1 430 ? -18.401 7.439 -2.623 1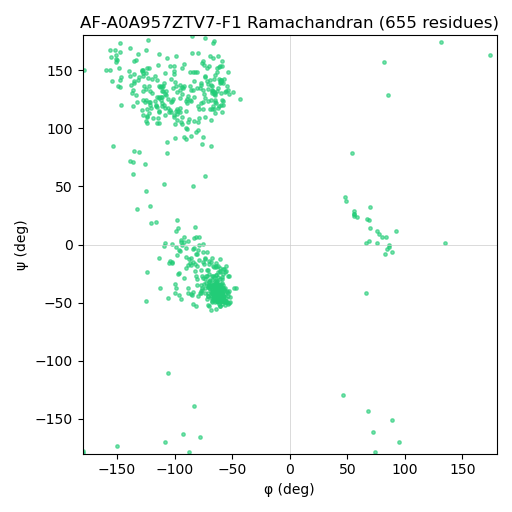.00 94.69 430 LEU A C 1
ATOM 3222 O O . LEU A 1 430 ? -19.155 6.660 -3.193 1.00 94.69 430 LEU A O 1
ATOM 3226 N N . THR A 1 431 ? -18.274 8.709 -2.994 1.00 94.00 431 THR A N 1
ATOM 3227 C CA . THR A 1 431 ? -19.264 9.401 -3.839 1.00 94.00 431 THR A CA 1
ATOM 3228 C C . THR A 1 431 ? -18.840 9.623 -5.294 1.00 94.00 431 THR A C 1
ATOM 3230 O O . THR A 1 431 ? -19.703 9.886 -6.129 1.00 94.00 431 THR A O 1
ATOM 3233 N N . TYR A 1 432 ? -17.552 9.499 -5.633 1.00 86.75 432 TYR A N 1
ATOM 3234 C CA . TYR A 1 432 ? -17.013 9.870 -6.951 1.00 86.75 432 TYR A CA 1
ATOM 3235 C C . TYR A 1 432 ? -16.345 8.734 -7.737 1.00 86.75 432 TYR A C 1
ATOM 3237 O O . TYR A 1 432 ? -15.638 9.025 -8.697 1.00 86.75 432 TYR A O 1
ATOM 3245 N N . GLY A 1 433 ? -16.598 7.469 -7.401 1.00 80.06 433 GLY A N 1
ATOM 3246 C CA . GLY A 1 433 ? -16.092 6.363 -8.210 1.00 80.06 433 GLY A CA 1
ATOM 3247 C C . GLY A 1 433 ? -16.463 4.979 -7.701 1.00 80.06 433 GLY A C 1
ATOM 3248 O O . GLY A 1 433 ? -17.159 4.819 -6.694 1.00 80.06 433 GLY A O 1
ATOM 3249 N N . GLY A 1 434 ? -15.965 3.976 -8.414 1.00 83.38 434 GLY A N 1
ATOM 3250 C CA . GLY A 1 434 ? -16.095 2.555 -8.121 1.00 83.38 434 GLY A CA 1
ATOM 3251 C C . GLY A 1 434 ? -14.885 1.968 -7.394 1.00 83.38 434 GLY A C 1
ATOM 3252 O O . GLY A 1 434 ? -14.794 0.741 -7.335 1.00 83.38 434 GLY A O 1
ATOM 3253 N N . THR A 1 435 ? -13.991 2.806 -6.843 1.00 84.69 435 THR A N 1
ATOM 3254 C CA . THR A 1 435 ? -12.737 2.408 -6.182 1.00 84.69 435 THR A CA 1
ATOM 3255 C C . THR A 1 435 ? -12.930 1.193 -5.272 1.00 84.69 435 THR A C 1
ATOM 3257 O O . THR A 1 435 ? -13.773 1.189 -4.367 1.00 84.69 435 THR A O 1
ATOM 3260 N N . ARG A 1 436 ? -12.121 0.158 -5.502 1.00 90.25 436 ARG A N 1
ATOM 3261 C CA . ARG A 1 436 ? -12.055 -1.081 -4.717 1.00 90.25 436 ARG A CA 1
ATOM 3262 C C . ARG A 1 436 ? -10.593 -1.435 -4.478 1.00 90.25 436 ARG A C 1
ATOM 3264 O O . ARG A 1 436 ? -9.762 -1.237 -5.355 1.00 90.25 436 ARG A O 1
ATOM 3271 N N . GLY A 1 437 ? -10.305 -2.036 -3.331 1.00 92.38 437 GLY A N 1
ATOM 3272 C CA . GLY A 1 437 ? -8.953 -2.440 -2.962 1.00 92.38 437 GLY A CA 1
ATOM 3273 C C . GLY A 1 437 ? -8.183 -1.341 -2.238 1.00 92.38 437 GLY A C 1
ATOM 3274 O O . GLY A 1 437 ? -8.759 -0.546 -1.499 1.00 92.38 437 GLY A O 1
ATOM 3275 N N . GLU A 1 438 ? -6.867 -1.358 -2.382 1.00 96.31 438 GLU A N 1
ATOM 3276 C CA . GLU A 1 438 ? -5.965 -0.479 -1.646 1.00 96.31 438 GLU A CA 1
ATOM 3277 C C . GLU A 1 438 ? -5.674 0.796 -2.428 1.00 96.31 438 GLU A C 1
ATOM 3279 O O . GLU A 1 438 ? -5.377 0.745 -3.620 1.00 96.31 438 GLU A O 1
ATOM 3284 N N . ILE A 1 439 ? -5.734 1.929 -1.737 1.00 95.44 439 ILE A N 1
ATOM 3285 C CA . ILE A 1 439 ? -5.305 3.222 -2.257 1.00 95.44 439 ILE A CA 1
ATOM 3286 C C . ILE A 1 439 ? -4.337 3.880 -1.285 1.00 95.44 439 ILE A C 1
ATOM 3288 O O . ILE A 1 439 ? -4.460 3.735 -0.070 1.00 95.44 439 ILE A O 1
ATOM 3292 N N . LEU A 1 440 ? -3.419 4.670 -1.826 1.00 95.75 440 LEU A N 1
ATOM 3293 C CA . LEU A 1 440 ? -2.472 5.461 -1.056 1.00 95.75 440 LEU A CA 1
ATOM 3294 C C . LEU A 1 440 ? -2.811 6.943 -1.184 1.00 95.75 440 LEU A C 1
ATOM 3296 O O . LEU A 1 440 ? -3.027 7.449 -2.285 1.00 95.75 440 LEU A O 1
ATOM 3300 N N . VAL A 1 441 ? -2.849 7.645 -0.051 1.00 94.00 441 VAL A N 1
ATOM 3301 C CA . VAL A 1 441 ? -3.149 9.082 -0.000 1.00 94.00 441 VAL A CA 1
ATOM 3302 C C . VAL A 1 441 ? -1.953 9.812 0.590 1.00 94.00 441 VAL A C 1
ATOM 3304 O O . VAL A 1 441 ? -1.670 9.706 1.784 1.00 94.00 441 VAL A O 1
ATOM 3307 N N . ALA A 1 442 ? -1.249 10.549 -0.267 1.00 93.25 442 ALA A N 1
ATOM 3308 C CA . ALA A 1 442 ? 0.015 11.196 0.056 1.00 93.25 442 ALA A CA 1
ATOM 3309 C C . ALA A 1 442 ? 0.231 12.486 -0.744 1.00 93.25 442 ALA A C 1
ATOM 3311 O O . ALA A 1 442 ? -0.338 12.661 -1.820 1.00 93.25 442 ALA A O 1
ATOM 3312 N N . GLY A 1 443 ? 1.101 13.358 -0.224 1.00 91.75 443 GLY A N 1
ATOM 3313 C CA . GLY A 1 443 ? 1.847 14.315 -1.045 1.00 91.75 443 GLY A CA 1
ATOM 3314 C C . GLY A 1 443 ? 3.089 13.644 -1.644 1.00 91.75 443 GLY A C 1
ATOM 3315 O O . GLY A 1 443 ? 3.045 12.480 -2.044 1.00 91.75 443 GLY A O 1
ATOM 3316 N N . ARG A 1 444 ? 4.231 14.339 -1.670 1.00 93.19 444 ARG A N 1
ATOM 3317 C CA . ARG A 1 444 ? 5.502 13.721 -2.077 1.00 93.19 444 ARG A CA 1
ATOM 3318 C C . ARG A 1 444 ? 5.882 12.583 -1.127 1.00 93.19 444 ARG A C 1
ATOM 3320 O O . ARG A 1 444 ? 5.849 12.744 0.089 1.00 93.19 444 ARG A O 1
ATOM 3327 N N . LEU A 1 445 ? 6.295 11.451 -1.693 1.00 93.88 445 LEU A N 1
ATOM 3328 C CA . LEU A 1 445 ? 6.697 10.251 -0.945 1.00 93.88 445 LEU A CA 1
ATOM 3329 C C . LEU A 1 445 ? 8.214 10.131 -0.713 1.00 93.88 445 LEU A C 1
ATOM 3331 O O . LEU A 1 445 ? 8.639 9.226 -0.002 1.00 93.88 445 LEU A O 1
ATOM 3335 N N . GLY A 1 446 ? 9.019 11.037 -1.279 1.00 93.88 446 GLY A N 1
ATOM 3336 C CA . GLY A 1 446 ? 10.453 11.157 -0.996 1.00 93.88 446 GLY A CA 1
ATOM 3337 C C . GLY A 1 446 ? 11.209 9.826 -1.003 1.00 93.88 446 GLY A C 1
ATOM 3338 O O . GLY A 1 446 ? 11.062 9.029 -1.930 1.00 93.88 446 GLY A O 1
ATOM 3339 N N . ALA A 1 447 ? 11.968 9.585 0.067 1.00 91.62 447 ALA A N 1
ATOM 3340 C CA . ALA A 1 447 ? 12.809 8.404 0.252 1.00 91.62 447 ALA A CA 1
ATOM 3341 C C . ALA A 1 447 ? 12.076 7.049 0.132 1.00 91.62 447 ALA A C 1
ATOM 3343 O O . ALA A 1 447 ? 12.724 6.031 -0.092 1.00 91.62 447 ALA A O 1
ATOM 3344 N N . TRP A 1 448 ? 10.740 6.986 0.250 1.00 91.50 448 TRP A N 1
ATOM 3345 C CA . TRP A 1 448 ? 10.006 5.730 0.018 1.00 91.50 448 TRP A CA 1
ATOM 3346 C C . TRP A 1 448 ? 9.974 5.300 -1.454 1.00 91.50 448 TRP A C 1
ATOM 3348 O O . TRP A 1 448 ? 9.788 4.114 -1.728 1.00 91.50 448 TRP A O 1
ATOM 3358 N N . LEU A 1 449 ? 10.167 6.238 -2.388 1.00 93.06 449 LEU A N 1
ATOM 3359 C CA . LEU A 1 449 ? 10.244 5.962 -3.827 1.00 93.06 449 LEU A CA 1
ATOM 3360 C C . LEU A 1 449 ? 11.686 5.872 -4.348 1.00 93.06 449 LEU A C 1
ATOM 3362 O O . LEU A 1 449 ? 11.907 5.874 -5.558 1.00 93.06 449 LEU A O 1
ATOM 3366 N N . GLU A 1 450 ? 12.675 5.816 -3.455 1.00 92.00 450 GLU A N 1
ATOM 3367 C CA . GLU A 1 450 ? 14.058 5.545 -3.843 1.00 92.00 450 GLU A CA 1
ATOM 3368 C C . GLU A 1 450 ? 14.248 4.050 -4.133 1.00 92.00 450 GLU A C 1
ATOM 3370 O O . GLU A 1 450 ? 13.762 3.181 -3.404 1.00 92.00 450 GLU A O 1
ATOM 3375 N N . GLU A 1 451 ? 14.968 3.749 -5.215 1.00 92.38 451 GLU A N 1
ATOM 3376 C CA . GLU A 1 451 ? 15.345 2.379 -5.562 1.00 92.38 451 GLU A CA 1
ATOM 3377 C C . GLU A 1 451 ? 16.343 1.842 -4.527 1.00 92.38 451 GLU A C 1
ATOM 3379 O O . GLU A 1 451 ? 17.334 2.498 -4.199 1.00 92.38 451 GLU A O 1
ATOM 3384 N N . LYS A 1 452 ? 16.103 0.630 -4.015 1.00 87.88 452 LYS A N 1
ATOM 3385 C CA . LYS A 1 452 ? 16.977 0.008 -3.000 1.00 87.88 452 LYS A CA 1
ATOM 3386 C C . LYS A 1 452 ? 18.315 -0.456 -3.553 1.00 87.88 452 LYS A C 1
ATOM 3388 O O . LYS A 1 452 ? 19.293 -0.538 -2.813 1.00 87.88 452 LYS A O 1
ATOM 3393 N N . ASP A 1 453 ? 18.336 -0.780 -4.837 1.00 90.94 453 ASP A N 1
ATOM 3394 C CA . ASP A 1 453 ? 19.520 -1.200 -5.562 1.00 90.94 453 ASP A CA 1
ATOM 3395 C C . ASP A 1 453 ? 19.746 -0.254 -6.741 1.00 90.94 453 ASP A C 1
ATOM 3397 O O . ASP A 1 453 ? 18.809 0.082 -7.464 1.00 90.94 453 ASP A O 1
ATOM 3401 N N . ALA A 1 454 ? 20.997 0.154 -6.956 1.00 90.62 454 ALA A N 1
ATOM 3402 C CA . ALA A 1 454 ? 21.353 1.129 -7.987 1.00 90.62 454 ALA A CA 1
ATOM 3403 C C . ALA A 1 454 ? 20.997 0.670 -9.413 1.00 90.62 454 ALA A C 1
ATOM 3405 O O . ALA A 1 454 ? 20.837 1.504 -10.300 1.00 90.62 454 ALA A O 1
ATOM 3406 N N . THR A 1 455 ? 20.876 -0.640 -9.632 1.00 92.94 455 THR A N 1
ATOM 3407 C CA . THR A 1 455 ? 20.509 -1.252 -10.915 1.00 92.94 455 THR A CA 1
ATOM 3408 C C . THR A 1 455 ? 19.099 -1.843 -10.919 1.00 92.94 455 THR A C 1
ATOM 3410 O O . THR A 1 455 ? 18.675 -2.396 -11.934 1.00 92.94 455 THR A O 1
ATOM 3413 N N . GLY A 1 456 ? 18.363 -1.727 -9.808 1.00 89.38 456 GLY A N 1
ATOM 3414 C CA . GLY A 1 456 ? 17.085 -2.411 -9.602 1.00 89.38 456 GLY A CA 1
ATOM 3415 C C . GLY A 1 456 ? 17.222 -3.932 -9.456 1.00 89.38 456 GLY A C 1
ATOM 3416 O O . GLY A 1 456 ? 16.270 -4.661 -9.700 1.00 89.38 456 GLY A O 1
ATOM 3417 N N . GLY A 1 457 ? 18.414 -4.421 -9.094 1.00 88.25 457 GLY A N 1
ATOM 3418 C CA . GLY A 1 457 ? 18.719 -5.848 -8.977 1.00 88.25 457 GLY A CA 1
ATOM 3419 C C . GLY A 1 457 ? 19.097 -6.539 -10.293 1.00 88.25 457 GLY A C 1
ATOM 3420 O O . GLY A 1 457 ? 19.266 -7.762 -10.309 1.00 88.25 457 GLY A O 1
ATOM 3421 N N . LEU A 1 458 ? 19.246 -5.780 -11.385 1.00 90.31 458 LEU A N 1
ATOM 3422 C CA . LEU A 1 458 ? 19.617 -6.280 -12.708 1.00 90.31 458 LEU A CA 1
ATOM 3423 C C . LEU A 1 458 ? 21.139 -6.435 -12.864 1.00 90.31 458 LEU A C 1
ATOM 3425 O O . LEU A 1 458 ? 21.898 -5.498 -12.638 1.00 90.31 458 LEU A O 1
ATOM 3429 N N . ASP A 1 459 ? 21.596 -7.579 -13.381 1.00 92.19 459 ASP A N 1
ATOM 3430 C CA . ASP A 1 459 ? 22.981 -7.730 -13.850 1.00 92.19 459 ASP A CA 1
ATOM 3431 C C . ASP A 1 459 ? 23.156 -7.037 -15.212 1.00 92.19 459 ASP A C 1
ATOM 3433 O O . ASP A 1 459 ? 22.991 -7.633 -16.282 1.00 92.19 459 ASP A O 1
ATOM 3437 N N . THR A 1 460 ? 23.457 -5.740 -15.171 1.00 94.31 460 THR A N 1
ATOM 3438 C CA . THR A 1 460 ? 23.591 -4.898 -16.366 1.00 94.31 460 THR A CA 1
ATOM 3439 C C . THR A 1 460 ? 24.737 -5.347 -17.265 1.00 94.31 460 THR A C 1
ATOM 3441 O O . THR A 1 460 ? 24.612 -5.274 -18.485 1.00 94.31 460 THR A O 1
ATOM 3444 N N . ALA A 1 461 ? 25.835 -5.867 -16.709 1.00 95.25 461 ALA A N 1
ATOM 3445 C CA . ALA A 1 461 ? 26.954 -6.369 -17.500 1.00 95.25 461 ALA A CA 1
ATOM 3446 C C . ALA A 1 461 ? 26.521 -7.567 -18.354 1.00 95.25 461 ALA A C 1
ATOM 3448 O O . ALA A 1 461 ? 26.782 -7.600 -19.558 1.00 95.25 461 ALA A O 1
ATOM 3449 N N . LYS A 1 462 ? 25.797 -8.516 -17.752 1.00 94.19 462 LYS A N 1
ATOM 3450 C CA . LYS A 1 462 ? 25.262 -9.682 -18.460 1.00 94.19 462 LYS A CA 1
ATOM 3451 C C . LYS A 1 462 ? 24.231 -9.295 -19.519 1.00 94.19 462 LYS A C 1
ATOM 3453 O O . LYS A 1 462 ? 24.276 -9.828 -20.626 1.00 94.19 462 LYS A O 1
ATOM 3458 N N . VAL A 1 463 ? 23.321 -8.373 -19.204 1.00 93.81 463 VAL A N 1
ATOM 3459 C CA . VAL A 1 463 ? 22.305 -7.905 -20.163 1.00 93.81 463 VAL A CA 1
ATOM 3460 C C . VAL A 1 463 ? 22.953 -7.188 -21.344 1.00 93.81 463 VAL A C 1
ATOM 3462 O O . VAL A 1 463 ? 22.619 -7.478 -22.489 1.00 93.81 463 VAL A O 1
ATOM 3465 N N . ASN A 1 464 ? 23.918 -6.304 -21.094 1.00 96.06 464 ASN A N 1
ATOM 3466 C CA . ASN A 1 464 ? 24.602 -5.570 -22.157 1.00 96.06 464 ASN A CA 1
ATOM 3467 C C . ASN A 1 464 ? 25.493 -6.477 -23.019 1.00 96.06 464 ASN A C 1
ATOM 3469 O O . ASN A 1 464 ? 25.540 -6.296 -24.233 1.00 96.06 464 ASN A O 1
ATOM 3473 N N . ALA A 1 465 ? 26.136 -7.494 -22.434 1.00 95.38 465 ALA A N 1
ATOM 3474 C CA . ALA A 1 465 ? 26.843 -8.519 -23.204 1.00 95.38 465 ALA A CA 1
ATOM 3475 C C . ALA A 1 465 ? 25.878 -9.298 -24.112 1.00 95.38 465 ALA A C 1
ATOM 3477 O O . ALA A 1 465 ? 26.128 -9.435 -25.307 1.00 95.38 465 ALA A O 1
ATOM 3478 N N . MET A 1 466 ? 24.726 -9.715 -23.573 1.00 92.88 466 MET A N 1
ATOM 3479 C CA . MET A 1 466 ? 23.679 -10.376 -24.355 1.00 92.88 466 MET A CA 1
ATOM 3480 C C . MET A 1 466 ? 23.184 -9.493 -25.507 1.00 92.88 466 MET A C 1
ATOM 3482 O O . MET A 1 466 ? 22.969 -10.007 -26.599 1.00 92.88 466 MET A O 1
ATOM 3486 N N . LEU A 1 467 ? 22.999 -8.184 -25.290 1.00 92.56 467 LEU A N 1
ATOM 3487 C CA . LEU A 1 467 ? 22.587 -7.242 -26.336 1.00 92.56 467 LEU A CA 1
ATOM 3488 C C . LEU A 1 467 ? 23.640 -7.101 -27.443 1.00 92.56 467 LEU A C 1
ATOM 3490 O O . LEU A 1 467 ? 23.278 -7.089 -28.619 1.00 92.56 467 LEU A O 1
ATOM 3494 N N . ALA A 1 468 ? 24.922 -7.035 -27.077 1.00 91.50 468 ALA A N 1
ATOM 3495 C CA . ALA A 1 468 ? 26.030 -6.908 -28.022 1.00 91.50 468 ALA A CA 1
ATOM 3496 C C . ALA A 1 468 ? 26.221 -8.151 -28.912 1.00 91.50 468 ALA A C 1
ATOM 3498 O O . ALA A 1 468 ? 26.718 -8.035 -30.030 1.00 91.50 468 ALA A O 1
ATOM 3499 N N . GLU A 1 469 ? 25.821 -9.330 -28.430 1.00 92.75 469 GLU A N 1
ATOM 3500 C CA . GLU A 1 469 ? 25.961 -10.615 -29.130 1.00 92.75 469 GLU A CA 1
ATOM 3501 C C . GLU A 1 469 ? 24.738 -10.996 -29.988 1.00 92.75 469 GLU A C 1
ATOM 3503 O O . GLU A 1 469 ? 24.714 -12.072 -30.584 1.00 92.75 469 GLU A O 1
ATOM 3508 N N . ARG A 1 470 ? 23.706 -10.145 -30.073 1.00 90.19 470 ARG A N 1
ATOM 3509 C CA . ARG A 1 470 ? 22.498 -10.445 -30.861 1.00 90.19 470 ARG A CA 1
ATOM 3510 C C . ARG A 1 470 ? 22.786 -10.470 -32.362 1.00 90.19 470 ARG A C 1
ATOM 3512 O O . ARG A 1 470 ? 23.294 -9.498 -32.914 1.00 90.19 470 ARG A O 1
ATOM 3519 N N . ASP A 1 471 ? 22.294 -11.506 -33.043 1.00 87.88 471 ASP A N 1
ATOM 3520 C CA . ASP A 1 471 ? 22.338 -11.601 -34.513 1.00 87.88 471 ASP A CA 1
ATOM 3521 C C . ASP A 1 471 ? 21.587 -10.450 -35.203 1.00 87.88 471 ASP A C 1
ATOM 3523 O O . ASP A 1 471 ? 21.973 -9.991 -36.277 1.00 87.88 471 ASP A O 1
ATOM 3527 N N . THR A 1 472 ? 20.486 -9.991 -34.595 1.00 85.88 472 THR A N 1
ATOM 3528 C CA . THR A 1 472 ? 19.713 -8.824 -35.043 1.00 85.88 472 THR A CA 1
ATOM 3529 C C . THR A 1 472 ? 19.821 -7.715 -33.993 1.00 85.88 472 THR A C 1
ATOM 3531 O O . THR A 1 472 ? 19.196 -7.828 -32.926 1.00 85.88 472 THR A O 1
ATOM 3534 N N . PRO A 1 473 ? 20.622 -6.666 -34.264 1.00 87.19 473 PRO A N 1
ATOM 3535 C CA . PRO A 1 473 ? 20.784 -5.533 -33.362 1.00 87.19 473 PRO A CA 1
ATOM 3536 C C . PRO A 1 473 ? 19.467 -4.791 -33.138 1.00 87.19 473 PRO A C 1
ATOM 3538 O O . PRO A 1 473 ? 18.685 -4.617 -34.070 1.00 87.19 473 PRO A O 1
ATOM 3541 N N . LEU A 1 474 ? 19.259 -4.331 -31.905 1.00 91.19 474 LEU A N 1
ATOM 3542 C CA . LEU A 1 474 ? 18.176 -3.418 -31.541 1.00 91.19 474 LEU A CA 1
ATOM 3543 C C . LEU A 1 474 ? 18.709 -1.996 -31.735 1.00 91.19 474 LEU A C 1
ATOM 3545 O O . LEU A 1 474 ? 19.526 -1.526 -30.950 1.00 91.19 474 LEU A O 1
ATOM 3549 N N . VAL A 1 475 ? 18.372 -1.355 -32.851 1.00 89.81 475 VAL A N 1
ATOM 3550 C CA . VAL A 1 475 ? 19.087 -0.154 -33.331 1.00 89.81 475 VAL A CA 1
ATOM 3551 C C . VAL A 1 475 ? 18.766 1.103 -32.525 1.00 89.81 475 VAL A C 1
ATOM 3553 O O . VAL A 1 475 ? 19.497 2.092 -32.614 1.00 89.81 475 VAL A O 1
ATOM 3556 N N . MET A 1 476 ? 17.680 1.072 -31.754 1.00 94.62 476 MET A N 1
ATOM 3557 C CA . MET A 1 476 ? 17.261 2.150 -30.865 1.00 94.62 476 MET A CA 1
ATOM 3558 C C . MET A 1 476 ? 17.603 1.862 -29.398 1.00 94.62 476 MET A C 1
ATOM 3560 O O . MET A 1 476 ? 17.343 2.711 -28.547 1.00 94.62 476 MET A O 1
ATOM 3564 N N . LEU A 1 477 ? 18.230 0.723 -29.092 1.00 91.94 477 LEU A N 1
ATOM 3565 C CA . LEU A 1 477 ? 18.719 0.371 -27.762 1.00 91.94 477 LEU A CA 1
ATOM 3566 C C . LEU A 1 477 ? 20.242 0.248 -27.740 1.00 91.94 477 LEU A C 1
ATOM 3568 O O . LEU A 1 477 ? 20.842 -0.506 -28.497 1.00 91.94 477 LEU A O 1
ATOM 3572 N N . GLY A 1 478 ? 20.866 0.974 -26.817 1.00 90.94 478 GLY A N 1
ATOM 3573 C CA . GLY A 1 478 ? 22.295 0.881 -26.547 1.00 90.94 478 GLY A CA 1
ATOM 3574 C C . GLY A 1 478 ? 22.547 0.136 -25.244 1.00 90.94 478 GLY A C 1
ATOM 3575 O O . GLY A 1 478 ? 22.319 -1.064 -25.132 1.00 90.94 478 GLY A O 1
ATOM 3576 N N . GLU A 1 479 ? 23.019 0.870 -24.246 1.00 95.69 479 GLU A N 1
ATOM 3577 C CA . GLU A 1 479 ? 23.370 0.342 -22.936 1.00 95.69 479 GLU A CA 1
ATOM 3578 C C . GLU A 1 479 ? 22.170 0.388 -21.982 1.00 95.69 479 GLU A C 1
ATOM 3580 O O . GLU A 1 479 ? 21.614 1.451 -21.700 1.00 95.69 479 GLU A O 1
ATOM 3585 N N . VAL A 1 480 ? 21.806 -0.764 -21.429 1.00 97.00 480 VAL A N 1
ATOM 3586 C CA . VAL A 1 480 ? 20.855 -0.882 -20.323 1.00 97.00 480 VAL A CA 1
ATOM 3587 C C . VAL A 1 480 ? 21.534 -0.459 -19.030 1.00 97.00 480 VAL A C 1
ATOM 3589 O O . VAL A 1 480 ? 22.551 -1.033 -18.631 1.00 97.00 480 VAL A O 1
ATOM 3592 N N . LYS A 1 481 ? 20.946 0.537 -18.370 1.00 96.12 481 LYS A N 1
ATOM 3593 C CA . LYS A 1 481 ? 21.466 1.148 -17.146 1.00 96.12 481 LYS A CA 1
ATOM 3594 C C . LYS A 1 481 ? 20.865 0.524 -15.896 1.00 96.12 481 LYS A C 1
ATOM 3596 O O . LYS A 1 481 ? 21.604 0.219 -14.968 1.00 96.12 481 LYS A O 1
ATOM 3601 N N . THR A 1 482 ? 19.547 0.351 -15.861 1.00 95.31 482 THR A N 1
ATOM 3602 C CA . THR A 1 482 ? 18.813 -0.136 -14.684 1.00 95.31 482 THR A CA 1
ATOM 3603 C C . THR A 1 482 ? 17.499 -0.797 -15.105 1.00 95.31 482 THR A C 1
ATOM 3605 O O . THR A 1 482 ? 17.005 -0.553 -16.206 1.00 95.31 482 THR A O 1
ATOM 3608 N N . ALA A 1 483 ? 16.917 -1.606 -14.220 1.00 93.56 483 ALA A N 1
ATOM 3609 C CA . ALA A 1 483 ? 15.510 -1.999 -14.277 1.00 93.56 483 ALA A CA 1
ATOM 3610 C C . ALA A 1 483 ? 14.902 -1.892 -12.871 1.00 93.56 483 ALA A C 1
ATOM 3612 O O . ALA A 1 483 ? 14.842 -2.872 -12.136 1.00 93.56 483 ALA A O 1
ATOM 3613 N N . GLY A 1 484 ? 14.535 -0.669 -12.481 1.00 93.00 484 GLY A N 1
ATOM 3614 C CA . GLY A 1 484 ? 14.037 -0.344 -11.140 1.00 93.00 484 GLY A CA 1
ATOM 3615 C C . GLY A 1 484 ? 12.535 -0.572 -10.960 1.00 93.00 484 GLY A C 1
ATOM 3616 O O . GLY A 1 484 ? 11.785 -0.664 -11.934 1.00 93.00 484 GLY A O 1
ATOM 3617 N N . LEU A 1 485 ? 12.083 -0.606 -9.704 1.00 92.75 485 LEU A N 1
ATOM 3618 C CA . LEU A 1 485 ? 10.677 -0.784 -9.331 1.00 92.75 485 LEU A CA 1
ATOM 3619 C C . LEU A 1 485 ? 9.785 0.380 -9.784 1.00 92.75 485 LEU A C 1
ATOM 3621 O O . LEU A 1 485 ? 8.653 0.182 -10.233 1.00 92.75 485 LEU A O 1
ATOM 3625 N N . TYR A 1 486 ? 10.271 1.606 -9.616 1.00 91.94 486 TYR A N 1
ATOM 3626 C CA . TYR A 1 486 ? 9.497 2.822 -9.853 1.00 91.94 486 TYR A CA 1
ATOM 3627 C C . TYR A 1 486 ? 9.816 3.437 -11.209 1.00 91.94 486 TYR A C 1
ATOM 3629 O O . TYR A 1 486 ? 8.937 4.015 -11.847 1.00 91.94 486 TYR A O 1
ATOM 3637 N N . GLN A 1 487 ? 11.067 3.315 -11.656 1.00 89.12 487 GLN A N 1
ATOM 3638 C CA . GLN A 1 487 ? 11.508 3.886 -12.929 1.00 89.12 487 GLN A CA 1
ATOM 3639 C C . GLN A 1 487 ? 11.347 2.920 -14.110 1.00 89.12 487 GLN A C 1
ATOM 3641 O O . GLN A 1 487 ? 11.269 3.380 -15.246 1.00 89.12 487 GLN A O 1
ATOM 3646 N N . GLY A 1 488 ? 11.245 1.611 -13.865 1.00 93.25 488 GLY A N 1
ATOM 3647 C CA . GLY A 1 488 ? 11.260 0.597 -14.918 1.00 93.25 488 GLY A CA 1
ATOM 3648 C C . GLY A 1 488 ? 12.648 0.405 -15.529 1.00 93.25 488 GLY A C 1
ATOM 3649 O O . GLY A 1 488 ? 13.665 0.775 -14.937 1.00 93.25 488 GLY A O 1
ATOM 3650 N N . LEU A 1 489 ? 12.689 -0.192 -16.721 1.00 96.00 489 LEU A N 1
ATOM 3651 C CA . LEU A 1 489 ? 13.906 -0.307 -17.523 1.00 96.00 489 LEU A CA 1
ATOM 3652 C C . LEU A 1 489 ? 14.337 1.077 -17.993 1.00 96.00 489 LEU A C 1
ATOM 3654 O O . LEU A 1 489 ? 13.534 1.788 -18.591 1.00 96.00 489 LEU A O 1
ATOM 3658 N N . ILE A 1 490 ? 15.612 1.407 -17.804 1.00 96.81 490 ILE A N 1
ATOM 3659 C CA . ILE A 1 490 ? 16.262 2.560 -18.421 1.00 96.81 490 ILE A CA 1
ATOM 3660 C C . ILE A 1 490 ? 17.376 2.059 -19.332 1.00 96.81 490 ILE A C 1
ATOM 3662 O O . ILE A 1 490 ? 18.304 1.383 -18.882 1.00 96.81 490 ILE A O 1
ATOM 3666 N N . ALA A 1 491 ? 17.313 2.444 -20.602 1.00 96.94 491 ALA A N 1
ATOM 3667 C CA . ALA A 1 491 ? 18.368 2.211 -21.577 1.00 96.94 491 ALA A CA 1
ATOM 3668 C C . ALA A 1 491 ? 18.755 3.515 -22.275 1.00 96.94 491 ALA A C 1
ATOM 3670 O O . ALA A 1 491 ? 17.918 4.394 -22.488 1.00 96.94 491 ALA A O 1
ATOM 3671 N N . GLU A 1 492 ? 20.027 3.643 -22.637 1.00 96.44 492 GLU A N 1
ATOM 3672 C CA . GLU A 1 492 ? 20.557 4.816 -23.324 1.00 96.44 492 GLU A CA 1
ATOM 3673 C C . GLU A 1 492 ? 21.283 4.419 -24.604 1.00 96.44 492 GLU A C 1
ATOM 3675 O O . GLU A 1 492 ? 22.058 3.466 -24.629 1.00 96.44 492 GLU A O 1
ATOM 3680 N N . VAL A 1 493 ? 21.044 5.165 -25.677 1.00 95.56 493 VAL A N 1
ATOM 3681 C CA . VAL A 1 493 ? 21.696 4.974 -26.974 1.00 95.56 493 VAL A CA 1
ATOM 3682 C C . VAL A 1 493 ? 22.208 6.310 -27.491 1.00 95.56 493 VAL A C 1
ATOM 3684 O O . VAL A 1 493 ? 21.550 7.340 -27.337 1.00 95.56 493 VAL A O 1
ATOM 3687 N N . GLU A 1 494 ? 23.383 6.312 -28.112 1.00 95.62 494 GLU A N 1
ATOM 3688 C CA . GLU A 1 494 ? 23.847 7.467 -28.874 1.00 95.62 494 GLU A CA 1
ATOM 3689 C C . GLU A 1 494 ? 23.371 7.349 -30.323 1.00 95.62 494 GLU A C 1
ATOM 3691 O O . GLU A 1 494 ? 23.657 6.378 -31.027 1.00 95.62 494 GLU A O 1
ATOM 3696 N N . LEU A 1 495 ? 22.615 8.350 -30.763 1.00 95.69 495 LEU A N 1
ATOM 3697 C CA . LEU A 1 495 ? 22.139 8.465 -32.131 1.00 95.69 495 LEU A CA 1
ATOM 3698 C C . LEU A 1 495 ? 22.980 9.502 -32.873 1.00 95.69 495 LEU A C 1
ATOM 3700 O O . LEU A 1 495 ? 23.027 10.663 -32.464 1.00 95.69 495 LEU A O 1
ATOM 3704 N N . ASP A 1 496 ? 23.603 9.094 -33.975 1.00 94.56 496 ASP A N 1
ATOM 3705 C CA . ASP A 1 496 ? 24.503 9.910 -34.782 1.00 94.56 496 ASP A CA 1
ATOM 3706 C C . ASP A 1 496 ? 24.065 9.892 -36.261 1.00 94.56 496 ASP A C 1
ATOM 3708 O O . ASP A 1 496 ? 24.204 8.888 -36.964 1.00 94.56 496 ASP A O 1
ATOM 3712 N N . PRO A 1 497 ? 23.568 11.014 -36.808 1.00 93.19 497 PRO A N 1
ATOM 3713 C CA . PRO A 1 497 ? 23.187 11.079 -38.216 1.00 93.19 497 PRO A CA 1
ATOM 3714 C C . PRO A 1 497 ? 24.313 10.808 -39.220 1.00 93.19 497 PRO A C 1
ATOM 3716 O O . PRO A 1 497 ? 24.028 10.660 -40.405 1.00 93.19 497 PRO A O 1
ATOM 3719 N N . THR A 1 498 ? 25.575 10.780 -38.791 1.00 92.06 498 THR A N 1
ATOM 3720 C CA . THR A 1 498 ? 26.730 10.429 -39.626 1.00 92.06 498 THR A CA 1
ATOM 3721 C C . THR A 1 498 ? 27.019 8.926 -39.647 1.00 92.06 498 THR A C 1
ATOM 3723 O O . THR A 1 498 ? 27.679 8.451 -40.571 1.00 92.06 498 THR A O 1
ATOM 3726 N N . VAL A 1 499 ? 26.486 8.175 -38.678 1.00 91.19 499 VAL A N 1
ATOM 3727 C CA . VAL A 1 499 ? 26.663 6.723 -38.547 1.00 91.19 499 VAL A CA 1
ATOM 3728 C C . VAL A 1 499 ? 25.395 5.978 -38.959 1.00 91.19 499 VAL A C 1
ATOM 3730 O O . VAL A 1 499 ? 25.478 5.010 -39.714 1.00 91.19 499 VAL A O 1
ATOM 3733 N N . GLN A 1 500 ? 24.219 6.417 -38.499 1.00 91.25 500 GLN A N 1
ATOM 3734 C CA . GLN A 1 500 ? 22.946 5.746 -38.765 1.00 91.25 500 GLN A CA 1
ATOM 3735 C C . GLN A 1 500 ? 22.271 6.265 -40.057 1.00 91.25 500 GLN A C 1
ATOM 3737 O O . GLN A 1 500 ? 21.789 7.405 -40.084 1.00 91.25 500 GLN A O 1
ATOM 3742 N N . PRO A 1 501 ? 22.110 5.427 -41.108 1.00 88.69 501 PRO A N 1
ATOM 3743 C CA . PRO A 1 501 ? 21.508 5.852 -42.378 1.00 88.69 501 PRO A CA 1
ATOM 3744 C C . PRO A 1 501 ? 20.069 6.353 -42.235 1.00 88.69 501 PRO A C 1
ATOM 3746 O O . PRO A 1 501 ? 19.668 7.308 -42.895 1.00 88.69 501 PRO A O 1
ATOM 3749 N N . PHE A 1 502 ? 19.292 5.764 -41.318 1.00 89.00 502 PHE A N 1
ATOM 3750 C CA . PHE A 1 502 ? 17.901 6.164 -41.112 1.00 89.00 502 PHE A CA 1
ATOM 3751 C C . PHE A 1 502 ? 17.745 7.605 -40.614 1.00 89.00 502 PHE A C 1
ATOM 3753 O O . PHE A 1 502 ? 16.706 8.216 -40.851 1.00 89.00 502 PHE A O 1
ATOM 3760 N N .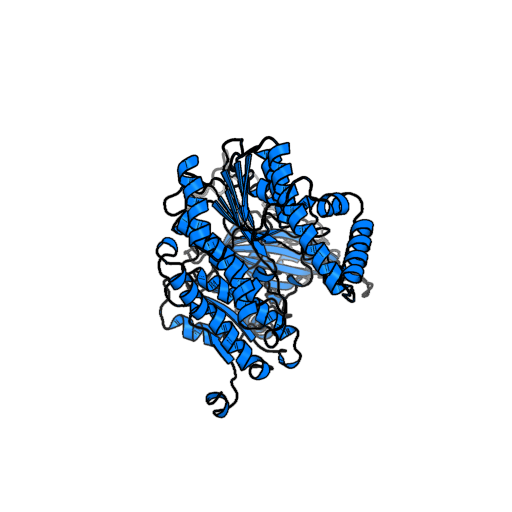 LEU A 1 503 ? 18.759 8.141 -39.929 1.00 91.50 503 LEU A N 1
ATOM 3761 C CA . LEU A 1 503 ? 18.818 9.541 -39.519 1.00 91.50 503 LEU A CA 1
ATOM 3762 C C . LEU A 1 503 ? 19.381 10.401 -40.644 1.00 91.50 503 LEU A C 1
ATOM 3764 O O . LEU A 1 503 ? 18.830 11.462 -40.932 1.00 91.50 503 LEU A O 1
ATOM 3768 N N . PHE A 1 504 ? 20.445 9.932 -41.301 1.00 88.88 504 PHE A N 1
ATOM 3769 C CA . PHE A 1 504 ? 21.058 10.634 -42.426 1.00 88.88 504 PHE A CA 1
ATOM 3770 C C . PHE A 1 504 ? 20.040 10.969 -43.522 1.00 88.88 504 PHE A C 1
ATOM 3772 O O . PHE A 1 504 ? 20.026 12.089 -44.032 1.00 88.88 504 PHE A O 1
ATOM 3779 N N . ASP A 1 505 ? 19.175 10.013 -43.859 1.00 86.81 505 ASP A N 1
ATOM 3780 C CA . ASP A 1 505 ? 18.180 10.146 -44.916 1.00 86.81 505 ASP A CA 1
ATOM 3781 C C . ASP A 1 505 ? 16.834 10.710 -44.429 1.00 86.81 505 ASP A C 1
ATOM 3783 O O . ASP A 1 505 ? 15.957 10.952 -45.248 1.00 86.81 505 ASP A O 1
ATOM 3787 N N . HIS A 1 506 ? 16.628 10.972 -43.135 1.00 88.62 506 HIS A N 1
ATOM 3788 C CA . HIS A 1 506 ? 15.389 11.593 -42.647 1.00 88.62 506 HIS A CA 1
ATOM 3789 C C . HIS A 1 506 ? 15.627 13.054 -42.245 1.00 88.62 506 HIS A C 1
ATOM 3791 O O . HIS A 1 506 ? 15.796 13.409 -41.073 1.00 88.62 506 HIS A O 1
ATOM 3797 N N . LYS A 1 507 ? 15.674 13.914 -43.265 1.00 84.81 507 LYS A N 1
ATOM 3798 C CA . LYS A 1 507 ? 16.070 15.323 -43.170 1.00 84.81 507 LYS A CA 1
ATOM 3799 C C . LYS A 1 507 ? 14.954 16.242 -43.647 1.00 84.81 507 LYS A C 1
ATOM 3801 O O . LYS A 1 507 ? 14.520 16.154 -44.791 1.00 84.81 507 LYS A O 1
ATOM 3806 N N . VAL A 1 508 ? 14.530 17.155 -42.773 1.00 76.62 508 VAL A N 1
ATOM 3807 C CA . VAL A 1 508 ? 13.559 18.211 -43.123 1.00 76.62 508 VAL A CA 1
ATOM 3808 C C . VAL A 1 508 ? 14.231 19.325 -43.929 1.00 76.62 508 VAL A C 1
ATOM 3810 O O . VAL A 1 508 ? 13.640 19.885 -44.844 1.00 76.62 508 VAL A O 1
ATOM 3813 N N . GLU A 1 509 ? 15.493 19.603 -43.609 1.00 77.62 509 GLU A N 1
ATOM 3814 C CA . GLU A 1 509 ? 16.387 20.514 -44.326 1.00 77.62 509 GLU A CA 1
ATOM 3815 C C . GLU A 1 509 ? 17.743 19.816 -44.505 1.00 77.62 509 GLU A C 1
ATOM 3817 O O . GLU A 1 509 ? 18.068 18.904 -43.740 1.00 77.62 509 GLU A O 1
ATOM 3822 N N . THR A 1 510 ? 18.557 20.254 -45.471 1.00 73.69 510 THR A N 1
ATOM 3823 C CA . THR A 1 510 ? 19.835 19.615 -45.855 1.00 73.69 510 THR A CA 1
ATOM 3824 C C . THR A 1 510 ? 20.744 19.248 -44.668 1.00 73.69 510 THR A C 1
ATOM 3826 O O . THR A 1 510 ? 21.346 18.170 -44.670 1.00 73.69 510 THR A O 1
ATOM 3829 N N . ASP A 1 511 ? 20.776 20.092 -43.629 1.00 80.75 511 ASP A N 1
ATOM 3830 C CA . ASP A 1 511 ? 21.644 19.948 -42.449 1.00 80.75 511 ASP A CA 1
ATOM 3831 C C . ASP A 1 511 ? 20.873 19.723 -41.136 1.00 80.75 511 ASP A C 1
ATOM 3833 O O . ASP A 1 511 ? 21.405 19.944 -40.041 1.00 80.75 511 ASP A O 1
ATOM 3837 N N . LEU A 1 512 ? 19.611 19.288 -41.223 1.00 89.25 512 LEU A N 1
ATOM 3838 C CA . LEU A 1 512 ? 18.763 19.064 -40.054 1.00 89.25 512 LEU A CA 1
ATOM 3839 C C . LEU A 1 512 ? 18.070 17.688 -40.087 1.00 89.25 512 LEU A C 1
ATOM 3841 O O . LEU A 1 512 ? 16.880 17.602 -40.410 1.00 89.25 512 LEU A O 1
ATOM 3845 N N . PRO A 1 513 ? 18.792 16.615 -39.710 1.00 92.06 513 PRO A N 1
ATOM 3846 C CA . PRO A 1 513 ? 18.213 15.304 -39.428 1.00 92.06 513 PRO A CA 1
ATOM 3847 C C . PRO A 1 513 ? 17.209 15.350 -38.277 1.00 92.06 513 PRO A C 1
ATOM 3849 O O . PRO A 1 513 ? 17.426 16.033 -37.264 1.00 92.06 513 PRO A O 1
ATOM 3852 N N . TRP A 1 514 ? 16.105 14.625 -38.429 1.00 92.44 514 TRP A N 1
ATOM 3853 C CA . TRP A 1 514 ? 15.085 14.428 -37.397 1.00 92.44 514 TRP A CA 1
ATOM 3854 C C . TRP A 1 514 ? 14.924 12.933 -37.149 1.00 92.44 514 TRP A C 1
ATOM 3856 O O . TRP A 1 514 ? 14.953 12.155 -38.097 1.00 92.44 514 TRP A O 1
ATOM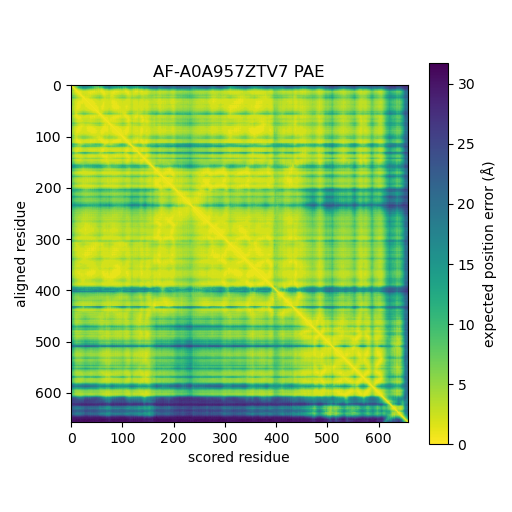 3866 N N . LEU A 1 515 ? 14.688 12.519 -35.903 1.00 93.75 515 LEU A N 1
ATOM 3867 C CA . LEU A 1 515 ? 14.312 11.128 -35.640 1.00 93.75 515 LEU A CA 1
ATOM 3868 C C . LEU A 1 515 ? 12.941 10.840 -36.293 1.00 93.75 515 LEU A C 1
ATOM 3870 O O . LEU A 1 515 ? 11.977 11.545 -35.966 1.00 93.75 515 LEU A O 1
ATOM 3874 N N . PRO A 1 516 ? 12.817 9.840 -37.190 1.00 91.94 516 PRO A N 1
ATOM 3875 C CA . PRO A 1 516 ? 11.519 9.446 -37.728 1.00 91.94 516 PRO A CA 1
ATOM 3876 C C . PRO A 1 516 ? 10.578 8.991 -36.609 1.00 91.94 516 PRO A C 1
ATOM 3878 O O . PRO A 1 516 ? 10.987 8.256 -35.712 1.00 91.94 516 PRO A O 1
ATOM 3881 N N . GLY A 1 517 ? 9.295 9.356 -36.687 1.00 90.88 517 GLY A N 1
ATOM 3882 C CA . GLY A 1 517 ? 8.308 8.940 -35.679 1.00 90.88 517 GLY A CA 1
ATOM 3883 C C . GLY A 1 517 ? 8.178 7.416 -35.552 1.00 90.88 517 GLY A C 1
ATOM 3884 O O . GLY A 1 517 ? 8.010 6.896 -34.450 1.00 90.88 517 GLY A O 1
ATOM 3885 N N . VAL A 1 518 ? 8.351 6.690 -36.661 1.00 91.62 518 VAL A N 1
ATOM 3886 C CA . VAL A 1 518 ? 8.383 5.218 -36.669 1.00 91.62 518 VAL A CA 1
ATOM 3887 C C . VAL A 1 518 ? 9.556 4.659 -35.864 1.00 91.62 518 VAL A C 1
ATOM 3889 O O . VAL A 1 518 ? 9.366 3.701 -35.133 1.00 91.62 518 VAL A O 1
ATOM 3892 N N . MET A 1 519 ? 10.725 5.308 -35.885 1.00 94.81 519 MET A N 1
ATOM 3893 C CA . MET A 1 519 ? 11.876 4.892 -35.072 1.00 94.81 519 MET A CA 1
ATOM 3894 C C . MET A 1 519 ? 11.685 5.230 -33.592 1.00 94.81 519 MET A C 1
ATOM 3896 O O . MET A 1 519 ? 12.172 4.511 -32.728 1.00 94.81 519 MET A O 1
ATOM 3900 N N . GLY A 1 520 ? 10.938 6.296 -33.280 1.00 95.69 520 GLY A N 1
ATOM 3901 C CA . GLY A 1 520 ? 10.482 6.537 -31.910 1.00 95.69 520 GLY A CA 1
ATOM 3902 C C . GLY A 1 520 ? 9.589 5.403 -31.397 1.00 95.69 520 GLY A C 1
ATOM 3903 O O . GLY A 1 520 ? 9.731 4.976 -30.255 1.00 95.69 520 GLY A O 1
ATOM 3904 N N . SER A 1 521 ? 8.721 4.883 -32.267 1.00 96.25 521 SER A N 1
ATOM 3905 C CA . SER A 1 521 ? 7.839 3.741 -31.978 1.00 96.25 521 SER A CA 1
ATOM 3906 C C . SER A 1 521 ? 8.646 2.451 -31.811 1.00 96.25 521 SER A C 1
ATOM 3908 O O . SER A 1 521 ? 8.462 1.743 -30.825 1.00 96.25 521 SER A O 1
ATOM 3910 N N . GLU A 1 522 ? 9.590 2.203 -32.724 1.00 96.06 522 GLU A N 1
ATOM 3911 C CA . GLU A 1 522 ? 10.516 1.069 -32.680 1.00 96.06 522 GLU A CA 1
ATOM 3912 C C . GLU A 1 522 ? 11.317 1.059 -31.376 1.00 96.06 522 GLU A C 1
ATOM 3914 O O . GLU A 1 522 ? 11.316 0.059 -30.676 1.00 96.06 522 GLU A O 1
ATOM 3919 N N . GLY A 1 523 ? 11.917 2.182 -30.966 1.00 96.31 523 GLY A N 1
ATOM 3920 C CA . GLY A 1 523 ? 12.685 2.229 -29.717 1.00 96.31 523 GLY A CA 1
ATOM 3921 C C . GLY A 1 523 ? 11.861 1.890 -28.476 1.00 96.31 523 GLY A C 1
ATOM 3922 O O . GLY A 1 523 ? 12.324 1.156 -27.604 1.00 96.31 523 GLY A O 1
ATOM 3923 N N . MET A 1 524 ? 10.614 2.364 -28.407 1.00 97.38 524 MET A N 1
ATOM 3924 C CA . MET A 1 524 ? 9.697 1.985 -27.327 1.00 97.38 524 MET A CA 1
ATOM 3925 C C . MET A 1 524 ? 9.355 0.484 -27.372 1.00 97.38 524 MET A C 1
ATOM 3927 O O . MET A 1 524 ? 9.320 -0.167 -26.327 1.00 97.38 524 MET A O 1
ATOM 3931 N N . ALA A 1 525 ? 9.156 -0.075 -28.568 1.00 96.62 525 ALA A N 1
ATOM 3932 C CA . ALA A 1 525 ? 8.868 -1.490 -28.796 1.00 96.62 525 ALA A CA 1
ATOM 3933 C C . ALA A 1 525 ? 10.054 -2.409 -28.434 1.00 96.62 525 ALA A C 1
ATOM 3935 O O . ALA A 1 525 ? 9.875 -3.414 -27.736 1.00 96.62 525 ALA A O 1
ATOM 3936 N N . GLU A 1 526 ? 11.268 -2.049 -28.860 1.00 95.69 526 GLU A N 1
ATOM 3937 C CA . GLU A 1 526 ? 12.515 -2.748 -28.540 1.00 95.69 526 GLU A CA 1
ATOM 3938 C C . GLU A 1 526 ? 12.738 -2.776 -27.019 1.00 95.69 526 GLU A C 1
ATOM 3940 O O . GLU A 1 526 ? 12.986 -3.841 -26.446 1.00 95.69 526 GLU A O 1
ATOM 3945 N N . ALA A 1 527 ? 12.591 -1.624 -26.350 1.00 95.69 527 ALA A N 1
ATOM 3946 C CA . ALA A 1 527 ? 12.769 -1.500 -24.902 1.00 95.69 527 ALA A CA 1
ATOM 3947 C C . ALA A 1 527 ? 11.764 -2.355 -24.115 1.00 95.69 527 ALA A C 1
ATOM 3949 O O . ALA A 1 527 ? 12.146 -3.058 -23.179 1.00 95.69 527 ALA A O 1
ATOM 3950 N N . ALA A 1 528 ? 10.492 -2.351 -24.521 1.00 96.25 528 ALA A N 1
ATOM 3951 C CA . ALA A 1 528 ? 9.457 -3.170 -23.895 1.00 96.25 528 ALA A CA 1
ATOM 3952 C C . ALA A 1 528 ? 9.714 -4.674 -24.082 1.00 96.25 528 ALA A C 1
ATOM 3954 O O . ALA A 1 528 ? 9.576 -5.451 -23.137 1.00 96.25 528 ALA A O 1
ATOM 3955 N N . SER A 1 529 ? 10.153 -5.080 -25.276 1.00 93.38 529 SER A N 1
ATOM 3956 C CA . SER A 1 529 ? 10.448 -6.483 -25.594 1.00 93.38 529 SER A CA 1
ATOM 3957 C C . SER A 1 529 ? 11.588 -7.053 -24.747 1.00 93.38 529 SER A C 1
ATOM 3959 O O . SER A 1 529 ? 11.577 -8.237 -24.415 1.00 93.38 529 SER A O 1
ATOM 3961 N N . LEU A 1 530 ? 12.566 -6.223 -24.365 1.00 92.25 530 LEU A N 1
ATOM 3962 C CA . LEU A 1 530 ? 13.698 -6.660 -23.548 1.00 92.25 530 LEU A CA 1
ATOM 3963 C C . LEU A 1 530 ? 13.279 -7.114 -22.139 1.00 92.25 530 LEU A C 1
ATOM 3965 O O . LEU A 1 530 ? 13.861 -8.058 -21.607 1.00 92.25 530 LEU A O 1
ATOM 3969 N N . LEU A 1 531 ? 12.267 -6.469 -21.549 1.00 89.50 531 LEU A N 1
ATOM 3970 C CA . LEU A 1 531 ? 11.735 -6.820 -20.226 1.00 89.50 531 LEU A CA 1
ATOM 3971 C C . LEU A 1 531 ? 10.790 -8.031 -20.238 1.00 89.50 531 LEU A C 1
ATOM 3973 O O . LEU A 1 531 ? 10.504 -8.577 -19.174 1.00 89.50 531 LEU A O 1
ATOM 3977 N N . ALA A 1 532 ? 10.320 -8.467 -21.408 1.00 91.88 532 ALA A N 1
ATOM 3978 C CA . ALA A 1 532 ? 9.363 -9.563 -21.538 1.00 91.88 532 ALA A CA 1
ATOM 3979 C C . ALA A 1 532 ? 9.858 -10.673 -22.485 1.00 91.88 532 ALA A C 1
ATOM 3981 O O . ALA A 1 532 ? 9.296 -10.874 -23.567 1.00 91.88 532 ALA A O 1
ATOM 3982 N N . PRO A 1 533 ? 10.896 -11.443 -22.102 1.00 87.56 533 PRO A N 1
ATOM 3983 C CA . PRO A 1 533 ? 11.325 -12.596 -22.883 1.00 87.56 533 PRO A CA 1
ATOM 3984 C C . PRO A 1 533 ? 10.160 -13.559 -23.160 1.00 87.56 533 PRO A C 1
ATOM 3986 O O . PRO A 1 533 ? 9.406 -13.917 -22.258 1.00 87.56 533 PRO A O 1
ATOM 3989 N N . GLY A 1 534 ? 10.018 -13.992 -24.414 1.00 90.06 534 GLY A N 1
ATOM 3990 C CA . GLY A 1 534 ? 8.926 -14.876 -24.844 1.00 90.06 534 GLY A CA 1
ATOM 3991 C C . GLY A 1 534 ? 7.633 -14.156 -25.244 1.00 90.06 534 GLY A C 1
ATOM 3992 O O . GLY A 1 534 ? 6.705 -14.818 -25.699 1.00 90.06 534 GLY A O 1
ATOM 3993 N N . TYR A 1 535 ? 7.581 -12.827 -25.130 1.00 94.00 535 TYR A N 1
ATOM 3994 C CA . TYR A 1 535 ? 6.511 -12.001 -25.683 1.00 94.00 535 TYR A CA 1
ATOM 3995 C C . TYR A 1 535 ? 6.920 -11.365 -27.013 1.00 94.00 535 TYR A C 1
ATOM 3997 O O . TYR A 1 535 ? 8.101 -11.254 -27.346 1.00 94.00 535 TYR A O 1
ATOM 4005 N N . ARG A 1 536 ? 5.921 -10.911 -27.768 1.00 93.56 536 ARG A N 1
ATOM 4006 C CA . ARG A 1 536 ? 6.073 -10.114 -28.991 1.00 93.56 536 ARG A CA 1
ATOM 4007 C C . ARG A 1 536 ? 5.222 -8.858 -28.911 1.00 93.56 536 ARG A C 1
ATOM 4009 O O . ARG A 1 536 ? 4.157 -8.867 -28.297 1.00 93.56 536 ARG A O 1
ATOM 4016 N N . VAL A 1 537 ? 5.676 -7.798 -29.569 1.00 94.81 537 VAL A N 1
ATOM 4017 C CA . VAL A 1 537 ? 4.920 -6.549 -29.702 1.00 94.81 537 VAL A CA 1
ATOM 4018 C C . VAL A 1 537 ? 3.724 -6.796 -30.608 1.00 94.81 537 VAL A C 1
ATOM 4020 O O . VAL A 1 537 ? 3.882 -7.138 -31.778 1.00 94.81 537 VAL A O 1
ATOM 4023 N N . ALA A 1 538 ? 2.530 -6.650 -30.044 1.00 93.81 538 ALA A N 1
ATOM 4024 C CA . ALA A 1 538 ? 1.276 -6.748 -30.773 1.00 93.81 538 ALA A CA 1
ATOM 4025 C C . ALA A 1 538 ? 0.869 -5.390 -31.349 1.00 93.81 538 ALA A C 1
ATOM 4027 O O . ALA A 1 538 ? 0.386 -5.314 -32.476 1.00 93.81 538 ALA A O 1
ATOM 4028 N N . GLU A 1 539 ? 1.039 -4.321 -30.566 1.00 93.62 539 GLU A N 1
ATOM 4029 C CA . GLU A 1 539 ? 0.484 -3.009 -30.891 1.00 93.62 539 GLU A CA 1
ATOM 4030 C C . GLU A 1 539 ? 1.201 -1.872 -30.152 1.00 93.62 539 GLU A C 1
ATOM 4032 O O . GLU A 1 539 ? 1.667 -2.046 -29.024 1.00 93.62 539 GLU A O 1
ATOM 4037 N N . ILE A 1 540 ? 1.242 -0.694 -30.781 1.00 95.88 540 ILE A N 1
ATOM 4038 C CA . ILE A 1 540 ? 1.619 0.576 -30.150 1.00 95.88 540 ILE A CA 1
ATOM 4039 C C . ILE A 1 540 ? 0.351 1.421 -30.016 1.00 95.88 540 ILE A C 1
ATOM 4041 O O . ILE A 1 540 ? -0.217 1.873 -31.009 1.00 95.88 540 ILE A O 1
ATOM 4045 N N . LEU A 1 541 ? -0.088 1.618 -28.779 1.00 95.62 541 LEU A N 1
ATOM 4046 C CA . LEU A 1 541 ? -1.309 2.316 -28.394 1.00 95.62 541 LEU A CA 1
ATOM 4047 C C . LEU A 1 541 ? -0.994 3.745 -27.933 1.00 95.62 541 LEU A C 1
ATOM 4049 O O . LEU A 1 541 ? 0.072 4.015 -27.375 1.00 95.62 541 LEU A O 1
ATOM 4053 N N . ASP A 1 542 ? -1.945 4.656 -28.149 1.00 94.75 542 ASP A N 1
ATOM 4054 C CA . ASP A 1 542 ? -1.940 6.027 -27.613 1.00 94.75 542 ASP A CA 1
ATOM 4055 C C . ASP A 1 542 ? -0.623 6.796 -27.810 1.00 94.75 542 ASP A C 1
ATOM 4057 O O . ASP A 1 542 ? -0.182 7.564 -26.948 1.00 94.75 542 ASP A O 1
ATOM 4061 N N . GLN A 1 543 ? 0.026 6.605 -28.962 1.00 95.62 543 GLN A N 1
ATOM 4062 C CA . GLN A 1 543 ? 1.294 7.263 -29.240 1.00 95.62 543 GLN A CA 1
ATOM 4063 C C . GLN A 1 543 ? 1.137 8.786 -29.309 1.00 95.62 543 GLN A C 1
ATOM 4065 O O . GLN A 1 543 ? 0.433 9.344 -30.154 1.00 95.62 543 GLN A O 1
ATOM 4070 N N . ARG A 1 544 ? 1.881 9.475 -28.445 1.00 96.38 544 ARG A N 1
ATOM 4071 C CA . ARG A 1 544 ? 1.972 10.932 -28.360 1.00 96.38 544 ARG A CA 1
ATOM 4072 C C . ARG A 1 544 ? 3.338 11.394 -28.850 1.00 96.38 544 ARG A C 1
ATOM 4074 O O . ARG A 1 544 ? 4.368 11.068 -28.264 1.00 96.38 544 ARG A O 1
ATOM 4081 N N . ASN A 1 545 ? 3.333 12.220 -29.893 1.00 94.00 545 ASN A N 1
ATOM 4082 C CA . ASN A 1 545 ? 4.524 12.899 -30.404 1.00 94.00 545 ASN A CA 1
ATOM 4083 C C . ASN A 1 545 ? 4.668 14.253 -29.691 1.00 94.00 545 ASN A C 1
ATOM 4085 O O . ASN A 1 545 ? 4.097 15.256 -30.119 1.00 94.00 545 ASN A O 1
ATOM 4089 N N . LEU A 1 546 ? 5.396 14.265 -28.575 1.00 95.94 546 LEU A N 1
ATOM 4090 C CA . LEU A 1 546 ? 5.519 15.406 -27.658 1.00 95.94 546 LEU A CA 1
ATOM 4091 C C . LEU A 1 546 ? 6.453 16.497 -28.199 1.00 95.94 546 LEU A C 1
ATOM 4093 O O . LEU A 1 546 ? 6.287 17.682 -27.906 1.00 95.94 546 LEU A O 1
ATOM 4097 N N . GLY A 1 547 ? 7.420 16.116 -29.034 1.00 93.00 547 GLY A N 1
ATOM 4098 C CA . GLY A 1 547 ? 8.280 17.065 -29.726 1.00 93.00 547 GLY A CA 1
ATOM 4099 C C . GLY A 1 547 ? 9.290 16.393 -30.647 1.00 93.00 547 GLY A C 1
ATOM 4100 O O . GLY A 1 547 ? 9.768 15.298 -30.378 1.00 93.00 547 GLY A O 1
ATOM 4101 N N . ALA A 1 548 ? 9.681 17.075 -31.722 1.00 91.38 548 ALA A N 1
ATOM 4102 C CA . ALA A 1 548 ? 10.689 16.553 -32.643 1.00 91.38 548 ALA A CA 1
ATOM 4103 C C . ALA A 1 548 ? 12.081 16.458 -31.987 1.00 91.38 548 ALA A C 1
ATOM 4105 O O . ALA A 1 548 ? 12.558 17.432 -31.387 1.00 91.38 548 ALA A O 1
ATOM 4106 N N . LEU A 1 549 ? 12.749 15.311 -32.149 1.00 94.69 549 LEU A N 1
ATOM 4107 C CA . LEU A 1 549 ? 14.169 15.141 -31.839 1.00 94.69 549 LEU A CA 1
ATOM 4108 C C . LEU A 1 549 ? 14.994 15.538 -33.063 1.00 94.69 549 LEU A C 1
ATOM 4110 O O . LEU A 1 549 ? 14.994 14.842 -34.076 1.00 94.69 549 LEU A O 1
ATOM 4114 N N . LYS A 1 550 ? 15.664 16.686 -32.960 1.00 93.81 550 LYS A N 1
ATOM 4115 C CA . LYS A 1 550 ? 16.443 17.301 -34.040 1.00 93.81 550 LYS A CA 1
ATOM 4116 C C . LYS A 1 550 ? 17.933 17.207 -33.744 1.00 93.81 550 LYS A C 1
ATOM 4118 O O . LYS A 1 550 ? 18.344 17.498 -32.614 1.00 93.81 550 LYS A O 1
ATOM 4123 N N . PHE A 1 551 ? 18.726 16.906 -34.761 1.00 93.62 551 PHE A N 1
ATOM 4124 C CA . PHE A 1 551 ? 20.182 16.820 -34.676 1.00 93.62 551 PHE A CA 1
ATOM 4125 C C . PHE A 1 551 ? 20.800 18.036 -35.368 1.00 93.62 551 PHE A C 1
ATOM 4127 O O . PHE A 1 551 ? 21.055 18.040 -36.569 1.00 93.62 551 PHE A O 1
ATOM 4134 N N . HIS A 1 552 ? 20.977 19.125 -34.621 1.00 90.69 552 HIS A N 1
ATOM 4135 C CA . HIS A 1 552 ? 21.553 20.346 -35.179 1.00 90.69 552 HIS A CA 1
ATOM 4136 C C . HIS A 1 552 ? 23.002 20.100 -35.602 1.00 90.69 552 HIS A C 1
ATOM 4138 O O . HIS A 1 552 ? 23.782 19.569 -34.818 1.00 90.69 552 HIS A O 1
ATOM 4144 N N . ARG A 1 553 ? 23.350 20.496 -36.835 1.00 89.06 553 ARG A N 1
ATOM 4145 C CA . ARG A 1 553 ? 24.687 20.286 -37.424 1.00 89.06 553 ARG A CA 1
ATOM 4146 C C . ARG A 1 553 ? 25.098 18.808 -37.494 1.00 89.06 553 ARG A C 1
ATOM 4148 O O . ARG A 1 553 ? 26.285 18.514 -37.545 1.00 89.06 553 ARG A O 1
ATOM 4155 N N . SER A 1 554 ? 24.125 17.892 -37.507 1.00 89.44 554 SER A N 1
ATOM 4156 C CA . SER A 1 554 ? 24.352 16.440 -37.450 1.00 89.44 554 SER A CA 1
ATOM 4157 C C . SER A 1 554 ? 25.182 15.986 -36.240 1.00 89.44 554 SER A C 1
ATOM 4159 O O . SER A 1 554 ? 25.846 14.961 -36.306 1.00 89.44 554 SER A O 1
ATOM 4161 N N . GLU A 1 555 ? 25.157 16.742 -35.137 1.00 92.06 555 GLU A N 1
ATOM 4162 C CA . GLU A 1 555 ? 25.840 16.349 -33.902 1.00 92.06 555 GLU A CA 1
ATOM 4163 C C . GLU A 1 555 ? 25.105 15.169 -33.235 1.00 92.06 555 GLU A C 1
ATOM 4165 O O . GLU A 1 555 ? 23.866 15.203 -33.175 1.00 92.06 555 GLU A O 1
ATOM 4170 N N . PRO A 1 556 ? 25.833 14.160 -32.712 1.00 94.12 556 PRO A N 1
ATOM 4171 C CA . PRO A 1 556 ? 25.241 13.034 -31.997 1.00 94.12 556 PRO A CA 1
ATOM 4172 C C . PRO A 1 556 ? 24.435 13.471 -30.776 1.00 94.12 556 PRO A C 1
ATOM 4174 O O . PRO A 1 556 ? 24.703 14.510 -30.162 1.00 94.12 556 PRO A O 1
ATOM 4177 N N . LYS A 1 557 ? 23.448 12.657 -30.395 1.00 94.81 557 LYS A N 1
ATOM 4178 C CA . LYS A 1 557 ? 22.669 12.864 -29.170 1.00 94.81 557 LYS A CA 1
ATOM 4179 C C . LYS A 1 557 ? 22.425 11.567 -28.425 1.00 94.81 557 LYS A C 1
ATOM 4181 O O . LYS A 1 557 ? 22.001 10.578 -29.018 1.00 94.81 557 LYS A O 1
ATOM 4186 N N . THR A 1 558 ? 22.575 11.628 -27.106 1.00 95.81 558 THR A N 1
ATOM 4187 C CA . THR A 1 558 ? 22.115 10.573 -26.207 1.00 95.81 558 THR A CA 1
ATOM 4188 C C . THR A 1 558 ? 20.596 10.609 -26.099 1.00 95.81 558 THR A C 1
ATOM 4190 O O . THR A 1 558 ? 19.987 11.636 -25.774 1.00 95.81 558 THR A O 1
ATOM 4193 N N . VAL A 1 559 ? 19.989 9.462 -26.365 1.00 96.88 559 VAL A N 1
ATOM 4194 C CA . VAL A 1 559 ? 18.568 9.189 -26.197 1.00 96.88 559 VAL A CA 1
ATOM 4195 C C . VAL A 1 559 ? 18.401 8.203 -25.055 1.00 96.88 559 VAL A C 1
ATOM 4197 O O . VAL A 1 559 ? 19.124 7.215 -24.983 1.00 96.88 559 VAL A O 1
ATOM 4200 N N . ARG A 1 560 ? 17.436 8.471 -24.178 1.00 97.44 560 ARG A N 1
ATOM 4201 C CA . ARG A 1 560 ? 17.014 7.580 -23.102 1.00 97.44 560 ARG A CA 1
ATOM 4202 C C . ARG A 1 560 ? 15.645 7.006 -23.419 1.00 97.44 560 ARG A C 1
ATOM 4204 O O . ARG A 1 560 ? 14.717 7.756 -23.721 1.00 97.44 560 ARG A O 1
ATOM 4211 N N . LEU A 1 561 ? 15.536 5.692 -23.312 1.00 97.69 561 LEU A N 1
ATOM 4212 C CA . LEU A 1 561 ? 14.289 4.948 -23.349 1.00 97.69 561 LEU A CA 1
ATOM 4213 C C . LEU A 1 561 ? 13.974 4.451 -21.945 1.00 97.69 561 LEU A C 1
ATOM 4215 O O . LEU A 1 561 ? 14.816 3.816 -21.309 1.00 97.69 561 LEU A O 1
ATOM 4219 N N . THR A 1 562 ? 12.757 4.731 -21.497 1.00 97.38 562 THR A N 1
ATOM 4220 C CA . THR A 1 562 ? 12.228 4.236 -20.230 1.00 97.38 562 THR A CA 1
ATOM 4221 C C . THR A 1 562 ? 10.990 3.400 -20.501 1.00 97.38 562 THR A C 1
ATOM 4223 O O . THR A 1 562 ? 10.106 3.872 -21.215 1.00 97.38 562 THR A O 1
ATOM 4226 N N . VAL A 1 563 ? 10.907 2.190 -19.936 1.00 97.31 563 VAL A N 1
ATOM 4227 C CA . VAL A 1 563 ? 9.711 1.338 -20.037 1.00 97.31 563 VAL A CA 1
ATOM 4228 C C . VAL A 1 563 ? 9.367 0.684 -18.704 1.00 97.31 563 VAL A C 1
ATOM 4230 O O . VAL A 1 563 ? 10.210 0.033 -18.090 1.00 97.31 563 VAL A O 1
ATOM 4233 N N . LYS A 1 564 ? 8.099 0.788 -18.294 1.00 95.94 564 LYS A N 1
ATOM 4234 C CA . LYS A 1 564 ? 7.515 0.013 -17.187 1.00 95.94 564 LYS A CA 1
ATOM 4235 C C . LYS A 1 564 ? 6.462 -0.939 -17.736 1.00 95.94 564 LYS A C 1
ATOM 4237 O O . LYS A 1 564 ? 5.558 -0.483 -18.430 1.00 95.94 564 LYS A O 1
ATOM 4242 N N . LEU A 1 565 ? 6.566 -2.229 -17.422 1.00 95.25 565 LEU A N 1
ATOM 4243 C CA . LEU A 1 565 ? 5.568 -3.223 -17.817 1.00 95.25 565 LEU A CA 1
ATOM 4244 C C . LEU A 1 565 ? 4.554 -3.466 -16.697 1.00 95.25 565 LEU A C 1
ATOM 4246 O O . LEU A 1 565 ? 4.924 -3.635 -15.537 1.00 95.25 565 LEU A O 1
ATOM 4250 N N . PHE A 1 566 ? 3.287 -3.546 -17.079 1.00 94.00 566 PHE A N 1
ATOM 4251 C CA . PHE A 1 566 ? 2.151 -3.872 -16.228 1.00 94.00 566 PHE A CA 1
ATOM 4252 C C . PHE A 1 566 ? 1.438 -5.107 -16.780 1.00 94.00 566 PHE A C 1
ATOM 4254 O O . PHE A 1 566 ? 1.465 -5.357 -17.987 1.00 94.00 566 PHE A O 1
ATOM 4261 N N . ALA A 1 567 ? 0.782 -5.871 -15.908 1.00 92.25 567 ALA A N 1
ATOM 4262 C CA . ALA A 1 567 ? -0.108 -6.939 -16.349 1.00 92.25 567 ALA A CA 1
ATOM 4263 C C . ALA A 1 567 ? -1.315 -6.346 -17.096 1.00 92.25 567 ALA A C 1
ATOM 4265 O O . ALA A 1 567 ? -1.936 -5.399 -16.613 1.00 92.25 567 ALA A O 1
ATOM 4266 N N . GLY A 1 568 ? -1.623 -6.897 -18.268 1.00 90.06 568 GLY A N 1
ATOM 4267 C CA . GLY A 1 568 ? -2.810 -6.588 -19.057 1.00 90.06 568 GLY A CA 1
ATOM 4268 C C . GLY A 1 568 ? -3.824 -7.734 -19.051 1.00 90.06 568 GLY A C 1
ATOM 4269 O O . GLY A 1 568 ? -3.700 -8.713 -18.311 1.00 90.06 568 GLY A O 1
ATOM 4270 N N . ASP A 1 569 ? -4.837 -7.613 -19.905 1.00 85.81 569 ASP A N 1
ATOM 4271 C CA . ASP A 1 569 ? -5.871 -8.634 -20.068 1.00 85.81 569 ASP A CA 1
ATOM 4272 C C . ASP A 1 569 ? -5.353 -9.857 -20.841 1.00 85.81 569 ASP A C 1
ATOM 4274 O O . ASP A 1 569 ? -4.454 -9.756 -21.671 1.00 85.81 569 ASP A O 1
ATOM 4278 N N . ASN A 1 570 ? -5.961 -11.027 -20.616 1.00 85.12 570 ASN A N 1
ATOM 4279 C CA . ASN A 1 570 ? -5.671 -12.272 -21.350 1.00 85.12 570 ASN A CA 1
ATOM 4280 C C . ASN A 1 570 ? -4.194 -12.720 -21.325 1.00 85.12 570 ASN A C 1
ATOM 4282 O O . ASN A 1 570 ? -3.748 -13.428 -22.226 1.00 85.12 570 ASN A O 1
ATOM 4286 N N . GLY A 1 571 ? -3.444 -12.328 -20.290 1.00 87.25 571 GLY A N 1
ATOM 4287 C CA . GLY A 1 571 ? -2.019 -12.638 -20.166 1.00 87.25 571 GLY A CA 1
ATOM 4288 C C . GLY A 1 571 ? -1.104 -11.724 -20.984 1.00 87.25 571 GLY A C 1
ATOM 4289 O O . GLY A 1 571 ? 0.096 -11.975 -21.022 1.00 87.25 571 GLY A O 1
ATOM 4290 N N . ASP A 1 572 ? -1.635 -10.672 -21.613 1.00 93.12 572 ASP A N 1
ATOM 4291 C CA . ASP A 1 572 ? -0.821 -9.637 -22.246 1.00 93.12 572 ASP A CA 1
ATOM 4292 C C . ASP A 1 572 ? -0.079 -8.793 -21.196 1.00 93.12 572 ASP A C 1
ATOM 4294 O O . ASP A 1 572 ? -0.444 -8.740 -20.018 1.00 93.12 572 ASP A O 1
ATOM 4298 N N . LEU A 1 573 ? 0.952 -8.079 -21.644 1.00 95.25 573 LEU A N 1
ATOM 4299 C CA . LEU A 1 573 ? 1.637 -7.049 -20.867 1.00 95.25 573 LEU A CA 1
ATOM 4300 C C . LEU A 1 573 ? 1.471 -5.691 -21.546 1.00 95.25 573 LEU A C 1
ATOM 4302 O O . LEU A 1 573 ? 1.474 -5.585 -22.773 1.00 95.25 573 LEU A O 1
ATOM 4306 N N . LEU A 1 574 ? 1.356 -4.639 -20.742 1.00 96.31 574 LEU A N 1
ATOM 4307 C CA . LEU A 1 574 ? 1.246 -3.259 -21.201 1.00 96.31 574 LEU A CA 1
ATOM 4308 C C . LEU A 1 574 ? 2.475 -2.476 -20.745 1.00 96.31 574 LEU A C 1
ATOM 4310 O O . LEU A 1 574 ? 2.731 -2.358 -19.552 1.00 96.31 574 LEU A O 1
ATOM 4314 N N . GLY A 1 575 ? 3.246 -1.955 -21.694 1.00 96.62 575 GLY A N 1
ATOM 4315 C CA . GLY A 1 575 ? 4.454 -1.182 -21.441 1.00 96.62 575 GLY A CA 1
ATOM 4316 C C . GLY A 1 575 ? 4.230 0.316 -21.562 1.00 96.62 575 GLY A C 1
ATOM 4317 O O . GLY A 1 575 ? 4.086 0.813 -22.673 1.00 96.62 575 GLY A O 1
ATOM 4318 N N . GLU A 1 576 ? 4.263 1.055 -20.456 1.00 96.94 576 GLU A N 1
ATOM 4319 C CA . GLU A 1 576 ? 4.340 2.519 -20.496 1.00 96.94 576 GLU A CA 1
ATOM 4320 C C . GLU A 1 576 ? 5.751 2.930 -20.912 1.00 96.94 576 GLU A C 1
ATOM 4322 O O . GLU A 1 576 ? 6.698 2.754 -20.139 1.00 96.94 576 GLU A O 1
ATOM 4327 N N . ALA A 1 577 ? 5.892 3.467 -22.123 1.00 97.75 577 ALA A N 1
ATOM 4328 C CA . ALA A 1 577 ? 7.178 3.790 -22.718 1.00 97.75 577 ALA A CA 1
ATOM 4329 C C . ALA A 1 577 ? 7.355 5.296 -22.951 1.00 97.75 577 ALA A C 1
ATOM 4331 O O . ALA A 1 577 ? 6.423 5.996 -23.359 1.00 97.75 577 ALA A O 1
ATOM 4332 N N . LEU A 1 578 ? 8.574 5.789 -22.724 1.00 97.81 578 LEU A N 1
ATOM 4333 C CA . LEU A 1 578 ? 8.974 7.176 -22.955 1.00 97.81 578 LEU A CA 1
ATOM 4334 C C . LEU A 1 578 ? 10.348 7.229 -23.630 1.00 97.81 578 LEU A C 1
ATOM 4336 O O . LEU A 1 578 ? 11.292 6.585 -23.178 1.00 97.81 578 LEU A O 1
ATOM 4340 N N . LEU A 1 579 ? 10.469 8.044 -24.678 1.00 98.06 579 LEU A N 1
ATOM 4341 C CA . LEU A 1 579 ? 11.730 8.378 -25.337 1.00 98.06 579 LEU A CA 1
ATOM 4342 C C . LEU A 1 579 ? 12.074 9.844 -25.067 1.00 98.06 579 LEU A C 1
ATOM 4344 O O . LEU A 1 579 ? 11.322 10.755 -25.437 1.00 98.06 579 LEU A O 1
ATOM 4348 N N . GLN A 1 580 ? 13.243 10.066 -24.471 1.00 97.81 580 GLN A N 1
ATOM 4349 C CA . GLN A 1 580 ? 13.766 11.381 -24.110 1.00 97.81 580 GLN A CA 1
ATOM 4350 C C . GLN A 1 580 ? 15.140 11.614 -24.745 1.00 97.81 580 GLN A C 1
ATOM 4352 O O . GLN A 1 580 ? 15.893 10.670 -24.959 1.00 97.81 580 GLN A O 1
ATOM 4357 N N . SER A 1 581 ? 15.510 12.866 -25.018 1.00 96.25 581 SER A N 1
ATOM 4358 C CA . SER A 1 581 ? 16.914 13.217 -25.269 1.00 96.25 581 SER A CA 1
ATOM 4359 C C . SER A 1 581 ? 17.538 13.839 -24.034 1.00 96.25 581 SER A C 1
ATOM 4361 O O . SER A 1 581 ? 16.869 14.549 -23.278 1.00 96.25 581 SER A O 1
ATOM 4363 N N . ILE A 1 582 ? 18.827 13.571 -23.853 1.00 93.81 582 ILE A N 1
ATOM 4364 C CA . ILE A 1 582 ? 19.635 14.126 -22.775 1.00 93.81 582 ILE A CA 1
ATOM 4365 C C . ILE A 1 582 ? 20.677 15.040 -23.399 1.00 93.81 582 ILE A C 1
ATOM 4367 O O . ILE A 1 582 ? 21.426 14.646 -24.291 1.00 93.81 582 ILE A O 1
ATOM 4371 N N . PHE A 1 583 ? 20.728 16.275 -22.922 1.00 88.25 583 PHE A N 1
ATOM 4372 C CA . PHE A 1 583 ? 21.720 17.252 -23.326 1.00 88.25 583 PHE A CA 1
ATOM 4373 C C . PHE A 1 583 ? 22.491 17.726 -22.103 1.00 88.25 583 PHE A C 1
ATOM 4375 O O . PHE A 1 583 ? 21.938 18.411 -21.245 1.00 88.25 583 PHE A O 1
ATOM 4382 N N . GLN A 1 584 ? 23.777 17.394 -22.038 1.00 85.06 584 GLN A N 1
ATOM 4383 C CA . GLN A 1 584 ? 24.670 17.969 -21.043 1.00 85.06 584 GLN A CA 1
ATOM 4384 C C . GLN A 1 584 ? 25.099 19.372 -21.502 1.00 85.06 584 GLN A C 1
ATOM 4386 O O . GLN A 1 584 ? 25.720 19.498 -22.562 1.00 85.06 584 GLN A O 1
ATOM 4391 N N . PRO A 1 585 ? 24.804 20.442 -20.740 1.00 83.44 585 PRO A N 1
ATOM 4392 C CA . PRO A 1 585 ? 25.295 21.767 -21.084 1.00 83.44 585 PRO A CA 1
ATOM 4393 C C . PRO A 1 585 ? 26.835 21.815 -21.100 1.00 83.44 585 PRO A C 1
ATOM 4395 O O . PRO A 1 585 ? 27.475 21.095 -20.333 1.00 83.44 585 PRO A O 1
ATOM 4398 N N . PRO A 1 586 ? 27.454 22.723 -21.883 1.00 83.06 586 PRO A N 1
ATOM 4399 C CA . PRO A 1 586 ? 28.917 22.846 -21.974 1.00 83.06 586 PRO A CA 1
ATOM 4400 C C . PRO A 1 586 ? 29.618 23.129 -20.642 1.00 83.06 586 PRO A C 1
ATOM 4402 O O . PRO A 1 586 ? 30.820 22.924 -20.520 1.00 83.06 586 PRO A O 1
ATOM 4405 N N . LYS A 1 587 ? 28.868 23.650 -19.668 1.00 88.75 587 LYS A N 1
ATOM 4406 C CA . LYS A 1 587 ? 29.275 23.821 -18.277 1.00 88.75 587 LYS A CA 1
ATOM 4407 C C . LYS A 1 587 ? 28.929 22.539 -17.514 1.00 88.75 587 LYS A C 1
ATOM 4409 O O . LYS A 1 587 ? 27.739 22.335 -17.260 1.00 88.75 587 LYS A O 1
ATOM 4414 N N . PRO A 1 588 ? 29.906 21.681 -17.166 1.00 79.38 588 PRO A N 1
ATOM 4415 C CA . PRO A 1 588 ? 29.642 20.392 -16.523 1.00 79.38 588 PRO A CA 1
ATOM 4416 C C . PRO A 1 588 ? 28.924 20.518 -15.174 1.00 79.38 588 PRO A C 1
ATOM 4418 O O . PRO A 1 588 ? 28.254 19.588 -14.744 1.00 79.38 588 PRO A O 1
ATOM 4421 N N . GLU A 1 589 ? 29.044 21.671 -14.513 1.00 87.12 589 GLU A N 1
ATOM 4422 C CA . GLU A 1 589 ? 28.357 21.986 -13.261 1.00 87.12 589 GLU A CA 1
ATOM 4423 C C . GLU A 1 589 ? 26.841 22.199 -13.409 1.00 87.12 589 GLU A C 1
ATOM 4425 O O . GLU A 1 589 ? 26.121 22.180 -12.411 1.00 87.12 589 GLU A O 1
ATOM 4430 N N . LEU A 1 590 ? 26.343 22.427 -14.630 1.00 85.62 590 LEU A N 1
ATOM 4431 C CA . LEU A 1 590 ? 24.908 22.526 -14.881 1.00 85.62 590 LEU A CA 1
ATOM 4432 C C . LEU A 1 590 ? 24.307 21.125 -15.050 1.00 85.62 590 LEU A C 1
ATOM 4434 O O . LEU A 1 590 ? 24.913 20.278 -15.709 1.00 85.62 590 LEU A O 1
ATOM 4438 N N . PRO A 1 591 ? 23.102 20.875 -14.510 1.00 85.62 591 PRO A N 1
ATOM 4439 C CA . PRO A 1 591 ? 22.461 19.577 -14.650 1.00 85.62 591 PRO A CA 1
ATOM 4440 C C . PRO A 1 591 ? 22.151 19.267 -16.127 1.00 85.62 591 PRO A C 1
ATOM 4442 O O . PRO A 1 591 ? 21.850 20.196 -16.893 1.00 85.62 591 PRO A O 1
ATOM 4445 N N . PRO A 1 592 ? 22.174 17.980 -16.525 1.00 89.62 592 PRO A N 1
ATOM 4446 C CA . PRO A 1 592 ? 21.693 17.564 -17.833 1.00 89.62 592 PRO A CA 1
ATOM 4447 C C . PRO A 1 592 ? 20.258 18.048 -18.059 1.00 89.62 592 PRO A C 1
ATOM 4449 O O . PRO A 1 592 ? 19.399 17.951 -17.182 1.00 89.62 592 PRO A O 1
ATOM 4452 N N . GLN A 1 593 ? 19.988 18.559 -19.254 1.00 90.44 593 GLN A N 1
ATOM 4453 C CA . GLN A 1 593 ? 18.645 18.905 -19.695 1.00 90.44 593 GLN A CA 1
ATOM 4454 C C . GLN A 1 593 ? 18.010 17.680 -20.343 1.00 90.44 593 GLN A C 1
ATOM 4456 O O . GLN A 1 593 ? 18.593 17.088 -21.250 1.00 90.44 593 GLN A O 1
ATOM 4461 N N . VAL A 1 594 ? 16.811 17.319 -19.894 1.00 94.19 594 VAL A N 1
ATOM 4462 C CA . VAL A 1 594 ? 16.042 16.193 -20.432 1.00 94.19 594 VAL A CA 1
ATOM 4463 C C . VAL A 1 594 ? 14.836 16.735 -21.187 1.00 94.19 594 VAL A C 1
ATOM 4465 O O . VAL A 1 594 ? 14.180 17.669 -20.720 1.00 94.19 594 VAL A O 1
ATOM 4468 N N . LYS A 1 595 ? 14.553 16.177 -22.366 1.00 96.19 595 LYS A N 1
ATOM 4469 C CA . LYS A 1 595 ? 13.402 16.566 -23.184 1.00 96.19 595 LYS A CA 1
ATOM 4470 C C . LYS A 1 595 ? 12.640 15.352 -23.694 1.00 96.19 595 LYS A C 1
ATOM 4472 O O . LYS A 1 595 ? 13.228 14.499 -24.352 1.00 96.19 595 LYS A O 1
ATOM 4477 N N . ASP A 1 596 ? 11.331 15.346 -23.471 1.00 97.25 596 ASP A N 1
ATOM 4478 C CA . ASP A 1 596 ? 10.429 14.296 -23.944 1.00 97.25 596 ASP A CA 1
ATOM 4479 C C . ASP A 1 596 ? 10.130 14.448 -25.438 1.00 97.25 596 ASP A C 1
ATOM 4481 O O . ASP A 1 596 ? 9.906 15.557 -25.941 1.00 97.25 596 ASP A O 1
ATOM 4485 N N . HIS A 1 597 ? 10.103 13.322 -26.148 1.00 97.69 597 HIS A N 1
ATOM 4486 C CA . HIS A 1 597 ? 9.872 13.286 -27.590 1.00 97.69 597 HIS A CA 1
ATOM 4487 C C . HIS A 1 597 ? 8.712 12.381 -27.984 1.00 97.69 597 HIS A C 1
ATOM 4489 O O . HIS A 1 597 ? 7.833 12.817 -28.731 1.00 97.69 597 HIS A O 1
ATOM 4495 N N . PHE A 1 598 ? 8.685 11.158 -27.459 1.00 97.94 598 PHE A N 1
ATOM 4496 C CA . PHE A 1 598 ? 7.652 10.168 -27.755 1.00 97.94 598 PHE A CA 1
ATOM 4497 C C . PHE A 1 598 ? 7.204 9.495 -26.469 1.00 97.94 598 PHE A C 1
ATOM 4499 O O . PHE A 1 598 ? 8.042 9.176 -25.632 1.00 97.94 598 PHE A O 1
ATOM 4506 N N . ALA A 1 599 ? 5.904 9.268 -26.335 1.00 98.00 599 ALA A N 1
ATOM 4507 C CA . ALA A 1 599 ? 5.337 8.421 -25.296 1.00 98.00 599 ALA A CA 1
ATOM 4508 C C . ALA A 1 599 ? 4.274 7.518 -25.918 1.00 98.00 599 ALA A C 1
ATOM 4510 O O . ALA A 1 599 ? 3.511 7.992 -26.759 1.00 98.00 599 ALA A O 1
ATOM 4511 N N . ALA A 1 600 ? 4.197 6.260 -25.509 1.00 98.00 600 ALA A N 1
ATOM 4512 C CA . ALA A 1 600 ? 3.175 5.326 -25.973 1.00 98.00 600 ALA A CA 1
ATOM 4513 C C . ALA A 1 600 ? 2.966 4.201 -24.958 1.00 98.00 600 ALA A C 1
ATOM 4515 O O . ALA A 1 600 ? 3.790 4.002 -24.063 1.00 98.00 600 ALA A O 1
ATOM 4516 N N . THR A 1 601 ? 1.889 3.445 -25.146 1.00 97.81 601 THR A N 1
ATOM 4517 C CA . THR A 1 601 ? 1.681 2.164 -24.473 1.00 97.81 601 THR A CA 1
ATOM 4518 C C . THR A 1 601 ? 1.994 1.039 -25.455 1.00 97.81 601 THR A C 1
ATOM 4520 O O . THR A 1 601 ? 1.410 0.968 -26.532 1.00 97.81 601 THR A O 1
ATOM 4523 N N . VAL A 1 602 ? 2.918 0.150 -25.109 1.00 97.88 602 VAL A N 1
ATOM 4524 C CA . VAL A 1 602 ? 3.303 -1.001 -25.933 1.00 97.88 602 VAL A CA 1
ATOM 4525 C C . VAL A 1 602 ? 2.554 -2.231 -25.442 1.00 97.88 602 VAL A C 1
ATOM 4527 O O . VAL A 1 602 ? 2.787 -2.676 -24.322 1.00 97.88 602 VAL A O 1
ATOM 4530 N N . ARG A 1 603 ? 1.670 -2.807 -26.258 1.00 97.00 603 ARG A N 1
ATOM 4531 C CA . ARG A 1 603 ? 1.013 -4.074 -25.917 1.00 97.00 603 ARG A CA 1
ATOM 4532 C C . ARG A 1 603 ? 1.879 -5.242 -26.369 1.00 97.00 603 ARG A C 1
ATOM 4534 O O . ARG A 1 603 ? 2.217 -5.354 -27.548 1.00 97.00 603 ARG A O 1
ATOM 4541 N N . LEU A 1 604 ? 2.208 -6.120 -25.433 1.00 96.38 604 LEU A N 1
ATOM 4542 C CA . LEU A 1 604 ? 2.988 -7.330 -25.644 1.00 96.38 604 LEU A CA 1
ATOM 4543 C C . LEU A 1 604 ? 2.090 -8.549 -25.432 1.00 96.38 604 LEU A C 1
ATOM 4545 O O . LEU A 1 604 ? 1.345 -8.600 -24.458 1.00 96.38 604 LEU A O 1
ATOM 4549 N N . THR A 1 605 ? 2.188 -9.548 -26.305 1.00 94.12 605 THR A N 1
ATOM 4550 C CA . THR A 1 605 ? 1.385 -10.776 -26.219 1.00 94.12 605 THR A CA 1
ATOM 4551 C C . THR A 1 605 ? 2.227 -12.025 -26.453 1.00 94.12 605 THR A C 1
ATOM 4553 O O . THR A 1 605 ? 3.281 -11.966 -27.090 1.00 94.12 605 THR A O 1
ATOM 4556 N N . GLN A 1 606 ? 1.746 -13.169 -25.971 1.00 92.75 606 GLN A N 1
ATOM 4557 C CA . GLN A 1 606 ? 2.237 -14.494 -26.360 1.00 92.75 606 GLN A CA 1
ATOM 4558 C C . GLN A 1 606 ? 1.363 -15.142 -27.440 1.00 92.75 606 GLN A C 1
ATOM 4560 O O . GLN A 1 606 ? 1.750 -16.168 -27.993 1.00 92.75 606 GLN A O 1
ATOM 4565 N N . ALA A 1 607 ? 0.204 -14.572 -27.783 1.00 89.12 607 ALA A N 1
ATOM 4566 C CA . ALA A 1 607 ? -0.672 -15.103 -28.828 1.00 89.12 607 ALA A CA 1
ATOM 4567 C C . ALA A 1 607 ? -0.041 -14.943 -30.215 1.00 89.12 607 ALA A C 1
ATOM 4569 O O . ALA A 1 607 ? 0.626 -13.941 -30.466 1.00 89.12 607 ALA A O 1
ATOM 4570 N N . GLU A 1 608 ? -0.202 -15.933 -31.101 1.00 84.25 608 GLU A N 1
ATOM 4571 C CA . GLU A 1 608 ? 0.339 -15.863 -32.468 1.00 84.25 608 GLU A CA 1
ATOM 4572 C C . GLU A 1 608 ? -0.210 -14.635 -33.202 1.00 84.25 608 GLU A C 1
ATOM 4574 O O . GLU A 1 608 ? -1.394 -14.326 -33.055 1.00 84.25 608 GLU A O 1
ATOM 4579 N N . PRO A 1 609 ? 0.627 -13.916 -33.973 1.00 71.62 609 PRO A N 1
ATOM 4580 C CA . PRO A 1 609 ? 0.152 -12.780 -34.735 1.00 71.62 609 PRO A CA 1
ATOM 4581 C C . PRO A 1 609 ? -0.883 -13.277 -35.744 1.00 71.62 609 PRO A C 1
ATOM 4583 O O . PRO A 1 609 ? -0.575 -14.069 -36.638 1.00 71.62 609 PRO A O 1
ATOM 4586 N N . GLU A 1 610 ? -2.118 -12.804 -35.615 1.00 71.44 610 GLU A N 1
ATOM 4587 C CA . GLU A 1 610 ? -3.099 -12.981 -36.674 1.00 71.44 610 GLU A CA 1
ATOM 4588 C C . GLU A 1 610 ? -2.619 -12.175 -37.879 1.00 71.44 610 GLU A C 1
ATOM 4590 O O . GLU A 1 610 ? -2.477 -10.954 -37.805 1.00 71.44 610 GLU A O 1
ATOM 4595 N N . GLN A 1 611 ? -2.325 -12.847 -38.994 1.00 63.59 611 GLN A N 1
ATOM 4596 C CA . GLN A 1 611 ? -2.072 -12.125 -40.233 1.00 63.59 611 GLN A CA 1
ATOM 4597 C C . GLN A 1 611 ? -3.386 -11.474 -40.664 1.00 63.59 611 GLN A C 1
ATOM 4599 O O . GLN A 1 611 ? -4.338 -12.202 -40.965 1.00 63.59 611 GLN A O 1
ATOM 4604 N N . PRO A 1 612 ? -3.474 -10.134 -40.719 1.00 64.38 612 PRO A N 1
ATOM 4605 C CA . PRO A 1 612 ? -4.672 -9.497 -41.226 1.00 64.38 612 PRO A CA 1
ATOM 4606 C C . PRO A 1 612 ? -4.862 -9.935 -42.680 1.00 64.38 612 PRO A C 1
ATOM 4608 O O . PRO A 1 612 ? -4.009 -9.695 -43.539 1.00 64.38 612 PRO A O 1
ATOM 4611 N N . VAL A 1 613 ? -5.982 -10.600 -42.966 1.00 65.00 613 VAL A N 1
ATOM 4612 C CA . VAL A 1 613 ? -6.366 -10.927 -44.340 1.00 65.00 613 VAL A CA 1
ATOM 4613 C C . VAL A 1 613 ? -6.877 -9.643 -44.972 1.00 65.00 613 VAL A C 1
ATOM 4615 O O . VAL A 1 613 ? -8.045 -9.282 -44.848 1.00 65.00 613 VAL A O 1
ATOM 4618 N N . VAL A 1 614 ? -5.977 -8.922 -45.631 1.00 56.75 614 VAL A N 1
ATOM 4619 C CA . VAL A 1 614 ? -6.360 -7.766 -46.435 1.00 56.75 614 VAL A CA 1
ATOM 4620 C C . VAL A 1 614 ? -6.813 -8.289 -47.794 1.00 56.75 614 VAL A C 1
ATOM 4622 O O . VAL A 1 614 ? -5.986 -8.698 -48.609 1.00 56.75 614 VAL A O 1
ATOM 4625 N N . ASP A 1 615 ? -8.125 -8.276 -48.047 1.00 54.94 615 ASP A N 1
ATOM 4626 C CA . ASP A 1 615 ? -8.680 -8.523 -49.382 1.00 54.94 615 ASP A CA 1
ATOM 4627 C C . ASP A 1 615 ? -8.304 -7.349 -50.302 1.00 54.94 615 ASP A C 1
ATOM 4629 O O . ASP A 1 615 ? -8.993 -6.330 -50.409 1.00 54.94 615 ASP A O 1
ATOM 4633 N N . PHE A 1 616 ? -7.104 -7.440 -50.874 1.00 56.78 616 PHE A N 1
ATOM 4634 C CA . PHE A 1 616 ? -6.504 -6.417 -51.713 1.00 56.78 616 PHE A CA 1
ATOM 4635 C C . PHE A 1 616 ? -6.353 -6.936 -53.139 1.00 56.78 616 PHE A C 1
ATOM 4637 O O . PHE A 1 616 ? -5.469 -7.738 -53.439 1.00 56.78 616 PHE A O 1
ATOM 4644 N N . THR A 1 617 ? -7.176 -6.403 -54.042 1.00 54.41 617 THR A N 1
ATOM 4645 C CA . THR A 1 617 ? -6.967 -6.550 -55.484 1.00 54.41 617 THR A CA 1
ATOM 4646 C C . THR A 1 617 ? -6.212 -5.322 -56.018 1.00 54.41 617 THR A C 1
ATOM 4648 O O . THR A 1 617 ? -6.725 -4.204 -55.931 1.00 54.41 617 THR A O 1
ATOM 4651 N N . PRO A 1 618 ? -4.998 -5.495 -56.568 1.00 50.88 618 PRO A N 1
ATOM 4652 C CA . PRO A 1 618 ? -4.255 -4.456 -57.279 1.00 50.88 618 PRO A CA 1
ATOM 4653 C C . PRO A 1 618 ? -5.060 -3.696 -58.350 1.00 50.88 618 PRO A C 1
ATOM 4655 O O . PRO A 1 618 ? -5.622 -4.353 -59.225 1.00 50.88 618 PRO A O 1
ATOM 4658 N N . PRO A 1 619 ? -5.049 -2.350 -58.399 1.00 50.56 619 PRO A N 1
ATOM 4659 C CA . PRO A 1 619 ? -5.385 -1.624 -59.628 1.00 50.56 619 PRO A CA 1
ATOM 4660 C C . PRO A 1 619 ? -4.342 -1.851 -60.740 1.00 50.56 619 PRO A C 1
ATOM 4662 O O . PRO A 1 619 ? -3.203 -2.252 -60.467 1.00 50.56 619 PRO A O 1
ATOM 4665 N N . ALA A 1 620 ? -4.747 -1.577 -61.985 1.00 54.94 620 ALA A N 1
ATOM 4666 C CA . ALA A 1 620 ? -3.906 -1.654 -63.180 1.00 54.94 620 ALA A CA 1
ATOM 4667 C C . ALA A 1 620 ? -2.839 -0.535 -63.216 1.00 54.94 620 ALA A C 1
ATOM 4669 O O . ALA A 1 620 ? -2.998 0.514 -62.590 1.00 54.94 620 ALA A O 1
ATOM 4670 N N . ASP A 1 621 ? -1.717 -0.788 -63.902 1.00 53.81 621 ASP A N 1
ATOM 4671 C CA . ASP A 1 621 ? -0.486 0.027 -63.851 1.00 53.81 621 ASP A CA 1
ATOM 4672 C C . ASP A 1 621 ? -0.635 1.446 -64.472 1.00 53.81 621 ASP A C 1
ATOM 4674 O O . ASP A 1 621 ? 0.247 2.283 -64.286 1.00 53.81 621 ASP A O 1
ATOM 4678 N N . ASP A 1 622 ? -1.723 1.741 -65.188 1.00 57.78 622 ASP A N 1
ATOM 4679 C CA . ASP A 1 622 ? -1.935 2.935 -66.021 1.00 57.78 622 ASP A CA 1
ATOM 4680 C C . ASP A 1 622 ? -2.758 4.078 -65.378 1.00 57.78 622 ASP A C 1
ATOM 4682 O O . ASP A 1 622 ? -2.869 5.155 -65.964 1.00 57.78 622 ASP A O 1
ATOM 4686 N N . GLU A 1 623 ? -3.270 3.920 -64.152 1.00 54.59 623 GLU A N 1
ATOM 4687 C CA . GLU A 1 623 ? -4.193 4.884 -63.512 1.00 54.59 623 GLU A CA 1
ATOM 4688 C C . GLU A 1 623 ? -3.579 5.693 -62.347 1.00 54.59 623 GLU A C 1
ATOM 4690 O O . GLU A 1 623 ? -4.121 5.716 -61.238 1.00 54.59 623 GLU A O 1
ATOM 4695 N N . LEU A 1 624 ? -2.421 6.346 -62.541 1.00 56.59 624 LEU A N 1
ATOM 4696 C CA . LEU A 1 624 ? -1.685 6.971 -61.424 1.00 56.59 624 LEU A CA 1
ATOM 4697 C C . LEU A 1 624 ? -1.393 8.461 -61.592 1.00 56.59 624 LEU A C 1
ATOM 4699 O O . LEU A 1 624 ? -0.517 8.811 -62.378 1.00 56.59 624 LEU A O 1
ATOM 4703 N N . PRO A 1 625 ? -2.055 9.346 -60.816 1.00 63.12 625 PRO A N 1
ATOM 4704 C CA . PRO A 1 625 ? -1.979 10.791 -61.032 1.00 63.12 625 PRO A CA 1
ATOM 4705 C C . PRO A 1 625 ? -0.791 11.503 -60.365 1.00 63.12 625 PRO A C 1
ATOM 4707 O O . PRO A 1 625 ? -0.574 12.669 -60.661 1.00 63.12 625 PRO A O 1
ATOM 4710 N N . ILE A 1 626 ? -0.042 10.852 -59.466 1.00 67.12 626 ILE A N 1
ATOM 4711 C CA . ILE A 1 626 ? 1.101 11.458 -58.754 1.00 67.12 626 ILE A CA 1
ATOM 4712 C C . ILE A 1 626 ? 2.373 10.745 -59.219 1.00 67.12 626 ILE A C 1
ATOM 4714 O O . ILE A 1 626 ? 2.399 9.519 -59.217 1.00 67.12 626 ILE A O 1
ATOM 4718 N N . THR A 1 627 ? 3.460 11.449 -59.510 1.00 71.69 627 THR A N 1
ATOM 4719 C CA . THR A 1 627 ? 4.783 10.960 -59.967 1.00 71.69 627 THR A CA 1
ATOM 4720 C C . THR A 1 627 ? 5.758 10.709 -58.813 1.00 71.69 627 THR A C 1
ATOM 4722 O O . THR A 1 627 ? 5.552 11.193 -57.696 1.00 71.69 627 THR A O 1
ATOM 4725 N N . ARG A 1 628 ? 6.760 9.834 -58.996 1.00 73.81 628 ARG A N 1
ATOM 4726 C CA . ARG A 1 628 ? 7.708 9.447 -57.923 1.00 73.81 628 ARG A CA 1
ATOM 4727 C C . ARG A 1 628 ? 8.340 10.699 -57.315 1.00 73.81 628 ARG A C 1
ATOM 4729 O O . ARG A 1 628 ? 8.449 10.814 -56.100 1.00 73.81 628 ARG A O 1
ATOM 4736 N N . GLU A 1 629 ? 8.681 11.621 -58.196 1.00 77.25 629 GLU A N 1
ATOM 4737 C CA . GLU A 1 629 ? 9.258 12.923 -57.931 1.00 77.25 629 GLU A CA 1
ATOM 4738 C C . GLU A 1 629 ? 8.321 13.768 -57.065 1.00 77.25 629 GLU A C 1
ATOM 4740 O O . GLU A 1 629 ? 8.766 14.286 -56.051 1.00 77.25 629 GLU A O 1
ATOM 4745 N N . GLU A 1 630 ? 7.021 13.830 -57.378 1.00 76.69 630 GLU A N 1
ATOM 4746 C CA . GLU A 1 630 ? 6.034 14.554 -56.557 1.00 76.69 630 GLU A CA 1
ATOM 4747 C C . GLU A 1 630 ? 5.867 13.955 -55.153 1.00 76.69 630 GLU A C 1
ATOM 4749 O O . GLU A 1 630 ? 5.680 14.694 -54.198 1.00 76.69 630 GLU A O 1
ATOM 4754 N N . VAL A 1 631 ? 5.994 12.633 -54.984 1.00 75.94 631 VAL A N 1
ATOM 4755 C CA . VAL A 1 631 ? 5.960 12.032 -53.635 1.00 75.94 631 VAL A CA 1
ATOM 4756 C C . VAL A 1 631 ? 7.193 12.459 -52.842 1.00 75.94 631 VAL A C 1
ATOM 4758 O O . VAL A 1 631 ? 7.075 12.944 -51.724 1.00 75.94 631 VAL A O 1
ATOM 4761 N N . TYR A 1 632 ? 8.387 12.328 -53.411 1.00 77.12 632 TYR A N 1
ATOM 4762 C CA . TYR A 1 632 ? 9.618 12.667 -52.692 1.00 77.12 632 TYR A CA 1
ATOM 4763 C C . TYR A 1 632 ? 9.943 14.164 -52.651 1.00 77.12 632 TYR A C 1
ATOM 4765 O O . TYR A 1 632 ? 10.882 14.552 -51.964 1.00 77.12 632 TYR A O 1
ATOM 4773 N N . ALA A 1 633 ? 9.161 15.002 -53.336 1.00 74.12 633 ALA A N 1
ATOM 4774 C CA . ALA A 1 633 ? 9.164 16.446 -53.136 1.00 74.12 633 ALA A CA 1
ATOM 4775 C C . ALA A 1 633 ? 8.488 16.843 -51.811 1.00 74.12 633 ALA A C 1
ATOM 4777 O O . ALA A 1 633 ? 8.927 17.801 -51.178 1.00 74.12 633 ALA A O 1
ATOM 4778 N N . ASP A 1 634 ? 7.465 16.094 -51.382 1.00 70.38 634 ASP A N 1
ATOM 4779 C CA . 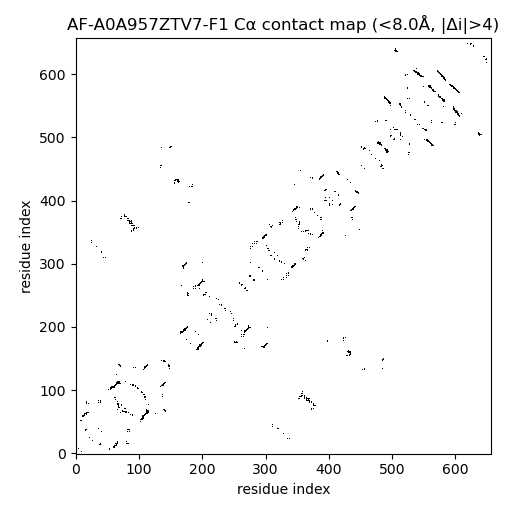ASP A 1 634 ? 6.671 16.400 -50.184 1.00 70.38 634 ASP A CA 1
ATOM 4780 C C . ASP A 1 634 ? 7.121 15.624 -48.930 1.00 70.38 634 ASP A C 1
ATOM 4782 O O . ASP A 1 634 ? 6.894 16.076 -47.806 1.00 70.38 634 ASP A O 1
ATOM 4786 N N . PHE A 1 635 ? 7.756 14.455 -49.090 1.00 70.12 635 PHE A N 1
ATOM 4787 C CA . PHE A 1 635 ? 8.242 13.638 -47.970 1.00 70.12 635 PHE A CA 1
ATOM 4788 C C . PHE A 1 635 ? 9.741 13.831 -47.705 1.00 70.12 635 PHE A C 1
ATOM 4790 O O . PHE A 1 635 ? 10.562 13.793 -48.618 1.00 70.12 635 PHE A O 1
ATOM 4797 N N . PHE A 1 636 ? 10.100 13.953 -46.424 1.00 69.81 636 PHE A N 1
ATOM 4798 C CA . PHE A 1 636 ? 11.456 14.196 -45.906 1.00 69.81 636 PHE A CA 1
ATOM 4799 C C . PHE A 1 636 ? 12.371 12.959 -45.992 1.00 69.81 636 PHE A C 1
ATOM 4801 O O . PHE A 1 636 ? 12.853 12.453 -44.979 1.00 69.81 636 PHE A O 1
ATOM 4808 N N . HIS A 1 637 ? 12.568 12.438 -47.204 1.00 75.69 637 HIS A N 1
ATOM 4809 C CA . HIS A 1 637 ? 13.229 11.165 -47.482 1.00 75.69 637 HIS A CA 1
ATOM 4810 C C . HIS A 1 637 ? 14.412 11.343 -48.447 1.00 75.69 637 HIS A C 1
ATOM 4812 O O . HIS A 1 637 ? 14.250 11.592 -49.645 1.00 75.69 637 HIS A O 1
ATOM 4818 N N . GLY A 1 638 ? 15.616 11.166 -47.915 1.00 73.75 638 GLY A N 1
ATOM 4819 C CA . GLY A 1 638 ? 16.861 11.030 -48.654 1.00 73.75 638 GLY A CA 1
ATOM 4820 C C . GLY A 1 638 ? 16.906 9.733 -49.471 1.00 73.75 638 GLY A C 1
ATOM 4821 O O . GLY A 1 638 ? 15.990 8.907 -49.384 1.00 73.75 638 GLY A O 1
ATOM 4822 N N . PRO A 1 639 ? 17.941 9.552 -50.310 1.00 72.69 639 PRO A N 1
ATOM 4823 C CA . PRO A 1 639 ? 18.001 8.495 -51.318 1.00 72.69 639 PRO A CA 1
ATOM 4824 C C . PRO A 1 639 ? 17.652 7.085 -50.827 1.00 72.69 639 PRO A C 1
ATOM 4826 O O . PRO A 1 639 ? 16.984 6.354 -51.559 1.00 72.69 639 PRO A O 1
ATOM 4829 N N . ALA A 1 640 ? 18.035 6.705 -49.601 1.00 72.44 640 ALA A N 1
ATOM 4830 C CA . ALA A 1 640 ? 17.746 5.368 -49.072 1.00 72.44 640 ALA A CA 1
ATOM 4831 C C . ALA A 1 640 ? 16.249 5.111 -48.824 1.00 72.44 640 ALA A C 1
ATOM 4833 O O . ALA A 1 640 ? 15.796 3.973 -48.921 1.00 72.44 640 ALA A O 1
ATOM 4834 N N . TYR A 1 641 ? 15.463 6.160 -48.566 1.00 72.56 641 TYR A N 1
ATOM 4835 C CA . TYR A 1 641 ? 14.010 6.078 -48.378 1.00 72.56 641 TYR A CA 1
ATOM 4836 C C . TYR A 1 641 ? 13.214 6.325 -49.663 1.00 72.56 641 TYR A C 1
ATOM 4838 O O . TYR A 1 641 ? 11.982 6.208 -49.679 1.00 72.56 641 TYR A O 1
ATOM 4846 N N . GLN A 1 642 ? 13.901 6.585 -50.781 1.00 78.81 642 GLN A N 1
ATOM 4847 C CA . GLN A 1 642 ? 13.276 6.749 -52.091 1.00 78.81 642 GLN A CA 1
ATOM 4848 C C . GLN A 1 642 ? 13.016 5.416 -52.818 1.00 78.81 642 GLN A C 1
ATOM 4850 O O . GLN A 1 642 ? 13.377 5.225 -53.985 1.00 78.81 642 GLN A O 1
ATOM 4855 N N . VAL A 1 643 ? 12.382 4.478 -52.108 1.00 75.00 643 VAL A N 1
ATOM 4856 C CA . VAL A 1 643 ? 12.164 3.078 -52.516 1.00 75.00 643 VAL A CA 1
ATOM 4857 C C . VAL A 1 643 ? 10.940 2.841 -53.412 1.00 75.00 643 VAL A C 1
ATOM 4859 O O . VAL A 1 643 ? 10.723 1.723 -53.876 1.00 75.00 643 VAL A O 1
ATOM 4862 N N . ILE A 1 644 ? 10.126 3.864 -53.694 1.00 69.69 644 ILE A N 1
ATOM 4863 C CA . ILE A 1 644 ? 8.956 3.738 -54.572 1.00 69.69 644 ILE A CA 1
ATOM 4864 C C . ILE A 1 644 ? 9.432 3.488 -56.005 1.00 69.69 644 ILE A C 1
ATOM 4866 O O . ILE A 1 644 ? 9.934 4.383 -56.693 1.00 69.69 644 ILE A O 1
ATOM 4870 N N . ALA A 1 645 ? 9.240 2.248 -56.452 1.00 62.12 645 ALA A N 1
ATOM 4871 C CA . ALA A 1 645 ? 9.507 1.814 -57.819 1.00 62.12 645 ALA A CA 1
ATOM 4872 C C . ALA A 1 645 ? 8.269 1.924 -58.740 1.00 62.12 645 ALA A C 1
ATOM 4874 O O . ALA A 1 645 ? 8.429 2.132 -59.939 1.00 62.12 645 ALA A O 1
ATOM 4875 N N . LYS A 1 646 ? 7.044 1.799 -58.196 1.00 55.66 646 LYS A N 1
ATOM 4876 C CA . LYS A 1 646 ? 5.736 1.883 -58.894 1.00 55.66 646 LYS A CA 1
ATOM 4877 C C . LYS A 1 646 ? 4.636 2.402 -57.941 1.00 55.66 646 LYS A C 1
ATOM 4879 O O . LYS A 1 646 ? 4.837 2.370 -56.731 1.00 55.66 646 LYS A O 1
ATOM 4884 N N . LYS A 1 647 ? 3.481 2.868 -58.446 1.00 57.41 647 LYS A N 1
ATOM 4885 C CA . LYS A 1 647 ? 2.371 3.453 -57.641 1.00 57.41 647 LYS A CA 1
ATOM 4886 C C . LYS A 1 647 ? 1.031 2.734 -57.890 1.00 57.41 647 LYS A C 1
ATOM 4888 O O . LYS A 1 647 ? 0.978 1.953 -58.828 1.00 57.41 647 LYS A O 1
ATOM 4893 N N . ARG A 1 648 ? -0.017 2.957 -57.063 1.00 49.28 648 ARG A N 1
ATOM 4894 C CA . ARG A 1 648 ? -1.424 2.466 -57.223 1.00 49.28 648 ARG A CA 1
ATOM 4895 C C . ARG A 1 648 ? -2.468 3.481 -56.656 1.00 49.28 648 ARG A C 1
ATOM 4897 O O . ARG A 1 648 ? -2.166 4.101 -55.641 1.00 49.28 648 ARG A O 1
ATOM 4904 N N . TRP A 1 649 ? -3.647 3.698 -57.283 1.00 44.62 649 TRP A N 1
ATOM 4905 C CA . TRP A 1 649 ? -4.648 4.737 -56.904 1.00 44.62 649 TRP A CA 1
ATOM 4906 C C . TRP A 1 649 ? -5.914 4.144 -56.254 1.00 44.62 649 TRP A C 1
ATOM 4908 O O . TRP A 1 649 ? -6.338 3.044 -56.598 1.00 44.62 649 TRP A O 1
ATOM 4918 N N . ARG A 1 650 ? -6.535 4.884 -55.319 1.00 41.00 650 ARG A N 1
ATOM 4919 C CA . ARG A 1 650 ? -7.843 4.591 -54.689 1.00 41.00 650 ARG A CA 1
ATOM 4920 C C . ARG A 1 650 ? -8.748 5.812 -54.885 1.00 41.00 650 ARG A C 1
ATOM 4922 O O . ARG A 1 650 ? -8.562 6.822 -54.209 1.00 41.00 650 ARG A O 1
ATOM 4929 N N . ALA A 1 651 ? -9.731 5.736 -55.779 1.00 39.34 651 ALA A N 1
ATOM 4930 C CA . ALA A 1 651 ? -10.712 6.805 -55.947 1.00 39.34 651 ALA A CA 1
ATOM 4931 C C . ALA A 1 651 ? -12.005 6.484 -55.173 1.00 39.34 651 ALA A C 1
ATOM 4933 O O . ALA A 1 651 ? -12.722 5.551 -55.513 1.00 39.34 651 ALA A O 1
ATOM 4934 N N . THR A 1 652 ? -12.307 7.331 -54.181 1.00 40.53 652 THR A N 1
ATOM 4935 C CA . THR A 1 652 ? -13.542 7.450 -53.366 1.00 40.53 652 THR A CA 1
ATOM 4936 C C . THR A 1 652 ? -13.683 6.550 -52.117 1.00 40.53 652 THR A C 1
ATOM 4938 O O . THR A 1 652 ? -13.441 5.352 -52.130 1.00 40.53 652 THR A O 1
ATOM 4941 N N . ARG A 1 653 ? -14.004 7.203 -50.988 1.00 46.00 653 ARG A N 1
ATOM 4942 C CA . ARG A 1 653 ? -13.914 6.784 -49.565 1.00 46.00 653 ARG A CA 1
ATOM 4943 C C . ARG A 1 653 ? -15.329 6.483 -49.000 1.00 46.00 653 ARG A C 1
ATOM 4945 O O . ARG A 1 653 ? -16.281 7.013 -49.565 1.00 46.00 653 ARG A O 1
ATOM 4952 N N . PRO A 1 654 ? -15.509 5.724 -47.893 1.00 35.66 654 PRO A N 1
ATOM 4953 C CA . PRO A 1 654 ? -15.003 6.094 -46.567 1.00 35.66 654 PRO A CA 1
ATOM 4954 C C . PRO A 1 654 ? -14.171 5.007 -45.884 1.00 35.66 654 PRO A C 1
ATOM 4956 O O . PRO A 1 654 ? -14.362 3.814 -46.083 1.00 35.66 654 PRO A O 1
ATOM 4959 N N . TRP A 1 655 ? -13.235 5.468 -45.057 1.00 48.06 655 TRP A N 1
ATOM 4960 C CA . TRP A 1 655 ? -12.414 4.653 -44.168 1.00 48.06 655 TRP A CA 1
ATOM 4961 C C . TRP A 1 655 ? -13.263 3.740 -43.292 1.00 48.06 655 TRP A C 1
ATOM 4963 O O . TRP A 1 655 ? -14.126 4.258 -42.581 1.00 48.06 655 TRP A O 1
ATOM 4973 N N . ARG A 1 656 ? -12.946 2.442 -43.259 1.00 30.59 656 ARG A N 1
ATOM 4974 C CA . ARG A 1 656 ? -13.160 1.588 -42.084 1.00 30.59 656 ARG A CA 1
ATOM 4975 C C . ARG A 1 656 ? -12.061 0.524 -41.987 1.00 30.59 656 ARG A C 1
ATOM 4977 O O . ARG A 1 656 ? -11.931 -0.254 -42.925 1.00 30.59 656 ARG A O 1
ATOM 4984 N N . ALA A 1 657 ? -11.362 0.613 -40.846 1.00 36.97 657 ALA A N 1
ATOM 4985 C CA . ALA A 1 657 ? -10.385 -0.264 -40.187 1.00 36.97 657 ALA A CA 1
ATOM 4986 C C . ALA A 1 657 ? -9.320 -0.914 -41.074 1.00 36.97 657 ALA A C 1
ATOM 4988 O O . ALA A 1 657 ? -9.618 -1.947 -41.709 1.00 36.97 657 ALA A O 1
#

Radius of gyration: 30.08 Å; Cα contacts (8 Å, |Δi|>4): 1322; chains: 1; bounding box: 63×56×113 Å

pLDDT: mean 90.81, std 10.97, range [30.59, 98.88]